Protein AF-A0A5C5VXI8-F1 (afdb_monomer_lite)

Sequence (459 aa):
MVRSVHTVLAAFLIVLPVMAGEPPTLKADAVDLVAGKESPGKAELFVDHAGYRYLFATEANKSAFQKSPEKFEIADGGACGRMGPLSGRGSPERYAVHEGRIYLFASPQCRDGFLKNPLRCIESDDPKPEPVSPAAAKRGKELIELALRGLGGAEKVDAVKSYEEQIDADRKSGEKTYKFSDRRLVAFPARYLEREAWDDSWFGSVLSDAGGAFTSAGEEPRAMVASQRAALARTFARVPLVMLKSRGKAGFEAFAAGEGKVGDAAVEYLVTYFDGAKIKWGIDAKSGRILSAAFRGRGLRSSVGEVEVVFDDFREVGGLTLPHARRASFDGERAESMDAAVTKIVVNGPVDEEAFRMPRQTPVGSALRPGALLGVERASCPFVGPQGRARRPSHPKGRRYESATWRRYKFPRRACSRSSDTNSALKFPCPNPRQPCRSITSKNSVGRSCTGWVKIWSR

Radius of gyration: 32.69 Å; chains: 1; bounding box: 110×113×70 Å

Foldseek 3Di:
DDDDDDDDDDDDDPDDDDPDPAFQEQQFLQQCVLVVHTDGFDPVLWACDLRYIYGHPDVVSSVVCVVCVVQRPAPLSQAAQQQENQHDHAHSVAWDHDPSHIHGHVDPVSNVVCVVPVQQRYDDQADDDDDDDPQQQVVQVVLLQLLCQLFQHPVLLLPFQKKKFKFWDFDDDPNDTWTWMWIWMDGPDQWIKIWIDTHVWIWMKTQDPVAIWIDIPPDDTRGTDPVSSLLRSLVVCQFSSNVSNCCPPPPKGKGWDAWDDDVPATFTWMWIDDSSHTWIFTARPPSRHGQKIWGFDQAPPRTTAIKMKGFDDFDDASSTTHGQWIWMDGNNHGRRVPITGTPDMHTNDDDDVVSNDDDPDDPSDDPDDPDDDDDDDDDDYDDDDDDDDDDDDDDDDDDDDDDPDDPPDDDPPPPDDDDDDPPPPPDDDDDDDDDDDDDDDDDDDDDDDDDDDDDDDDD

pLDDT: mean 79.75, std 26.55, range [22.98, 98.81]

Structure (mmCIF, N/CA/C/O backbone):
data_AF-A0A5C5VXI8-F1
#
_entry.id   AF-A0A5C5VXI8-F1
#
loop_
_atom_site.group_PDB
_atom_site.id
_atom_site.type_symbol
_atom_site.label_atom_id
_atom_site.label_alt_id
_atom_site.label_comp_id
_atom_site.label_asym_id
_atom_site.label_entity_id
_atom_site.label_seq_id
_atom_site.pdbx_PDB_ins_code
_atom_site.Cartn_x
_atom_site.Cartn_y
_atom_site.Cartn_z
_atom_site.occupancy
_atom_site.B_iso_or_equiv
_atom_site.auth_seq_id
_atom_site.auth_comp_id
_atom_site.auth_asym_id
_atom_site.auth_atom_id
_atom_site.pdbx_PDB_model_num
ATOM 1 N N . MET A 1 1 ? 51.232 -60.378 13.528 1.00 40.28 1 MET A N 1
ATOM 2 C CA . MET A 1 1 ? 51.322 -58.960 13.116 1.00 40.28 1 MET A CA 1
ATOM 3 C C . MET A 1 1 ? 50.731 -58.818 11.721 1.00 40.28 1 MET A C 1
ATOM 5 O O . MET A 1 1 ? 51.403 -59.150 10.759 1.00 40.28 1 MET A O 1
ATOM 9 N N . VAL A 1 2 ? 49.479 -58.375 11.608 1.00 31.25 2 VAL A N 1
ATOM 10 C CA . VAL A 1 2 ? 48.857 -57.983 10.332 1.00 31.25 2 VAL A CA 1
ATOM 11 C C . VAL A 1 2 ? 48.099 -56.688 10.619 1.00 31.25 2 VAL A C 1
ATOM 13 O O . VAL A 1 2 ? 47.198 -56.676 11.453 1.00 31.25 2 VAL A O 1
ATOM 16 N N . ARG A 1 3 ? 48.546 -55.575 10.027 1.00 35.53 3 ARG A N 1
ATOM 17 C CA . ARG A 1 3 ? 47.922 -54.249 10.156 1.00 35.53 3 ARG A CA 1
ATOM 18 C C . ARG A 1 3 ? 46.908 -54.082 9.022 1.00 35.53 3 ARG A C 1
ATOM 20 O O . ARG A 1 3 ? 47.312 -53.970 7.870 1.00 35.53 3 ARG A O 1
ATOM 27 N N . SER A 1 4 ? 45.618 -54.044 9.352 1.00 34.59 4 SER A N 1
ATOM 28 C CA . SER A 1 4 ? 44.554 -53.660 8.414 1.00 34.59 4 SER A CA 1
ATOM 29 C C . SER A 1 4 ? 44.500 -52.142 8.265 1.00 34.59 4 SER A C 1
ATOM 31 O O . SER A 1 4 ? 44.203 -51.421 9.217 1.00 34.59 4 SER A O 1
ATOM 33 N N . VAL A 1 5 ? 44.781 -51.666 7.055 1.00 38.09 5 VAL A N 1
ATOM 34 C CA . VAL A 1 5 ? 44.635 -50.271 6.630 1.00 38.09 5 VAL A CA 1
ATOM 35 C C . VAL A 1 5 ? 43.166 -50.034 6.271 1.00 38.09 5 VAL A C 1
ATOM 37 O O . VAL A 1 5 ? 42.651 -50.666 5.355 1.00 38.09 5 VAL A O 1
ATOM 40 N N . HIS A 1 6 ? 42.483 -49.145 6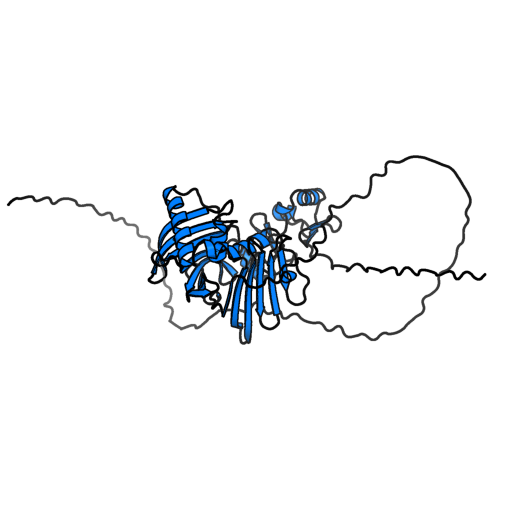.995 1.00 35.47 6 HIS A N 1
ATOM 41 C CA . HIS A 1 6 ? 41.154 -48.659 6.615 1.00 35.47 6 HIS A CA 1
ATOM 42 C C . HIS A 1 6 ? 41.304 -47.448 5.689 1.00 35.47 6 HIS A C 1
ATOM 44 O O . HIS A 1 6 ? 41.794 -46.396 6.098 1.00 35.47 6 HIS A O 1
ATOM 50 N N . THR A 1 7 ? 40.883 -47.604 4.437 1.00 37.56 7 THR A N 1
ATOM 51 C CA . THR A 1 7 ? 40.786 -46.531 3.444 1.00 37.56 7 THR A CA 1
ATOM 52 C C . THR A 1 7 ? 39.490 -45.750 3.668 1.00 37.56 7 THR A C 1
ATOM 54 O O . THR A 1 7 ? 38.400 -46.300 3.531 1.00 37.56 7 THR A O 1
ATOM 57 N N . VAL A 1 8 ? 39.599 -44.464 4.007 1.00 35.50 8 VAL A N 1
ATOM 58 C CA . VAL A 1 8 ? 38.461 -43.536 4.090 1.00 35.50 8 VAL A CA 1
ATOM 59 C C . VAL A 1 8 ? 38.133 -43.041 2.680 1.00 35.50 8 VAL A C 1
ATOM 61 O O . VAL A 1 8 ? 38.940 -42.351 2.058 1.00 35.50 8 VAL A O 1
ATOM 64 N N . LEU A 1 9 ? 36.956 -43.402 2.167 1.00 33.03 9 LEU A N 1
ATOM 65 C CA . LEU A 1 9 ? 36.430 -42.910 0.894 1.00 33.03 9 LEU A CA 1
ATOM 66 C C . LEU A 1 9 ? 35.711 -41.570 1.138 1.00 33.03 9 LEU A C 1
ATOM 68 O O . LEU A 1 9 ? 34.631 -41.536 1.725 1.00 33.03 9 LEU A O 1
ATOM 72 N N . ALA A 1 10 ? 36.311 -40.459 0.712 1.00 34.47 10 ALA A N 1
ATOM 73 C CA . ALA A 1 10 ? 35.669 -39.147 0.743 1.00 34.47 10 ALA A CA 1
ATOM 74 C C . ALA A 1 10 ? 34.676 -39.026 -0.427 1.00 34.47 10 ALA A C 1
ATOM 76 O O . ALA A 1 10 ? 35.074 -38.973 -1.592 1.00 34.47 10 ALA A O 1
ATOM 77 N N . ALA A 1 11 ? 33.379 -38.990 -0.122 1.00 34.41 11 ALA A N 1
ATOM 78 C CA . ALA A 1 11 ? 32.333 -38.717 -1.101 1.00 34.41 11 ALA A CA 1
ATOM 79 C C . ALA A 1 11 ? 32.321 -37.217 -1.445 1.00 34.41 11 ALA A C 1
ATOM 81 O O . ALA A 1 11 ? 31.917 -36.383 -0.636 1.00 34.41 11 ALA A O 1
ATOM 82 N N . PHE A 1 12 ? 32.769 -36.870 -2.653 1.00 33.38 12 PHE A N 1
ATOM 83 C CA . PHE A 1 12 ? 32.604 -35.530 -3.212 1.00 33.38 12 PHE A CA 1
ATOM 84 C C . PHE A 1 12 ? 31.141 -35.325 -3.620 1.00 33.38 12 PHE A C 1
ATOM 86 O O . PHE A 1 12 ? 30.664 -35.904 -4.597 1.00 33.38 12 PHE A O 1
ATOM 93 N N . LEU A 1 13 ? 30.428 -34.486 -2.869 1.00 30.69 13 LEU A N 1
ATOM 94 C CA . LEU A 1 13 ? 29.106 -33.995 -3.242 1.00 30.69 13 LEU A CA 1
ATOM 95 C C . LEU A 1 13 ? 29.274 -33.009 -4.411 1.00 30.69 13 LEU A C 1
ATOM 97 O O . LEU A 1 13 ? 29.706 -31.872 -4.222 1.00 30.69 13 LEU A O 1
ATOM 101 N N . ILE A 1 14 ? 28.969 -33.444 -5.634 1.00 36.59 14 ILE A N 1
ATOM 102 C CA . ILE A 1 14 ? 28.907 -32.552 -6.798 1.00 36.59 14 ILE A CA 1
ATOM 103 C C . ILE A 1 14 ? 27.616 -31.738 -6.680 1.00 36.59 14 ILE A C 1
ATOM 105 O O . ILE A 1 14 ? 26.529 -32.217 -6.998 1.00 36.59 14 ILE A O 1
ATOM 109 N N . VAL A 1 15 ? 27.731 -30.499 -6.202 1.00 34.50 15 VAL A N 1
ATOM 110 C CA . VAL A 1 15 ? 26.657 -29.504 -6.288 1.00 34.50 15 VAL A CA 1
ATOM 111 C C . VAL A 1 15 ? 26.632 -28.997 -7.726 1.00 34.50 15 VAL A C 1
ATOM 113 O O . VAL A 1 15 ? 27.473 -28.191 -8.122 1.00 34.50 15 VAL A O 1
ATOM 116 N N . LEU A 1 16 ? 25.695 -29.494 -8.533 1.00 32.38 16 LEU A N 1
ATOM 117 C CA . LEU A 1 16 ? 25.425 -28.903 -9.840 1.00 32.38 16 LEU A CA 1
ATOM 118 C C . LEU A 1 16 ? 24.794 -27.516 -9.621 1.00 32.38 16 LEU A C 1
ATOM 120 O O . LEU A 1 16 ? 23.770 -27.428 -8.939 1.00 32.38 16 LEU A O 1
ATOM 124 N N . PRO A 1 17 ? 25.369 -26.430 -10.167 1.00 38.72 17 PRO A N 1
ATOM 125 C CA . PRO A 1 17 ? 24.732 -25.125 -10.115 1.00 38.72 17 PRO A CA 1
ATOM 126 C C . PRO A 1 17 ? 23.420 -25.177 -10.900 1.00 38.72 17 PRO A C 1
ATOM 128 O O . PRO A 1 17 ? 23.397 -25.543 -12.076 1.00 38.72 17 PRO A O 1
ATOM 131 N N . VAL A 1 18 ? 22.323 -24.793 -10.246 1.00 40.06 18 VAL A N 1
ATOM 132 C CA . VAL A 1 18 ? 21.066 -24.477 -10.926 1.00 40.06 18 VAL A CA 1
ATOM 133 C C . VAL A 1 18 ? 21.372 -23.345 -11.904 1.00 40.06 18 VAL A C 1
ATOM 135 O O . VAL A 1 18 ? 21.678 -22.226 -11.494 1.00 40.06 18 VAL A O 1
ATOM 138 N N . MET A 1 19 ? 21.345 -23.645 -13.201 1.00 39.88 19 MET A N 1
ATOM 139 C CA . MET A 1 19 ? 21.411 -22.632 -14.250 1.00 39.88 19 MET A CA 1
ATOM 140 C C . MET A 1 19 ? 20.093 -21.858 -14.214 1.00 39.88 19 MET A C 1
ATOM 142 O O . MET A 1 19 ? 19.113 -22.251 -14.846 1.00 39.88 19 MET A O 1
ATOM 146 N N . ALA A 1 20 ? 20.047 -20.786 -13.422 1.00 57.00 20 ALA A N 1
ATOM 147 C CA . ALA A 1 20 ? 18.988 -19.796 -13.536 1.00 57.00 20 ALA A CA 1
ATOM 148 C C . ALA A 1 20 ? 18.951 -19.316 -14.997 1.00 57.00 20 ALA A C 1
ATOM 150 O O . ALA A 1 20 ? 19.991 -18.972 -15.561 1.00 57.00 20 ALA A O 1
ATOM 151 N N . GLY A 1 21 ? 17.773 -19.354 -15.627 1.00 67.00 21 GLY A N 1
ATOM 152 C CA . GLY A 1 21 ? 17.603 -18.834 -16.984 1.00 67.00 21 GLY A CA 1
ATOM 153 C C . GLY A 1 21 ? 18.048 -17.373 -17.067 1.00 67.00 21 GLY A C 1
ATOM 154 O O . GLY A 1 21 ? 18.010 -16.654 -16.066 1.00 67.00 21 GLY A O 1
ATOM 155 N N . GLU A 1 22 ? 18.481 -16.930 -18.250 1.00 81.44 22 GLU A N 1
ATOM 156 C CA . GLU A 1 22 ? 18.907 -15.540 -18.427 1.00 81.44 22 GLU A CA 1
ATOM 157 C C . GLU A 1 22 ? 17.801 -14.562 -17.996 1.00 81.44 22 GLU A C 1
ATOM 159 O O . GLU A 1 22 ? 16.627 -14.759 -18.342 1.00 81.44 22 GLU A O 1
ATOM 164 N N . PRO A 1 23 ? 18.145 -13.503 -17.240 1.00 89.94 23 PRO A N 1
ATOM 165 C CA . PRO A 1 23 ? 17.162 -12.533 -16.792 1.00 89.94 23 PRO A CA 1
ATOM 166 C C . PRO A 1 23 ? 16.511 -11.823 -17.991 1.00 89.94 23 PRO A C 1
ATOM 168 O O . PRO A 1 23 ? 17.169 -11.565 -19.007 1.00 89.94 23 PRO A O 1
ATOM 171 N N . PRO A 1 24 ? 15.226 -11.434 -17.882 1.00 94.06 24 PRO A N 1
ATOM 172 C CA . PRO A 1 24 ? 14.580 -10.617 -18.901 1.00 94.06 24 PRO A CA 1
ATOM 173 C C . PRO A 1 24 ? 15.410 -9.363 -19.200 1.00 94.06 24 PRO A C 1
ATOM 175 O O . PRO A 1 24 ? 15.837 -8.660 -18.284 1.00 94.06 24 PRO A O 1
ATOM 178 N N . THR A 1 25 ? 15.648 -9.098 -20.483 1.00 97.38 25 THR A N 1
ATOM 179 C CA . THR A 1 25 ? 16.614 -8.085 -20.926 1.00 97.38 25 THR A CA 1
ATOM 180 C C . THR A 1 25 ? 15.917 -6.867 -21.524 1.00 97.38 25 THR A C 1
ATOM 182 O O . THR A 1 25 ? 15.172 -7.002 -22.494 1.00 97.38 25 THR A O 1
ATOM 185 N N . LEU A 1 26 ? 16.191 -5.678 -20.985 1.00 98.00 26 LEU A N 1
ATOM 186 C CA . LEU A 1 26 ? 15.889 -4.401 -21.625 1.00 98.00 26 LEU A CA 1
ATOM 187 C C . LEU A 1 26 ? 17.008 -4.083 -22.624 1.00 98.00 26 LEU A C 1
ATOM 189 O O . LEU A 1 26 ? 18.146 -3.815 -22.240 1.00 98.00 26 LEU A O 1
ATOM 193 N N . LYS A 1 27 ? 16.681 -4.166 -23.917 1.00 98.00 27 LYS A N 1
ATOM 194 C CA . LYS A 1 27 ? 17.654 -4.001 -25.008 1.00 98.00 27 LYS A CA 1
ATOM 195 C C . LYS A 1 27 ? 17.974 -2.548 -25.333 1.00 98.00 27 LYS A C 1
ATOM 197 O O . LYS A 1 27 ? 19.033 -2.284 -25.889 1.00 98.00 27 LYS A O 1
ATOM 202 N N . ALA A 1 28 ? 17.058 -1.633 -25.044 1.00 98.06 28 ALA A N 1
ATOM 203 C CA . ALA A 1 28 ? 17.297 -0.208 -25.186 1.00 98.06 28 ALA A CA 1
ATOM 204 C C . ALA A 1 28 ? 18.098 0.312 -23.983 1.00 98.06 28 ALA A C 1
ATOM 206 O O . ALA A 1 28 ? 17.891 -0.133 -22.853 1.00 98.06 28 ALA A O 1
ATOM 207 N N . ASP A 1 29 ? 19.006 1.253 -24.232 1.00 98.50 29 ASP A N 1
ATOM 208 C CA . ASP A 1 29 ? 19.813 1.886 -23.193 1.00 98.50 29 ASP A CA 1
ATOM 209 C C . ASP A 1 29 ? 18.921 2.694 -22.245 1.00 98.50 29 ASP A C 1
ATOM 211 O O . ASP A 1 29 ? 18.275 3.656 -22.653 1.00 98.50 29 ASP A O 1
ATOM 215 N N . ALA A 1 30 ? 18.881 2.294 -20.973 1.00 98.25 30 ALA A N 1
ATOM 216 C CA . ALA A 1 30 ? 18.009 2.906 -19.975 1.00 98.25 30 ALA A CA 1
ATOM 217 C C . ALA A 1 30 ? 18.332 4.385 -19.695 1.00 98.25 30 ALA A C 1
ATOM 219 O O . ALA A 1 30 ? 17.421 5.162 -19.414 1.00 98.25 30 ALA A O 1
ATOM 220 N N . VAL A 1 31 ? 19.603 4.786 -19.790 1.00 98.38 31 VAL A N 1
ATOM 221 C CA . VAL A 1 31 ? 20.026 6.177 -19.564 1.00 98.38 31 VAL A CA 1
ATOM 222 C C . VAL A 1 31 ? 19.559 7.054 -20.717 1.00 98.38 31 VAL A C 1
ATOM 224 O O . VAL A 1 31 ? 18.947 8.097 -20.488 1.00 98.38 31 VAL A O 1
ATOM 227 N N . ASP A 1 32 ? 19.781 6.599 -21.952 1.00 98.31 32 ASP A N 1
ATOM 228 C CA . ASP A 1 32 ? 19.279 7.296 -23.136 1.00 98.31 32 ASP A CA 1
ATOM 229 C C . ASP A 1 32 ? 17.737 7.329 -23.128 1.00 98.31 32 ASP A C 1
ATOM 231 O O . ASP A 1 32 ? 17.155 8.387 -23.381 1.00 98.31 32 ASP A O 1
ATOM 235 N N . LEU A 1 33 ? 17.067 6.221 -22.770 1.00 97.69 33 LEU A N 1
ATOM 236 C CA . LEU A 1 33 ? 15.601 6.137 -22.722 1.00 97.69 33 LEU A CA 1
ATOM 237 C C . LEU A 1 33 ? 15.001 7.181 -21.782 1.00 97.69 33 LEU A C 1
ATOM 239 O O . LEU A 1 33 ? 14.067 7.888 -22.163 1.00 97.69 33 LEU A O 1
ATOM 243 N N . VAL A 1 34 ? 15.534 7.297 -20.564 1.00 97.69 34 VAL A N 1
ATOM 244 C CA . VAL A 1 34 ? 15.089 8.305 -19.590 1.00 97.69 34 VAL A CA 1
ATOM 245 C C . VAL A 1 34 ? 15.332 9.726 -20.105 1.00 97.69 34 VAL A C 1
ATOM 247 O O . VAL A 1 34 ? 14.513 10.609 -19.859 1.00 97.69 34 VAL A O 1
ATOM 250 N N . ALA A 1 35 ? 16.394 9.941 -20.886 1.00 96.69 35 ALA A N 1
ATOM 251 C CA . ALA A 1 35 ? 16.671 11.205 -21.568 1.00 96.69 35 ALA A CA 1
ATOM 252 C C . ALA A 1 35 ? 15.810 11.444 -22.831 1.00 96.69 35 ALA A C 1
ATOM 254 O O . ALA A 1 35 ? 15.997 12.445 -23.522 1.00 96.69 35 ALA A O 1
ATOM 255 N N . GLY A 1 36 ? 14.864 10.551 -23.148 1.00 96.50 36 GLY A N 1
ATOM 256 C CA . GLY A 1 36 ? 13.959 10.679 -24.293 1.00 96.50 36 GLY A CA 1
ATOM 257 C C . GLY A 1 36 ? 14.549 10.205 -25.624 1.00 96.50 36 GLY A C 1
ATOM 258 O O . GLY A 1 36 ? 13.991 10.504 -26.679 1.00 96.50 36 GLY A O 1
ATOM 259 N N . LYS A 1 37 ? 15.661 9.464 -25.594 1.00 96.88 37 LYS A N 1
ATOM 260 C CA . LYS A 1 37 ? 16.331 8.917 -26.775 1.00 96.88 37 LYS A CA 1
ATOM 261 C C . LYS A 1 37 ? 16.330 7.392 -26.728 1.00 96.88 37 LYS A C 1
ATOM 263 O O . LYS A 1 37 ? 16.755 6.786 -25.759 1.00 96.88 37 LYS A O 1
ATOM 268 N N . GLU A 1 38 ? 15.919 6.744 -27.809 1.00 96.62 38 GLU A N 1
ATOM 269 C CA . GLU A 1 38 ? 16.016 5.288 -27.902 1.00 96.62 38 GLU A CA 1
ATOM 270 C C . GLU A 1 38 ? 17.298 4.889 -28.637 1.00 96.62 38 GLU A C 1
ATOM 272 O O . GLU A 1 38 ? 17.416 5.069 -29.848 1.00 96.62 38 GLU A O 1
ATOM 277 N N . SER A 1 39 ? 18.267 4.355 -27.892 1.00 97.94 39 SER A N 1
ATOM 278 C CA . SER A 1 39 ? 19.497 3.782 -28.448 1.00 97.94 39 SER A CA 1
ATOM 279 C C . SER A 1 39 ? 19.555 2.285 -28.153 1.00 97.94 39 SER A C 1
ATOM 281 O O . SER A 1 39 ? 19.330 1.895 -27.004 1.00 97.94 39 SER A O 1
ATOM 283 N N . PRO A 1 40 ? 19.899 1.429 -29.130 1.00 97.94 40 PRO A N 1
ATOM 284 C CA . PRO A 1 40 ? 20.121 0.016 -28.860 1.00 97.94 40 PRO A CA 1
ATOM 285 C C . PRO A 1 40 ? 21.375 -0.163 -27.996 1.00 97.94 40 PRO A C 1
ATOM 287 O O . PRO A 1 40 ? 22.440 0.383 -28.295 1.00 97.94 40 PRO A O 1
ATOM 290 N N . GLY A 1 41 ? 21.250 -0.941 -26.925 1.00 97.56 41 GLY A N 1
ATOM 291 C CA . GLY A 1 41 ? 22.374 -1.360 -26.105 1.00 97.56 41 GLY A CA 1
ATOM 292 C C . GLY A 1 41 ? 23.172 -2.494 -26.750 1.00 97.56 41 GLY A C 1
ATOM 293 O O . GLY A 1 41 ? 22.683 -3.213 -27.625 1.00 97.56 41 GLY A O 1
ATOM 294 N N . LYS A 1 42 ? 24.421 -2.657 -26.314 1.00 98.12 42 LYS A N 1
ATOM 295 C CA . LYS A 1 42 ? 25.337 -3.696 -26.803 1.00 98.12 42 LYS A CA 1
ATOM 296 C C . LYS A 1 42 ? 25.363 -4.879 -25.841 1.00 98.12 42 LYS A C 1
ATOM 298 O O . LYS A 1 42 ? 25.330 -4.684 -24.629 1.00 98.12 42 LYS A O 1
ATOM 303 N N . ALA A 1 43 ? 25.447 -6.100 -26.368 1.00 95.69 43 ALA A N 1
ATOM 304 C CA . ALA A 1 43 ? 25.390 -7.321 -25.558 1.00 95.69 43 ALA A CA 1
ATOM 305 C C . ALA A 1 43 ? 26.557 -7.426 -24.558 1.00 95.69 43 ALA A C 1
ATOM 307 O O . ALA A 1 43 ? 26.394 -7.972 -23.474 1.00 95.69 43 ALA A O 1
ATOM 308 N N . GLU A 1 44 ? 27.717 -6.868 -24.904 1.00 97.00 44 GLU A N 1
ATOM 309 C CA . GLU A 1 44 ? 28.917 -6.802 -24.070 1.00 97.00 44 GLU A CA 1
ATOM 310 C C . GLU A 1 44 ? 28.880 -5.681 -23.014 1.00 97.00 44 GLU A C 1
ATOM 312 O O . GLU A 1 44 ? 29.651 -5.704 -22.054 1.00 97.00 44 GLU A O 1
ATOM 317 N N . LEU A 1 45 ? 27.975 -4.708 -23.160 1.00 98.00 45 LEU A N 1
ATOM 318 C CA . LEU A 1 45 ? 27.805 -3.589 -22.237 1.00 98.00 45 LEU A CA 1
ATOM 319 C C . LEU A 1 45 ? 26.515 -3.775 -21.446 1.00 98.00 45 LEU A C 1
ATOM 321 O O . LEU A 1 45 ? 25.496 -3.173 -21.771 1.00 98.00 45 LEU A O 1
ATOM 325 N N . PHE A 1 46 ? 26.557 -4.599 -20.400 1.00 98.19 46 PHE A N 1
ATOM 326 C CA . PHE A 1 46 ? 25.370 -4.886 -19.600 1.00 98.19 46 PHE A CA 1
ATOM 327 C C . PHE A 1 46 ? 25.583 -4.761 -18.091 1.00 98.19 46 PHE A C 1
ATOM 329 O O . PHE A 1 46 ? 26.711 -4.793 -17.591 1.00 98.19 46 PHE A O 1
ATOM 336 N N . VAL A 1 47 ? 24.465 -4.619 -17.378 1.00 97.75 47 VAL A N 1
ATOM 337 C CA . VAL A 1 47 ? 24.356 -4.719 -15.917 1.00 97.75 47 VAL A CA 1
ATOM 338 C C . VAL A 1 47 ? 23.111 -5.534 -15.586 1.00 97.75 47 VAL A C 1
ATOM 340 O O . VAL A 1 47 ? 22.029 -5.233 -16.088 1.00 97.75 47 VAL A O 1
ATOM 343 N N . ASP A 1 48 ? 23.256 -6.538 -14.723 1.00 95.75 48 ASP A N 1
ATOM 344 C CA . ASP A 1 48 ? 22.120 -7.249 -14.137 1.00 95.75 48 ASP A CA 1
ATOM 345 C C . ASP A 1 48 ? 21.732 -6.547 -12.827 1.00 95.75 48 ASP A C 1
ATOM 347 O O . ASP A 1 48 ? 22.539 -6.432 -11.906 1.00 95.75 48 ASP A O 1
ATOM 351 N N . HIS A 1 49 ? 20.503 -6.035 -12.754 1.00 94.00 49 HIS A N 1
ATOM 352 C CA . HIS A 1 49 ? 20.002 -5.254 -11.621 1.00 94.00 49 HIS A CA 1
ATOM 353 C C . HIS A 1 49 ? 18.505 -5.497 -11.411 1.00 94.00 49 HIS A C 1
ATOM 355 O O . HIS A 1 49 ? 17.741 -5.590 -12.370 1.00 94.00 49 HIS A O 1
ATOM 361 N N . ALA A 1 50 ? 18.072 -5.631 -10.154 1.00 90.62 50 ALA A N 1
ATOM 362 C CA . ALA A 1 50 ? 16.665 -5.843 -9.776 1.00 90.62 50 ALA A CA 1
ATOM 363 C C . ALA A 1 50 ? 15.930 -6.959 -10.567 1.00 90.62 50 ALA A C 1
ATOM 365 O O . ALA A 1 50 ? 14.725 -6.887 -10.814 1.00 90.62 50 ALA A O 1
ATOM 366 N N . GLY A 1 51 ? 16.650 -8.014 -10.970 1.00 90.56 51 GLY A N 1
ATOM 367 C CA . GLY A 1 51 ? 16.090 -9.153 -11.708 1.00 90.56 51 GLY A CA 1
ATOM 368 C C . GLY A 1 51 ? 15.851 -8.914 -13.205 1.00 90.56 51 GLY A C 1
ATOM 369 O O . GLY A 1 51 ? 15.052 -9.648 -13.800 1.00 90.56 51 GLY A O 1
ATOM 370 N N . TYR A 1 52 ? 16.520 -7.911 -13.783 1.00 95.25 52 TYR A N 1
ATOM 371 C CA . TYR A 1 52 ? 16.573 -7.611 -15.216 1.00 95.25 52 TYR A CA 1
ATOM 372 C C . TYR A 1 52 ? 18.014 -7.408 -15.673 1.00 95.25 52 TYR A C 1
ATOM 374 O O . TYR A 1 52 ? 18.862 -6.972 -14.896 1.00 95.25 52 TYR A O 1
ATOM 382 N N . ARG A 1 53 ? 18.261 -7.665 -16.956 1.00 97.56 53 ARG A N 1
ATOM 383 C CA . ARG A 1 53 ? 19.484 -7.247 -17.641 1.00 97.56 53 ARG A CA 1
ATOM 384 C C . ARG A 1 53 ? 19.245 -5.945 -18.384 1.00 97.56 53 ARG A C 1
ATOM 386 O O . ARG A 1 53 ? 18.302 -5.850 -19.165 1.00 97.56 53 ARG A O 1
ATOM 393 N N . TYR A 1 54 ? 20.112 -4.970 -18.173 1.00 98.44 54 TYR A N 1
ATOM 394 C CA . TYR A 1 54 ? 20.115 -3.690 -18.874 1.00 98.44 54 TYR A CA 1
ATOM 395 C C . TYR A 1 54 ? 21.277 -3.679 -19.854 1.00 98.44 54 TYR A C 1
ATOM 397 O O . TYR A 1 54 ? 22.409 -3.908 -19.431 1.00 98.44 54 TYR A O 1
ATOM 405 N N . LEU A 1 55 ? 21.013 -3.432 -21.138 1.00 98.50 55 LEU A N 1
ATOM 406 C CA . LEU A 1 55 ? 22.063 -3.208 -22.134 1.00 98.50 55 LEU A CA 1
ATOM 407 C C . LEU A 1 55 ? 22.312 -1.707 -22.301 1.00 98.50 55 LEU A C 1
ATOM 409 O O . LEU A 1 55 ? 21.376 -0.918 -22.235 1.00 98.50 55 LEU A O 1
ATOM 413 N N . PHE A 1 56 ? 23.557 -1.317 -22.569 1.00 98.75 56 PHE A N 1
ATOM 414 C CA . PHE A 1 56 ? 23.958 0.082 -22.726 1.00 98.75 56 PHE A CA 1
ATOM 415 C C . PHE A 1 56 ? 24.624 0.321 -24.078 1.00 98.75 56 PHE A C 1
ATOM 417 O O . PHE A 1 56 ? 25.360 -0.518 -24.597 1.00 98.75 56 PHE A O 1
ATOM 424 N N . ALA A 1 57 ? 24.365 1.482 -24.667 1.00 98.50 57 ALA A N 1
ATOM 425 C CA . ALA A 1 57 ? 24.957 1.908 -25.927 1.00 98.50 57 ALA A CA 1
ATOM 426 C C . ALA A 1 57 ? 26.429 2.324 -25.739 1.00 98.50 57 ALA A C 1
ATOM 428 O O . ALA A 1 57 ? 27.248 2.163 -26.651 1.00 98.50 57 ALA A O 1
ATOM 429 N N . THR A 1 58 ? 26.775 2.841 -24.551 1.00 98.62 58 THR A N 1
ATOM 430 C CA . THR A 1 58 ? 28.114 3.345 -24.206 1.00 98.62 58 THR A CA 1
ATOM 431 C C . THR A 1 58 ? 28.554 2.925 -22.798 1.00 98.62 58 THR A C 1
ATOM 433 O O . THR A 1 58 ? 27.729 2.722 -21.906 1.00 98.62 58 THR A O 1
ATOM 436 N N . GLU A 1 59 ? 29.871 2.851 -22.561 1.00 98.50 59 GLU A N 1
ATOM 437 C CA . GLU A 1 59 ? 30.419 2.590 -21.215 1.00 98.50 59 GLU A CA 1
ATOM 438 C C . GLU A 1 59 ? 30.098 3.737 -20.239 1.00 98.50 59 GLU A C 1
ATOM 440 O O . GLU A 1 59 ? 29.966 3.514 -19.035 1.00 98.50 59 GLU A O 1
ATOM 445 N N . ALA A 1 60 ? 29.927 4.963 -20.751 1.00 98.50 60 ALA A N 1
ATOM 446 C CA . ALA A 1 60 ? 29.530 6.121 -19.957 1.00 98.50 60 ALA A CA 1
ATOM 447 C C . ALA A 1 60 ? 28.117 5.951 -19.378 1.00 98.50 60 ALA A C 1
ATOM 449 O O . ALA A 1 60 ? 27.932 6.148 -18.178 1.00 98.50 60 ALA A O 1
ATOM 450 N N . ASN A 1 61 ? 27.151 5.509 -20.190 1.00 98.62 61 ASN A N 1
ATOM 451 C CA . ASN A 1 61 ? 25.781 5.244 -19.739 1.00 98.62 61 ASN A CA 1
ATOM 452 C C . ASN A 1 61 ? 25.730 4.078 -18.752 1.00 98.62 61 ASN A C 1
ATOM 454 O O . ASN A 1 61 ? 25.135 4.197 -17.684 1.00 98.62 61 ASN A O 1
ATOM 458 N N . LYS A 1 62 ? 26.442 2.984 -19.045 1.00 98.62 62 LYS A N 1
ATOM 459 C CA . LYS A 1 62 ? 26.601 1.867 -18.104 1.00 98.62 62 LYS A CA 1
ATOM 460 C C . LYS A 1 62 ? 27.157 2.339 -16.757 1.00 98.62 62 LYS A C 1
ATOM 462 O O . LYS A 1 62 ? 26.618 2.000 -15.706 1.00 98.62 62 LYS A O 1
ATOM 467 N N . SER A 1 63 ? 28.198 3.171 -16.785 1.00 98.50 63 SER A N 1
ATOM 468 C CA . SER A 1 63 ? 28.802 3.748 -15.580 1.00 98.50 63 SER A CA 1
ATOM 469 C C . SER A 1 63 ? 27.846 4.689 -14.839 1.00 98.50 63 SER A C 1
ATOM 471 O O . SER A 1 63 ? 27.845 4.711 -13.611 1.00 98.50 63 SER A O 1
ATOM 473 N N . ALA A 1 64 ? 27.036 5.473 -15.556 1.00 98.38 64 ALA A N 1
ATOM 474 C CA . ALA A 1 64 ? 26.011 6.333 -14.964 1.00 98.38 64 ALA A CA 1
ATOM 475 C C . ALA A 1 64 ? 24.920 5.507 -14.268 1.00 98.38 64 ALA A C 1
ATOM 477 O O . ALA A 1 64 ? 24.574 5.805 -13.126 1.00 98.38 64 ALA A O 1
ATOM 478 N N . PHE A 1 65 ? 24.458 4.427 -14.905 1.00 98.44 65 PHE A N 1
ATOM 479 C CA . PHE A 1 65 ? 23.510 3.490 -14.310 1.00 98.44 65 PHE A CA 1
ATOM 480 C C . PHE A 1 65 ? 24.069 2.846 -13.043 1.00 98.44 65 PHE A C 1
ATOM 482 O O . PHE A 1 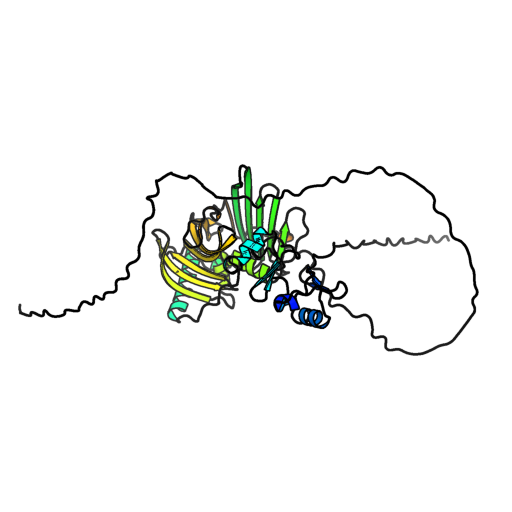65 ? 23.412 2.862 -12.014 1.00 98.44 65 PHE A O 1
ATOM 489 N N . GLN A 1 66 ? 25.301 2.331 -13.069 1.00 98.00 66 GLN A N 1
ATOM 490 C CA . GLN A 1 66 ? 25.907 1.697 -11.889 1.00 98.00 66 GLN A CA 1
ATOM 491 C C . GLN A 1 66 ? 26.080 2.658 -10.703 1.00 98.00 66 GLN A C 1
ATOM 493 O O . GLN A 1 66 ? 26.050 2.219 -9.557 1.00 98.00 66 GLN A O 1
ATOM 498 N N . LYS A 1 67 ? 26.273 3.958 -10.965 1.00 98.19 67 LYS A N 1
ATOM 499 C CA . LYS A 1 67 ? 26.406 4.988 -9.921 1.00 98.19 67 LYS A CA 1
ATOM 500 C C . LYS A 1 67 ? 25.073 5.391 -9.294 1.00 98.19 67 LYS A C 1
ATOM 502 O O . LYS A 1 67 ? 25.063 5.814 -8.142 1.00 98.19 67 LYS A O 1
ATOM 507 N N . SER A 1 68 ? 23.986 5.343 -10.057 1.00 96.69 68 SER A N 1
ATOM 508 C CA . SER A 1 68 ? 22.667 5.822 -9.626 1.00 96.69 68 SER A CA 1
ATOM 509 C C . SER A 1 68 ? 21.552 5.008 -10.292 1.00 96.69 68 SER A C 1
ATOM 511 O O . SER A 1 68 ? 20.801 5.558 -11.107 1.00 96.69 68 SER A O 1
ATOM 513 N N . PRO A 1 69 ? 21.459 3.691 -10.020 1.00 96.19 69 PRO A N 1
ATOM 514 C CA . PRO A 1 69 ? 20.505 2.821 -10.702 1.00 96.19 69 PRO A CA 1
ATOM 515 C C . PRO A 1 69 ? 19.060 3.267 -10.470 1.00 96.19 69 PRO A C 1
ATOM 517 O O . PRO A 1 69 ? 18.253 3.200 -11.390 1.00 96.19 69 PRO A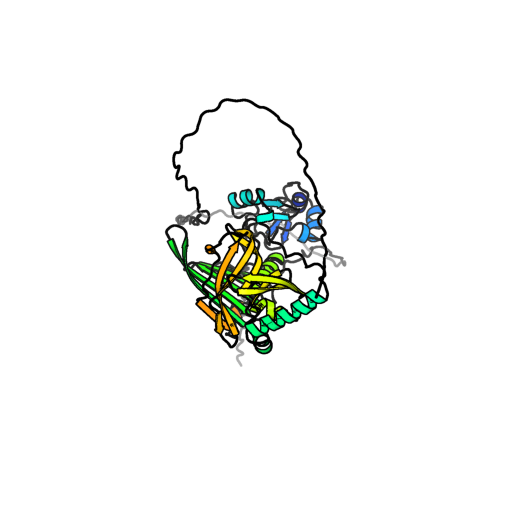 O 1
ATOM 520 N N . GLU A 1 70 ? 18.747 3.840 -9.308 1.00 94.06 70 GLU A N 1
ATOM 521 C CA . GLU A 1 70 ? 17.420 4.342 -8.939 1.00 94.06 70 GLU A CA 1
ATOM 522 C C . GLU A 1 70 ? 16.865 5.423 -9.885 1.00 94.06 70 GLU A C 1
ATOM 524 O O . GLU A 1 70 ? 15.654 5.634 -9.936 1.00 94.06 70 GLU A O 1
ATOM 529 N N . LYS A 1 71 ? 17.731 6.102 -10.653 1.00 95.81 71 LYS A N 1
ATOM 530 C CA . LYS A 1 71 ? 17.332 7.126 -11.635 1.00 95.81 71 LYS A CA 1
ATOM 531 C C . LYS A 1 71 ? 16.943 6.552 -12.994 1.00 95.81 71 LYS A C 1
ATOM 533 O O . LYS A 1 71 ? 16.293 7.241 -13.774 1.00 95.81 71 LYS A O 1
ATOM 538 N N . PHE A 1 72 ? 17.387 5.336 -13.297 1.00 97.56 72 PHE A N 1
ATOM 539 C CA . PHE A 1 72 ? 17.308 4.753 -14.639 1.00 97.56 72 PHE A CA 1
ATOM 540 C C . PHE A 1 72 ? 16.649 3.374 -14.656 1.00 97.56 72 PHE A C 1
ATOM 542 O O . PHE A 1 72 ? 16.307 2.865 -15.721 1.00 97.56 72 PHE A O 1
ATOM 549 N N . GLU A 1 73 ? 16.501 2.737 -13.497 1.00 96.88 73 GLU A N 1
ATOM 550 C CA . GLU A 1 73 ? 15.918 1.412 -13.392 1.00 96.88 73 GLU A CA 1
ATOM 551 C C . GLU A 1 73 ? 14.455 1.389 -13.838 1.00 96.88 73 GLU A C 1
ATOM 553 O O . GLU A 1 73 ? 13.712 2.375 -13.796 1.00 96.88 73 GLU A O 1
ATOM 558 N N . ILE A 1 74 ? 14.032 0.203 -14.260 1.00 97.94 74 ILE A N 1
ATOM 559 C CA . ILE A 1 74 ? 12.640 -0.081 -14.558 1.00 97.94 74 ILE A CA 1
ATOM 560 C C . ILE A 1 74 ? 11.802 0.157 -13.296 1.00 97.94 74 ILE A C 1
ATOM 562 O O . ILE A 1 74 ? 12.054 -0.421 -12.237 1.00 97.94 74 ILE A O 1
ATOM 566 N N . ALA A 1 75 ? 10.753 0.963 -13.439 1.00 96.81 75 ALA A N 1
ATOM 567 C CA . ALA A 1 75 ? 9.826 1.285 -12.373 1.00 96.81 75 ALA A CA 1
ATOM 568 C C . ALA A 1 75 ? 9.179 0.024 -11.784 1.00 96.81 75 ALA A C 1
ATOM 570 O O . ALA A 1 75 ? 8.842 -0.931 -12.491 1.00 96.81 75 ALA A O 1
ATOM 571 N N . ASP A 1 76 ? 8.999 0.044 -10.465 1.00 95.62 76 ASP A N 1
ATOM 572 C CA . ASP A 1 76 ? 8.261 -0.962 -9.702 1.00 95.62 76 ASP A CA 1
ATOM 573 C C . ASP A 1 76 ? 8.730 -2.401 -9.926 1.00 95.62 76 ASP A C 1
ATOM 575 O O . ASP A 1 76 ? 7.933 -3.339 -9.976 1.00 95.62 76 ASP A O 1
ATOM 579 N N . GLY A 1 77 ? 10.043 -2.588 -10.099 1.00 94.50 77 GLY A N 1
ATOM 580 C CA . GLY A 1 77 ? 10.633 -3.908 -10.330 1.00 94.50 77 GLY A CA 1
ATOM 581 C C . GLY A 1 77 ? 10.080 -4.577 -11.593 1.00 94.50 77 GLY A C 1
ATOM 582 O O . GLY A 1 77 ? 9.981 -5.805 -11.670 1.00 94.50 77 GLY A O 1
ATOM 583 N N . GLY A 1 78 ? 9.642 -3.764 -12.558 1.00 96.19 78 GLY A N 1
ATOM 584 C CA . GLY A 1 78 ? 9.024 -4.186 -13.807 1.00 96.19 78 GLY A CA 1
ATOM 585 C C . GLY A 1 78 ? 7.645 -4.809 -13.655 1.00 96.19 78 GLY A C 1
ATOM 586 O O . GLY A 1 78 ? 7.244 -5.590 -14.518 1.00 96.19 78 GLY A O 1
ATOM 587 N N . ALA A 1 79 ? 6.910 -4.483 -12.591 1.00 96.12 79 ALA A N 1
ATOM 588 C CA . ALA A 1 79 ? 5.474 -4.728 -12.547 1.00 96.12 79 ALA A CA 1
ATOM 589 C C . ALA A 1 79 ? 4.765 -4.025 -13.722 1.00 96.12 79 ALA A C 1
ATOM 591 O O . ALA A 1 79 ? 5.284 -3.078 -14.319 1.00 96.12 79 ALA A O 1
ATOM 592 N N . CYS A 1 80 ? 3.577 -4.498 -14.094 1.00 96.62 80 CYS A N 1
ATOM 593 C CA . CYS A 1 80 ? 2.825 -3.875 -15.177 1.00 96.62 80 CYS A CA 1
ATOM 594 C C . CYS A 1 80 ? 2.408 -2.449 -14.779 1.00 96.62 80 CYS A C 1
ATOM 596 O O . CYS A 1 80 ? 1.573 -2.276 -13.893 1.00 96.62 80 CYS A O 1
ATOM 598 N N . GLY A 1 81 ? 2.901 -1.429 -15.488 1.00 96.50 81 GLY A N 1
ATOM 599 C CA . GLY A 1 81 ? 2.656 -0.018 -15.160 1.00 96.50 81 GLY A CA 1
ATOM 600 C C . GLY A 1 81 ? 1.176 0.382 -15.157 1.00 96.50 81 GLY A C 1
ATOM 601 O O . GLY A 1 81 ? 0.789 1.331 -14.488 1.00 96.50 81 GLY A O 1
ATOM 602 N N . ARG A 1 82 ? 0.315 -0.371 -15.857 1.00 95.88 82 ARG A N 1
ATOM 603 C CA . ARG A 1 82 ? -1.151 -0.209 -15.806 1.00 95.88 82 ARG A CA 1
ATOM 604 C C . ARG A 1 82 ? -1.764 -0.772 -14.519 1.00 95.88 82 ARG A C 1
ATOM 606 O O . ARG A 1 82 ? -2.744 -0.224 -14.030 1.00 95.88 82 ARG A O 1
ATOM 613 N N . MET A 1 83 ? -1.229 -1.886 -14.025 1.00 94.25 83 MET A N 1
ATOM 614 C CA . MET A 1 83 ? -1.817 -2.688 -12.945 1.00 94.25 83 MET A CA 1
ATOM 615 C C . MET A 1 83 ? -1.205 -2.388 -11.575 1.00 94.25 83 MET A C 1
ATOM 617 O O . MET A 1 83 ? -1.811 -2.740 -10.570 1.00 94.25 83 MET A O 1
ATOM 621 N N . GLY A 1 84 ? -0.046 -1.729 -11.532 1.00 94.44 84 GLY A N 1
ATOM 622 C CA . GLY A 1 84 ? 0.577 -1.248 -10.304 1.00 94.44 84 GLY A CA 1
ATOM 623 C C . GLY A 1 84 ? 1.722 -2.106 -9.777 1.00 94.44 84 GLY A C 1
ATOM 624 O O . GLY A 1 84 ? 1.990 -3.189 -10.307 1.00 94.44 84 GLY A O 1
ATOM 625 N N . PRO A 1 85 ? 2.386 -1.635 -8.709 1.00 95.31 85 PRO A N 1
ATOM 626 C CA . PRO A 1 85 ? 3.621 -2.221 -8.192 1.00 95.31 85 PRO A CA 1
ATOM 627 C C . PRO A 1 85 ? 3.463 -3.650 -7.667 1.00 95.31 85 PRO A C 1
ATOM 629 O O . PRO A 1 85 ? 4.400 -4.442 -7.768 1.00 95.31 85 PRO A O 1
ATOM 632 N N . LEU A 1 86 ? 2.283 -4.004 -7.154 1.00 94.69 86 LEU A N 1
ATOM 633 C CA . LEU A 1 86 ? 1.998 -5.333 -6.602 1.00 94.69 86 LEU A CA 1
ATOM 634 C C . LEU A 1 86 ? 1.517 -6.348 -7.654 1.00 94.69 86 LEU A C 1
ATOM 636 O O . LEU A 1 86 ? 1.120 -7.457 -7.312 1.00 94.69 86 LEU A O 1
ATOM 640 N N . SER A 1 87 ? 1.547 -5.982 -8.939 1.00 92.88 87 SER A N 1
ATOM 641 C CA . SER A 1 87 ? 1.125 -6.860 -10.031 1.00 92.88 87 SER A CA 1
ATOM 642 C C . SER A 1 87 ? 2.244 -7.778 -10.547 1.00 92.88 87 SER A C 1
ATOM 644 O O . SER A 1 87 ? 3.420 -7.669 -10.182 1.00 92.88 87 SER A O 1
ATOM 646 N N . GLY A 1 88 ? 1.872 -8.699 -11.443 1.00 90.06 88 GLY A N 1
ATOM 647 C CA . GLY A 1 88 ? 2.820 -9.502 -12.214 1.00 90.06 88 GLY A CA 1
ATOM 648 C C . GLY A 1 88 ? 3.707 -8.666 -13.151 1.00 90.06 88 GLY A C 1
ATOM 649 O O . GLY A 1 88 ? 3.453 -7.486 -13.413 1.00 90.06 88 GLY A O 1
ATOM 650 N N . ARG A 1 89 ? 4.764 -9.293 -13.682 1.00 91.38 89 ARG A N 1
ATOM 651 C CA . ARG A 1 89 ? 5.755 -8.614 -14.531 1.00 91.38 89 ARG A CA 1
ATOM 652 C C . ARG A 1 89 ? 5.171 -8.148 -15.868 1.00 91.38 89 ARG A C 1
ATOM 654 O O . ARG A 1 89 ? 4.393 -8.847 -16.518 1.00 91.38 89 ARG A O 1
ATOM 661 N N . GLY A 1 90 ? 5.620 -6.979 -16.309 1.00 95.25 90 GLY A N 1
ATOM 662 C CA . GLY A 1 90 ? 5.553 -6.559 -17.699 1.00 95.25 90 GLY A CA 1
ATOM 663 C C . GLY A 1 90 ? 6.665 -7.187 -18.545 1.00 95.25 90 GLY A C 1
ATOM 664 O O . GLY A 1 90 ? 7.535 -7.904 -18.054 1.00 95.25 90 GLY A O 1
ATOM 665 N N . SER A 1 91 ? 6.633 -6.918 -19.849 1.00 96.44 91 SER A N 1
ATOM 666 C CA . SER A 1 91 ? 7.663 -7.376 -20.783 1.00 96.44 91 SER A CA 1
ATOM 667 C C . SER A 1 91 ? 8.671 -6.258 -21.073 1.00 96.44 91 SER A C 1
ATOM 669 O O . SER A 1 91 ? 8.230 -5.162 -21.415 1.00 96.44 91 SER A O 1
ATOM 671 N N . PRO A 1 92 ? 9.993 -6.521 -21.043 1.00 96.56 92 PRO A N 1
ATOM 672 C CA . PRO A 1 92 ? 11.012 -5.555 -21.475 1.00 96.56 92 PRO A CA 1
ATOM 673 C C . PRO A 1 92 ? 10.903 -5.119 -22.942 1.00 96.56 92 PRO A C 1
ATOM 675 O O . PRO A 1 92 ? 11.482 -4.113 -23.318 1.00 96.56 92 PRO A O 1
ATOM 678 N N . GLU A 1 93 ? 10.142 -5.847 -23.765 1.00 96.25 93 GLU A N 1
ATOM 679 C CA . GLU A 1 93 ? 9.847 -5.491 -25.163 1.00 96.25 93 GLU A CA 1
ATOM 680 C C . GLU A 1 93 ? 8.604 -4.584 -25.283 1.00 96.25 93 GLU A C 1
ATOM 682 O O . GLU A 1 93 ? 8.199 -4.183 -26.372 1.00 96.25 93 GLU A O 1
ATOM 687 N N . ARG A 1 94 ? 7.919 -4.309 -24.165 1.00 97.25 94 ARG A N 1
ATOM 688 C CA . ARG A 1 94 ? 6.734 -3.450 -24.095 1.00 97.25 94 ARG A CA 1
ATOM 689 C C . ARG A 1 94 ? 6.931 -2.442 -22.980 1.00 97.25 94 ARG A C 1
ATOM 691 O O . ARG A 1 94 ? 6.494 -2.683 -21.856 1.00 97.25 94 ARG A O 1
ATOM 698 N N . TYR A 1 95 ? 7.536 -1.309 -23.313 1.00 97.94 95 TYR A N 1
ATOM 699 C CA . TYR A 1 95 ? 7.765 -0.229 -22.364 1.00 97.94 95 TYR A CA 1
ATOM 700 C C . TYR A 1 95 ? 7.230 1.122 -22.842 1.00 97.94 95 TYR A C 1
ATOM 702 O O . TYR A 1 95 ? 6.802 1.299 -23.990 1.00 97.94 95 TYR A O 1
ATOM 710 N N . ALA A 1 96 ? 7.214 2.067 -21.910 1.00 97.81 96 ALA A N 1
ATOM 711 C CA . ALA A 1 96 ? 7.004 3.485 -22.138 1.00 97.81 96 ALA A CA 1
ATOM 712 C C . ALA A 1 96 ? 7.777 4.268 -21.075 1.00 97.81 96 ALA A C 1
ATOM 714 O O . ALA A 1 96 ? 7.893 3.813 -19.936 1.00 97.81 96 ALA A O 1
ATOM 715 N N . VAL A 1 97 ? 8.270 5.444 -21.451 1.00 97.56 97 VAL A N 1
ATOM 716 C CA . VAL A 1 97 ? 8.886 6.387 -20.517 1.00 97.56 97 VAL A CA 1
ATOM 717 C C . VAL A 1 97 ? 7.852 7.441 -20.147 1.00 97.56 97 VAL A C 1
ATOM 719 O O . VAL A 1 97 ? 7.195 8.004 -21.022 1.00 97.56 97 VAL A O 1
ATOM 722 N N . HIS A 1 98 ? 7.683 7.691 -18.854 1.00 97.00 98 HIS A N 1
ATOM 723 C CA . HIS A 1 98 ? 6.817 8.747 -18.344 1.00 97.00 98 HIS A CA 1
ATOM 724 C C . HIS A 1 98 ? 7.468 9.379 -17.117 1.00 97.00 98 HIS A C 1
ATOM 726 O O . HIS A 1 98 ? 7.891 8.654 -16.219 1.00 97.00 98 HIS A O 1
ATOM 732 N N . GLU A 1 99 ? 7.584 10.711 -17.112 1.00 94.44 99 GLU A N 1
ATOM 733 C CA . GLU A 1 99 ? 8.223 11.486 -16.032 1.00 94.44 99 GLU A CA 1
ATOM 734 C C . GLU A 1 99 ? 9.609 10.941 -15.638 1.00 94.44 99 GLU A C 1
ATOM 736 O O . GLU A 1 99 ? 9.934 10.771 -14.467 1.00 94.44 99 GLU A O 1
ATOM 741 N N . GLY A 1 100 ? 10.423 10.606 -16.646 1.00 94.38 100 GLY A N 1
ATOM 742 C CA . GLY A 1 100 ? 11.778 10.090 -16.441 1.00 94.38 100 GLY A CA 1
ATOM 743 C C . GLY A 1 100 ? 11.848 8.665 -15.881 1.00 94.38 100 GLY A C 1
ATOM 744 O O . GLY A 1 100 ? 12.914 8.242 -15.453 1.00 94.38 100 GLY A O 1
ATOM 745 N N . ARG A 1 101 ? 10.744 7.904 -15.880 1.00 96.25 101 ARG A N 1
ATOM 746 C CA . ARG A 1 101 ? 10.706 6.512 -15.404 1.00 96.25 101 ARG A CA 1
ATOM 747 C C . ARG A 1 101 ? 10.283 5.548 -16.506 1.00 96.25 101 ARG A C 1
ATOM 749 O O . ARG A 1 101 ? 9.382 5.849 -17.289 1.00 96.25 101 ARG A O 1
ATOM 756 N N . ILE A 1 102 ? 10.912 4.373 -16.541 1.00 98.12 102 ILE A N 1
ATOM 757 C CA . ILE A 1 102 ? 10.636 3.316 -17.524 1.00 98.12 102 ILE A CA 1
ATOM 758 C C . ILE A 1 102 ? 9.588 2.355 -16.954 1.00 98.12 102 ILE A C 1
ATOM 760 O O . ILE A 1 102 ? 9.856 1.656 -15.982 1.00 98.12 102 ILE A O 1
ATOM 764 N N . TYR A 1 103 ? 8.414 2.265 -17.575 1.00 98.19 103 TYR A N 1
ATOM 765 C CA . TYR A 1 103 ? 7.344 1.342 -17.181 1.00 98.19 103 TYR A CA 1
ATOM 766 C C . TYR A 1 103 ? 7.239 0.181 -18.164 1.00 98.19 103 TYR A C 1
ATOM 768 O O . TYR A 1 103 ? 7.262 0.405 -19.373 1.00 98.19 103 TYR A O 1
ATOM 776 N N . LEU A 1 104 ? 7.069 -1.047 -17.660 1.00 98.44 104 LEU A N 1
ATOM 777 C CA . LEU A 1 104 ? 6.810 -2.233 -18.485 1.00 98.44 104 LEU A CA 1
ATOM 778 C C . LEU A 1 104 ? 5.325 -2.588 -18.516 1.00 98.44 104 LEU A C 1
ATOM 780 O O . LEU A 1 104 ? 4.567 -2.246 -17.609 1.00 98.44 104 LEU A O 1
ATOM 784 N N . PHE A 1 105 ? 4.904 -3.348 -19.529 1.00 98.25 105 PHE A N 1
ATOM 785 C CA . PHE A 1 105 ? 3.501 -3.733 -19.689 1.00 98.25 105 PHE A CA 1
ATOM 786 C C . PHE A 1 105 ? 3.319 -5.219 -19.993 1.00 98.25 105 PHE A C 1
ATOM 788 O O . PHE A 1 105 ? 4.014 -5.800 -20.829 1.00 98.25 105 PHE A O 1
ATOM 795 N N . ALA A 1 106 ? 2.334 -5.834 -19.332 1.00 96.50 106 ALA A N 1
ATOM 796 C CA . ALA A 1 106 ? 1.968 -7.237 -19.542 1.00 96.50 106 ALA A CA 1
ATOM 797 C C . ALA A 1 106 ? 1.351 -7.481 -20.934 1.00 96.50 106 ALA A C 1
ATOM 799 O O . ALA A 1 106 ? 1.463 -8.568 -21.500 1.00 96.50 106 ALA A O 1
ATOM 800 N N . SER A 1 107 ? 0.721 -6.458 -21.517 1.00 96.81 107 SER A N 1
ATOM 801 C CA . SER A 1 107 ? 0.085 -6.521 -22.833 1.00 96.81 107 SER A CA 1
ATOM 802 C C . SER A 1 107 ? 0.160 -5.173 -23.563 1.00 96.81 107 SER A C 1
ATOM 804 O O . SER A 1 107 ? 0.337 -4.137 -22.914 1.00 96.81 107 SER A O 1
ATOM 806 N N . PRO A 1 108 ? -0.010 -5.154 -24.900 1.00 97.25 108 PRO A N 1
ATOM 807 C CA . PRO A 1 108 ? -0.202 -3.911 -25.648 1.00 97.25 108 PRO A CA 1
ATOM 808 C C . PRO A 1 108 ? -1.359 -3.067 -25.099 1.00 97.25 108 PRO A C 1
ATOM 810 O O . PRO A 1 108 ? -1.210 -1.867 -24.919 1.00 97.25 108 PRO A O 1
ATOM 813 N N . GLN A 1 109 ? -2.470 -3.700 -24.711 1.00 96.19 109 GLN A N 1
ATOM 814 C CA . GLN A 1 109 ? -3.635 -3.009 -24.155 1.00 96.19 109 GLN A CA 1
ATOM 815 C C . GLN A 1 109 ? -3.312 -2.295 -22.837 1.00 96.19 109 GLN A C 1
ATOM 817 O O . GLN A 1 109 ? -3.786 -1.183 -22.607 1.00 96.19 109 GLN A O 1
ATOM 822 N N . CYS A 1 110 ? -2.490 -2.903 -21.975 1.00 97.06 110 CYS A N 1
ATOM 823 C CA . CYS A 1 110 ? -2.019 -2.251 -20.754 1.00 97.06 110 CYS A CA 1
ATOM 824 C C . CYS A 1 110 ? -1.186 -1.004 -21.075 1.00 97.06 110 CYS A C 1
ATOM 826 O O . CYS A 1 110 ? -1.405 0.035 -20.454 1.00 97.06 110 CYS A O 1
ATOM 828 N N . ARG A 1 111 ? -0.276 -1.097 -22.054 1.00 97.69 111 ARG A N 1
ATOM 829 C CA . ARG A 1 111 ? 0.552 0.032 -22.504 1.00 97.69 111 ARG A CA 1
ATOM 830 C C . ARG A 1 111 ? -0.304 1.164 -23.057 1.00 97.69 111 ARG A C 1
ATOM 832 O O . ARG A 1 111 ? -0.181 2.298 -22.610 1.00 97.69 111 ARG A O 1
ATOM 839 N N . ASP A 1 112 ? -1.204 0.853 -23.981 1.00 96.62 112 ASP A N 1
ATOM 840 C CA . ASP A 1 112 ? -2.053 1.855 -24.625 1.00 96.62 112 ASP A CA 1
ATOM 841 C C . ASP A 1 112 ? -2.997 2.515 -23.613 1.00 96.62 112 ASP A C 1
ATOM 843 O O . ASP A 1 112 ? -3.223 3.723 -23.651 1.00 96.62 112 ASP A O 1
ATOM 847 N N . GLY A 1 113 ? -3.526 1.735 -22.665 1.00 95.25 113 GLY A N 1
ATOM 848 C CA . GLY A 1 113 ? -4.317 2.260 -21.558 1.00 95.25 113 GLY A CA 1
ATOM 849 C C . GLY A 1 113 ? -3.510 3.199 -20.662 1.00 95.25 113 GLY A C 1
ATOM 850 O O . GLY A 1 113 ? -4.008 4.260 -20.292 1.00 95.25 113 GLY A O 1
ATOM 851 N N . PHE A 1 114 ? -2.278 2.823 -20.314 1.00 97.06 114 PHE A N 1
ATOM 852 C CA . PHE A 1 114 ? -1.380 3.660 -19.521 1.00 97.06 114 PHE A CA 1
ATOM 853 C C . PHE A 1 114 ? -1.092 4.989 -20.220 1.00 97.06 114 PHE A C 1
ATOM 855 O O . PHE A 1 114 ? -1.312 6.034 -19.624 1.00 97.06 114 PHE A O 1
ATOM 862 N N . LEU A 1 115 ? -0.704 4.963 -21.499 1.00 97.06 115 LEU A N 1
ATOM 863 C CA . LEU A 1 115 ? -0.371 6.169 -22.265 1.00 97.06 115 LEU A CA 1
ATOM 864 C C . LEU A 1 115 ? -1.534 7.167 -22.368 1.00 97.06 115 LEU A C 1
ATOM 866 O O . LEU A 1 115 ? -1.300 8.368 -22.451 1.00 97.06 115 LEU A O 1
ATOM 870 N N . LYS A 1 116 ? -2.784 6.692 -22.328 1.00 96.56 116 LYS A N 1
ATOM 871 C CA . LYS A 1 116 ? -3.969 7.563 -22.316 1.00 96.56 116 LYS A CA 1
ATOM 872 C C . LYS A 1 116 ? -4.140 8.332 -21.007 1.00 96.56 116 LYS A C 1
ATOM 874 O O . LYS A 1 116 ? -4.678 9.432 -21.032 1.00 96.56 116 LYS A O 1
ATOM 879 N N . ASN A 1 117 ? -3.769 7.740 -19.869 1.00 94.50 117 ASN A N 1
ATOM 880 C CA . ASN A 1 117 ? -3.890 8.393 -18.565 1.00 94.50 117 ASN A CA 1
ATOM 881 C C . ASN A 1 117 ? -2.906 7.800 -17.530 1.00 94.50 117 ASN A C 1
ATOM 883 O O . ASN A 1 117 ? -3.310 6.981 -16.692 1.00 94.50 117 ASN A O 1
ATOM 887 N N . PRO A 1 118 ? -1.619 8.192 -17.575 1.00 94.94 118 PRO A N 1
ATOM 888 C CA . PRO A 1 118 ? -0.587 7.630 -16.700 1.00 94.94 118 PRO A CA 1
ATOM 889 C C . PRO A 1 118 ? -0.847 7.890 -15.210 1.00 94.94 118 PRO A C 1
ATOM 891 O O . PRO A 1 118 ? -0.677 6.992 -14.387 1.00 94.94 118 PRO A O 1
ATOM 894 N N . LEU A 1 119 ? -1.359 9.076 -14.861 1.00 92.25 119 LEU A N 1
ATOM 895 C CA . LEU A 1 119 ? -1.657 9.478 -13.477 1.00 92.25 119 LEU A CA 1
ATOM 896 C C . LEU A 1 119 ? -2.771 8.641 -12.827 1.00 92.25 119 LEU A C 1
ATOM 898 O O . LEU A 1 119 ? -2.845 8.524 -11.603 1.00 92.25 119 LEU A O 1
ATOM 902 N N . ARG A 1 120 ? -3.633 8.021 -13.642 1.00 94.62 120 ARG A N 1
ATOM 903 C CA . ARG A 1 120 ? -4.625 7.035 -13.188 1.00 94.62 120 ARG A CA 1
ATOM 904 C C . ARG A 1 120 ? -4.044 5.633 -13.037 1.00 94.62 120 ARG A C 1
ATOM 906 O O . ARG A 1 120 ? -4.785 4.735 -12.670 1.00 94.62 120 ARG A O 1
ATOM 913 N N . CYS A 1 121 ? -2.771 5.405 -13.330 1.00 95.12 121 CYS A N 1
ATOM 914 C CA . CYS A 1 121 ? -2.145 4.083 -13.253 1.00 95.12 121 CYS A CA 1
ATOM 915 C C . CYS A 1 121 ? -1.042 4.024 -12.190 1.00 95.12 121 CYS A C 1
ATOM 917 O O . CYS A 1 121 ? -0.900 3.002 -11.512 1.00 95.12 121 CYS A O 1
ATOM 919 N N . ILE A 1 122 ? -0.288 5.118 -12.060 1.00 93.94 122 ILE A N 1
ATOM 920 C CA . ILE A 1 122 ? 0.876 5.237 -11.184 1.00 93.94 122 ILE A CA 1
ATOM 921 C C . ILE A 1 122 ? 0.417 5.441 -9.741 1.00 93.94 122 ILE A C 1
ATOM 923 O O . ILE A 1 122 ? -0.322 6.375 -9.428 1.00 93.94 122 ILE A O 1
ATOM 927 N N . GLU A 1 123 ? 0.871 4.549 -8.866 1.00 90.25 123 GLU A N 1
ATOM 928 C CA . GLU A 1 123 ? 0.759 4.718 -7.422 1.00 90.25 123 GLU A CA 1
ATOM 929 C C . GLU A 1 123 ? 2.014 5.403 -6.893 1.00 90.25 123 GLU A C 1
ATOM 931 O O . GLU A 1 123 ? 3.134 5.029 -7.241 1.00 90.25 123 GLU A O 1
ATOM 936 N N . SER A 1 124 ? 1.818 6.379 -6.018 1.00 88.88 124 SER A N 1
ATOM 937 C CA . SER A 1 124 ? 2.881 7.050 -5.282 1.00 88.88 124 SER A CA 1
ATOM 938 C C . SER A 1 124 ? 2.594 6.967 -3.790 1.00 88.88 124 SER A C 1
ATOM 940 O O . SER A 1 124 ? 1.500 6.572 -3.375 1.00 88.88 124 SER A O 1
ATOM 942 N N . ASP A 1 125 ? 3.579 7.347 -2.988 1.00 91.44 125 ASP A N 1
ATOM 943 C CA . ASP A 1 125 ? 3.327 7.698 -1.598 1.00 91.44 125 ASP A CA 1
ATOM 944 C C . ASP A 1 125 ? 2.355 8.881 -1.557 1.00 91.44 125 ASP A C 1
ATOM 946 O O . ASP A 1 125 ? 2.343 9.736 -2.456 1.00 91.44 125 ASP A O 1
ATOM 950 N N . ASP A 1 126 ? 1.523 8.919 -0.524 1.00 91.62 126 ASP A N 1
ATOM 951 C CA . ASP A 1 126 ? 0.716 10.089 -0.247 1.00 91.62 126 ASP A CA 1
ATOM 952 C C . ASP A 1 126 ? 1.628 11.249 0.161 1.00 91.62 126 ASP A C 1
ATOM 954 O O . ASP A 1 126 ? 2.595 11.053 0.904 1.00 91.62 126 ASP A O 1
ATOM 958 N N . PRO A 1 127 ? 1.326 12.480 -0.283 1.00 90.56 127 PRO A N 1
ATOM 959 C CA . PRO A 1 127 ? 2.115 13.628 0.114 1.00 90.56 127 PRO A CA 1
ATOM 960 C C . PRO A 1 127 ? 2.019 13.802 1.626 1.00 90.56 127 PRO A C 1
ATOM 962 O O . PRO A 1 127 ? 0.922 13.760 2.205 1.00 90.56 127 PRO A O 1
ATOM 965 N N . LYS A 1 128 ? 3.182 14.032 2.239 1.00 89.62 128 LYS A N 1
ATOM 966 C CA . LYS A 1 128 ? 3.276 14.373 3.652 1.00 89.62 128 LYS A CA 1
ATOM 967 C C . LYS A 1 128 ? 2.348 15.564 3.952 1.00 89.62 128 LYS A C 1
ATOM 969 O O . LYS A 1 128 ? 2.374 16.534 3.192 1.00 89.62 128 LYS A O 1
ATOM 974 N N . PRO A 1 129 ? 1.525 15.504 5.014 1.00 89.25 129 PRO A N 1
ATOM 975 C CA . PRO A 1 129 ? 0.668 16.616 5.393 1.00 89.25 129 PRO A CA 1
ATOM 976 C C . PRO A 1 129 ? 1.470 17.889 5.659 1.00 89.25 129 PRO A C 1
ATOM 978 O O . PRO A 1 129 ? 2.581 17.846 6.191 1.00 89.25 129 PRO A O 1
ATOM 981 N N . GLU A 1 130 ? 0.883 19.029 5.310 1.00 90.06 130 GLU A N 1
ATOM 982 C CA . GLU A 1 130 ? 1.401 20.320 5.748 1.00 90.06 130 GLU A CA 1
ATOM 983 C C . GLU A 1 130 ? 1.247 20.465 7.271 1.00 90.06 130 GLU A C 1
ATOM 985 O O . GLU A 1 130 ? 0.344 19.855 7.858 1.00 90.06 130 GLU A O 1
ATOM 990 N N . PRO A 1 131 ? 2.093 21.278 7.931 1.00 85.38 131 PRO A N 1
ATOM 991 C CA . PRO A 1 131 ? 1.943 21.563 9.349 1.00 85.38 131 PRO A CA 1
ATOM 992 C C . PRO A 1 131 ? 0.532 22.058 9.672 1.00 85.38 131 PRO A C 1
ATOM 994 O O . PRO A 1 131 ? 0.055 23.054 9.130 1.00 85.38 131 PRO A O 1
ATOM 997 N N . VAL A 1 132 ? -0.133 21.363 10.587 1.00 91.12 132 VAL A N 1
ATOM 998 C CA . VAL A 1 132 ? -1.483 21.710 11.037 1.00 91.12 132 VAL A CA 1
ATOM 999 C C . VAL A 1 132 ? -1.449 22.587 12.283 1.00 91.12 132 VAL A C 1
ATOM 1001 O O . VAL A 1 132 ? -0.450 22.646 13.004 1.00 91.12 132 VAL A O 1
ATOM 1004 N N . SER A 1 133 ? -2.570 23.248 12.583 1.00 94.69 133 SER A N 1
ATOM 1005 C CA . SER A 1 133 ? -2.683 24.034 13.812 1.00 94.69 133 SER A CA 1
ATOM 1006 C C . SER A 1 133 ? -2.451 23.161 15.061 1.00 94.69 133 SER A C 1
ATOM 1008 O O . SER A 1 133 ? -2.878 21.999 15.093 1.00 94.69 133 SER A O 1
ATOM 1010 N N . PRO A 1 134 ? -1.851 23.707 16.138 1.00 95.94 134 PRO A N 1
ATOM 1011 C CA . PRO A 1 134 ? -1.686 22.975 17.395 1.00 95.94 134 PRO A CA 1
ATOM 1012 C C . PRO A 1 134 ? -3.008 22.438 17.962 1.00 95.94 134 PRO A C 1
ATOM 1014 O O . PRO A 1 134 ? -3.034 21.365 18.563 1.00 95.94 134 PRO A O 1
ATOM 1017 N N . ALA A 1 135 ? -4.117 23.152 17.733 1.00 97.31 135 ALA A N 1
ATOM 1018 C CA . ALA A 1 135 ? -5.454 22.721 18.128 1.00 97.31 135 ALA A CA 1
ATOM 1019 C C . ALA A 1 135 ? -5.912 21.473 17.353 1.00 97.31 135 ALA A C 1
ATOM 1021 O O . ALA A 1 135 ? -6.362 20.508 17.970 1.00 97.31 135 ALA A O 1
ATOM 1022 N N . ALA A 1 136 ? -5.738 21.451 16.027 1.00 97.62 136 ALA A N 1
ATOM 1023 C CA . ALA A 1 136 ? -6.077 20.290 15.204 1.00 97.62 136 ALA A CA 1
ATOM 1024 C C . ALA A 1 136 ? -5.201 19.075 15.540 1.00 97.62 136 ALA A C 1
ATOM 1026 O O . ALA A 1 136 ? -5.714 17.959 15.620 1.00 97.62 136 ALA A O 1
ATOM 1027 N N . ALA A 1 137 ? -3.907 19.284 15.802 1.00 97.00 137 ALA A N 1
ATOM 1028 C CA . ALA A 1 137 ? -3.000 18.226 16.247 1.00 97.00 137 ALA A CA 1
ATOM 1029 C C . ALA A 1 137 ? -3.396 17.670 17.625 1.00 97.00 137 ALA A C 1
ATOM 1031 O O . ALA A 1 137 ? -3.438 16.454 17.821 1.00 97.00 137 ALA A O 1
ATOM 1032 N N . LYS A 1 138 ? -3.736 18.543 18.586 1.00 97.94 138 LYS A N 1
ATOM 1033 C CA . LYS A 1 138 ? -4.238 18.126 19.903 1.00 97.94 138 LYS A CA 1
ATOM 1034 C C . LYS A 1 138 ? -5.524 17.310 19.765 1.00 97.94 138 LYS A C 1
ATOM 1036 O O . LYS A 1 138 ? -5.596 16.212 20.312 1.00 97.94 138 LYS A O 1
ATOM 1041 N N . ARG A 1 139 ? -6.496 17.794 18.982 1.00 98.19 139 ARG A N 1
ATOM 1042 C CA . ARG A 1 139 ? -7.750 17.068 18.744 1.00 98.19 139 ARG A CA 1
ATOM 1043 C C . ARG A 1 139 ? -7.518 15.742 18.021 1.00 98.19 139 ARG A C 1
ATOM 1045 O O . ARG A 1 139 ? -8.150 14.752 18.361 1.00 98.19 139 ARG A O 1
ATOM 1052 N N . GLY A 1 140 ? -6.563 15.682 17.093 1.00 98.12 140 GLY A N 1
ATOM 1053 C CA . GLY A 1 140 ? -6.151 14.435 16.445 1.00 98.12 140 GLY A CA 1
ATOM 1054 C C . GLY A 1 140 ? -5.702 13.369 17.443 1.00 98.12 140 GLY A C 1
ATOM 1055 O O . GLY A 1 140 ? -6.121 12.221 17.340 1.00 98.12 140 GLY A O 1
ATOM 1056 N N . LYS A 1 141 ? -4.918 13.750 18.461 1.00 97.94 141 LYS A N 1
ATOM 1057 C CA . LYS A 1 141 ? -4.527 12.835 19.549 1.00 97.94 141 LYS A CA 1
ATOM 1058 C C . LYS A 1 141 ? -5.734 12.360 20.361 1.00 97.94 141 LYS A C 1
ATOM 1060 O O . LYS A 1 141 ? -5.841 11.178 20.654 1.00 97.94 141 LYS A O 1
ATOM 1065 N N . GLU A 1 142 ? -6.669 13.251 20.679 1.00 98.44 142 GLU A N 1
ATOM 1066 C CA . GLU A 1 142 ? -7.905 12.887 21.390 1.00 98.44 142 GLU A CA 1
ATOM 1067 C C . GLU A 1 142 ? -8.789 11.928 20.572 1.00 98.44 142 GLU A C 1
ATOM 1069 O O . GLU A 1 142 ? -9.375 11.002 21.133 1.00 98.44 142 GLU A O 1
ATOM 1074 N N . LEU A 1 143 ? -8.849 12.112 19.247 1.00 98.81 143 LEU A N 1
ATOM 1075 C CA . LEU A 1 143 ? -9.552 11.212 18.330 1.00 98.81 143 LEU A CA 1
ATOM 1076 C C . LEU A 1 143 ? -8.865 9.848 18.213 1.00 98.81 143 LEU A C 1
ATOM 1078 O O . LEU A 1 143 ? -9.559 8.841 18.118 1.00 98.81 143 LEU A O 1
ATOM 1082 N N . ILE A 1 144 ? -7.532 9.788 18.278 1.00 98.75 144 ILE A N 1
ATOM 1083 C CA . ILE A 1 144 ? -6.799 8.518 18.391 1.00 98.75 144 ILE A CA 1
ATOM 1084 C C . ILE A 1 144 ? -7.195 7.790 19.680 1.00 98.75 144 ILE A C 1
ATOM 1086 O O . ILE A 1 144 ? -7.530 6.610 19.625 1.00 98.75 144 ILE A O 1
ATOM 1090 N N . GLU A 1 145 ? -7.235 8.478 20.822 1.00 98.62 145 GLU A N 1
ATOM 1091 C CA . GLU A 1 145 ? -7.667 7.865 22.086 1.00 98.62 145 GLU A CA 1
ATOM 1092 C C . GLU A 1 145 ? -9.126 7.398 22.041 1.00 98.62 145 GLU A C 1
ATOM 1094 O O . GLU A 1 145 ? -9.467 6.335 22.564 1.00 98.62 145 GLU A O 1
ATOM 1099 N N . LEU A 1 146 ? -10.003 8.166 21.391 1.00 98.62 146 LEU A N 1
ATOM 1100 C CA . LEU A 1 146 ? -11.385 7.761 21.152 1.00 98.62 146 LEU A CA 1
ATOM 1101 C C . LEU A 1 146 ? -11.459 6.510 20.260 1.00 98.62 146 LEU A C 1
ATOM 1103 O O . LEU A 1 146 ? -12.169 5.567 20.607 1.00 98.62 146 LEU A O 1
ATOM 1107 N N . ALA A 1 147 ? -10.682 6.469 19.176 1.00 98.75 147 ALA A N 1
ATOM 1108 C CA . ALA A 1 147 ? -10.594 5.323 18.276 1.00 98.75 147 ALA A CA 1
ATOM 1109 C C . ALA A 1 147 ? -10.075 4.062 18.983 1.00 98.75 147 ALA A C 1
ATOM 1111 O O . ALA A 1 147 ? -10.616 2.972 18.800 1.00 98.75 147 ALA A O 1
ATOM 1112 N N . LEU A 1 148 ? -9.065 4.205 19.848 1.00 98.75 148 LEU A N 1
ATOM 1113 C CA . LEU A 1 148 ? -8.558 3.110 20.676 1.00 98.75 148 LEU A CA 1
ATOM 1114 C C . LEU A 1 148 ? -9.643 2.584 21.613 1.00 98.75 148 LEU A C 1
ATOM 1116 O O . LEU A 1 148 ? -9.812 1.370 21.698 1.00 98.75 148 LEU A O 1
ATOM 1120 N N . ARG A 1 149 ? -10.409 3.461 22.279 1.00 98.25 149 ARG A N 1
ATOM 1121 C CA . ARG A 1 149 ? -11.542 3.036 23.119 1.00 98.25 149 ARG A CA 1
ATOM 1122 C C . ARG A 1 149 ? -12.582 2.260 22.315 1.00 98.25 149 ARG A C 1
ATOM 1124 O O . ARG A 1 149 ? -12.974 1.185 22.756 1.00 98.25 149 ARG A O 1
ATOM 1131 N N . GLY A 1 150 ? -12.963 2.754 21.137 1.00 98.00 150 GLY A N 1
ATOM 1132 C CA . GLY A 1 150 ? -13.927 2.075 20.266 1.00 98.00 150 GLY A CA 1
ATOM 1133 C C . GLY A 1 150 ? -13.447 0.721 19.741 1.00 98.00 150 GLY A C 1
ATOM 1134 O O . GLY A 1 150 ? -14.265 -0.154 19.473 1.00 98.00 150 GLY A O 1
ATOM 1135 N N . LEU A 1 151 ? -12.130 0.525 19.632 1.00 97.81 151 LEU A N 1
ATOM 1136 C CA . LEU A 1 151 ? -11.529 -0.745 19.227 1.00 97.81 151 LEU A CA 1
ATOM 1137 C C . LEU A 1 151 ? -11.396 -1.746 20.387 1.00 97.81 151 LEU A C 1
ATOM 1139 O O . LEU A 1 151 ? -11.328 -2.943 20.130 1.00 97.81 151 LEU A O 1
ATOM 1143 N N . GLY A 1 152 ? -11.362 -1.295 21.645 1.00 97.38 152 GLY A N 1
ATOM 1144 C CA . GLY A 1 152 ? -11.225 -2.160 22.831 1.00 97.38 152 GLY A CA 1
ATOM 1145 C C . GLY A 1 152 ? -10.240 -1.671 23.903 1.00 97.38 152 GLY A C 1
ATOM 1146 O O . GLY A 1 152 ? -10.066 -2.347 24.918 1.00 97.38 152 GLY A O 1
ATOM 1147 N N . GLY A 1 153 ? -9.613 -0.510 23.702 1.00 98.19 153 GLY A N 1
ATOM 1148 C CA . GLY A 1 153 ? -8.666 0.139 24.613 1.00 98.19 153 GLY A CA 1
ATOM 1149 C C . GLY A 1 153 ? -7.206 0.035 24.158 1.00 98.19 153 GLY A C 1
ATOM 1150 O O . GLY A 1 153 ? -6.809 -0.926 23.499 1.00 98.19 153 GLY A O 1
ATOM 1151 N N . ALA A 1 154 ? -6.392 1.026 24.540 1.00 98.12 154 ALA A N 1
ATOM 1152 C CA . ALA A 1 154 ? -4.984 1.125 24.148 1.00 98.12 154 ALA A CA 1
ATOM 1153 C C . ALA A 1 154 ? -4.162 -0.109 24.555 1.00 98.12 154 ALA A C 1
ATOM 1155 O O . ALA A 1 154 ? -3.448 -0.663 23.726 1.00 98.12 154 ALA A O 1
ATOM 1156 N N . GLU A 1 155 ? -4.331 -0.595 25.787 1.00 98.19 155 GLU A N 1
ATOM 1157 C CA . GLU A 1 155 ? -3.590 -1.753 26.306 1.00 98.19 155 GLU A CA 1
ATOM 1158 C C . GLU A 1 155 ? -3.819 -3.016 25.469 1.00 98.19 155 GLU A C 1
ATOM 1160 O O . GLU A 1 155 ? -2.866 -3.705 25.103 1.00 98.19 155 GLU A O 1
ATOM 1165 N N . LYS A 1 156 ? -5.076 -3.304 25.103 1.00 98.12 156 LYS A N 1
ATOM 1166 C CA . LYS A 1 156 ? -5.404 -4.471 24.273 1.00 98.12 156 LYS A CA 1
ATOM 1167 C C . LYS A 1 156 ? -4.848 -4.328 22.864 1.00 98.12 156 LYS A C 1
ATOM 1169 O O . LYS A 1 156 ? -4.297 -5.287 22.333 1.00 98.12 156 LYS A O 1
ATOM 1174 N N . VAL A 1 157 ? -4.962 -3.135 22.277 1.00 98.38 157 VAL A N 1
ATOM 1175 C CA . VAL A 1 157 ? -4.398 -2.827 20.956 1.00 98.38 157 VAL A CA 1
ATOM 1176 C C . VAL A 1 157 ? -2.881 -3.005 20.967 1.00 98.38 157 VAL A C 1
ATOM 1178 O O . VAL A 1 157 ? -2.328 -3.626 20.059 1.00 98.38 157 VAL A O 1
ATOM 1181 N N . ASP A 1 158 ? -2.195 -2.529 22.001 1.00 97.88 158 ASP A N 1
ATOM 1182 C CA . ASP A 1 158 ? -0.741 -2.632 22.125 1.00 97.88 158 ASP A CA 1
ATOM 1183 C C . ASP A 1 158 ? -0.284 -4.071 22.367 1.00 97.88 158 ASP A C 1
ATOM 1185 O O . ASP A 1 158 ? 0.711 -4.495 21.774 1.00 97.88 158 ASP A O 1
ATOM 1189 N N . ALA A 1 159 ? -1.069 -4.854 23.111 1.00 98.06 159 ALA A N 1
ATOM 1190 C CA . ALA A 1 159 ? -0.820 -6.269 23.364 1.00 98.06 159 ALA A CA 1
ATOM 1191 C C . ALA A 1 159 ? -0.983 -7.175 22.128 1.00 98.06 159 ALA A C 1
ATOM 1193 O O . ALA A 1 159 ? -0.524 -8.319 22.163 1.00 98.06 159 ALA A O 1
ATOM 1194 N N . VAL A 1 160 ? -1.603 -6.705 21.033 1.00 98.56 160 VAL A N 1
ATOM 1195 C CA . VAL A 1 160 ? -1.733 -7.513 19.808 1.00 98.56 160 VAL A CA 1
ATOM 1196 C C . VAL A 1 160 ? -0.364 -7.804 19.193 1.00 98.56 160 VAL A C 1
ATOM 1198 O O . VAL A 1 160 ? 0.368 -6.886 18.818 1.00 98.56 160 VAL A O 1
ATOM 1201 N N . LYS A 1 161 ? -0.054 -9.088 19.024 1.00 98.19 161 LYS A N 1
ATOM 1202 C CA . LYS A 1 161 ? 1.155 -9.615 18.378 1.00 98.19 161 LYS A CA 1
ATOM 1203 C C . LYS A 1 161 ? 0.893 -10.058 16.941 1.00 98.19 161 LYS A C 1
ATOM 1205 O O . LYS A 1 161 ? 1.762 -9.893 16.089 1.00 98.19 161 LYS A O 1
ATOM 1210 N N . SER A 1 162 ? -0.305 -10.564 16.660 1.00 98.31 162 SER A N 1
ATOM 1211 C CA . SER A 1 162 ? -0.722 -10.967 15.316 1.00 98.31 162 SER A CA 1
ATOM 1212 C C . SER A 1 162 ? -2.198 -10.669 15.058 1.00 98.31 162 SER A C 1
ATOM 1214 O O . SER A 1 162 ? -3.015 -10.656 15.981 1.00 98.31 162 SER A O 1
ATOM 1216 N N . TYR A 1 163 ? -2.527 -10.412 13.797 1.00 98.31 163 TYR A N 1
ATOM 1217 C CA . TYR A 1 163 ? -3.884 -10.200 13.299 1.00 98.31 163 TYR A CA 1
ATOM 1218 C C . TYR A 1 163 ? -4.032 -10.921 11.965 1.00 98.31 163 TYR A C 1
ATOM 1220 O O . TYR A 1 163 ? -3.232 -10.693 11.062 1.00 98.31 163 TYR A O 1
ATOM 1228 N N . GLU A 1 164 ? -5.044 -11.769 11.839 1.00 98.19 164 GLU A N 1
ATOM 1229 C CA . GLU A 1 164 ? -5.378 -12.459 10.598 1.00 98.19 164 GLU A CA 1
ATOM 1230 C C . GLU A 1 164 ? -6.822 -12.166 10.201 1.00 98.19 164 GLU A C 1
ATOM 1232 O O . GLU A 1 164 ? -7.718 -12.217 11.042 1.00 98.19 164 GLU A O 1
ATOM 1237 N N . GLU A 1 165 ? -7.030 -11.902 8.918 1.00 97.62 165 GLU A N 1
ATOM 1238 C CA . GLU A 1 165 ? -8.320 -11.731 8.260 1.00 97.62 165 GLU A CA 1
ATOM 1239 C C . GLU A 1 165 ? -8.421 -12.744 7.116 1.00 97.62 165 GLU A C 1
ATOM 1241 O O . GLU A 1 165 ? -7.479 -12.901 6.337 1.00 97.62 165 GLU A O 1
ATOM 1246 N N . GLN A 1 166 ? -9.567 -13.412 7.015 1.00 97.94 166 GLN A N 1
ATOM 1247 C CA . GLN A 1 166 ? -9.903 -14.316 5.922 1.00 97.94 166 GLN A CA 1
ATOM 1248 C C . GLN A 1 166 ? -11.214 -13.872 5.277 1.00 97.94 166 GLN A C 1
ATOM 1250 O O . GLN A 1 166 ? -12.173 -13.506 5.963 1.00 97.94 166 GLN A O 1
ATOM 1255 N N . ILE A 1 167 ? -11.257 -13.949 3.953 1.00 97.56 167 ILE A N 1
ATOM 1256 C CA . ILE A 1 167 ? -12.464 -13.806 3.146 1.00 97.56 167 ILE A CA 1
ATOM 1257 C C . ILE A 1 167 ? -12.593 -15.066 2.308 1.00 97.56 167 ILE A C 1
ATOM 1259 O O . ILE A 1 167 ? -11.669 -15.401 1.578 1.00 97.56 167 ILE A O 1
ATOM 1263 N N . ASP A 1 168 ? -13.757 -15.704 2.352 1.00 96.75 168 ASP A N 1
ATOM 1264 C CA . ASP A 1 168 ? -14.106 -16.812 1.467 1.00 96.75 168 ASP A CA 1
ATOM 1265 C C . ASP A 1 168 ? -15.400 -16.464 0.735 1.00 96.75 168 ASP A C 1
ATOM 1267 O O . ASP A 1 168 ? -16.382 -16.040 1.348 1.00 96.75 168 ASP A O 1
ATOM 1271 N N . ALA A 1 169 ? -15.404 -16.600 -0.589 1.00 94.75 169 ALA A N 1
ATOM 1272 C CA . ALA A 1 169 ? -16.551 -16.235 -1.408 1.00 94.75 169 ALA A CA 1
ATOM 1273 C C . ALA A 1 169 ? -16.611 -17.030 -2.713 1.00 94.75 169 ALA A C 1
ATOM 1275 O O . ALA A 1 169 ? -15.598 -17.479 -3.242 1.00 94.75 169 ALA A O 1
ATOM 1276 N N . ASP A 1 170 ? -17.804 -17.108 -3.294 1.00 93.44 170 ASP A N 1
ATOM 1277 C CA . ASP A 1 170 ? -17.978 -17.539 -4.678 1.00 93.44 170 ASP A CA 1
ATOM 1278 C C . ASP A 1 170 ? -17.933 -16.304 -5.584 1.00 93.44 170 ASP A C 1
ATOM 1280 O O . ASP A 1 170 ? -18.810 -15.438 -5.526 1.00 93.44 170 ASP A O 1
ATOM 1284 N N . ARG A 1 171 ? -16.900 -16.193 -6.425 1.00 90.06 171 ARG A N 1
ATOM 1285 C CA . ARG A 1 171 ? -16.717 -15.056 -7.343 1.00 90.06 171 ARG A CA 1
ATOM 1286 C C . ARG A 1 171 ? -16.988 -15.498 -8.776 1.00 90.06 171 ARG A C 1
ATOM 1288 O O . ARG A 1 171 ? -16.430 -16.483 -9.252 1.00 90.06 171 ARG A O 1
ATOM 1295 N N . LYS A 1 172 ? -17.812 -14.743 -9.502 1.00 87.56 172 LYS A N 1
ATOM 1296 C CA . LYS A 1 172 ? -18.024 -14.967 -10.938 1.00 87.56 172 LYS A CA 1
ATOM 1297 C C . LYS A 1 172 ? -17.003 -14.193 -11.760 1.00 87.56 172 LYS A C 1
ATOM 1299 O O . LYS A 1 172 ? -16.804 -13.001 -11.545 1.00 87.56 172 LYS A O 1
ATOM 1304 N N . SER A 1 173 ? -16.409 -14.857 -12.743 1.00 82.00 173 SER A N 1
ATOM 1305 C CA . SER A 1 173 ? -15.619 -14.215 -13.793 1.00 82.00 173 SER A CA 1
ATOM 1306 C C . SER A 1 173 ? -16.017 -14.809 -15.142 1.00 82.00 173 SER A C 1
ATOM 1308 O O . SER A 1 173 ? -15.753 -15.976 -15.448 1.00 82.00 173 SER A O 1
ATOM 1310 N N . GLY A 1 174 ? -16.736 -14.006 -15.931 1.00 85.12 174 GLY A N 1
ATOM 1311 C CA . GLY A 1 174 ? -17.486 -14.493 -17.087 1.00 85.12 174 GLY A CA 1
ATOM 1312 C C . GLY A 1 174 ? -18.603 -15.450 -16.658 1.00 85.12 174 GLY A C 1
ATOM 1313 O O . GLY A 1 174 ? -19.345 -15.167 -15.722 1.00 85.12 174 GLY A O 1
ATOM 1314 N N . GLU A 1 175 ? -18.708 -16.592 -17.334 1.00 89.81 175 GLU A N 1
ATOM 1315 C CA . GLU A 1 175 ? -19.707 -17.634 -17.037 1.00 89.81 175 GLU A CA 1
ATOM 1316 C C . GLU A 1 175 ? -19.273 -18.595 -15.921 1.00 89.81 175 GLU A C 1
ATOM 1318 O O . GLU A 1 175 ? -20.055 -19.437 -15.487 1.00 89.81 175 GLU A O 1
ATOM 1323 N N . LYS A 1 176 ? -18.022 -18.497 -15.458 1.00 92.56 176 LYS A N 1
ATOM 1324 C CA . LYS A 1 176 ? -17.466 -19.395 -14.445 1.00 92.56 176 LYS A CA 1
ATOM 1325 C C . LYS A 1 176 ? -17.574 -18.790 -13.053 1.00 92.56 176 LYS A C 1
ATOM 1327 O O . LYS A 1 176 ? -17.303 -17.603 -12.866 1.00 92.56 176 LYS A O 1
ATOM 1332 N N . THR A 1 177 ? -17.902 -19.640 -12.088 1.00 93.69 177 THR A N 1
ATOM 1333 C CA . THR A 1 177 ? -17.801 -19.350 -10.656 1.00 93.69 177 THR A CA 1
ATOM 1334 C C . THR A 1 177 ? -16.520 -19.981 -10.126 1.00 93.69 177 THR A C 1
ATOM 1336 O O . THR A 1 177 ? -16.270 -21.151 -10.399 1.00 93.69 177 THR A O 1
ATOM 1339 N N . TYR A 1 178 ? -15.745 -19.206 -9.379 1.00 93.81 178 TYR A N 1
ATOM 1340 C CA . TYR A 1 178 ? -14.497 -19.609 -8.740 1.00 93.81 178 TYR A CA 1
ATOM 1341 C C . TYR A 1 178 ? -14.674 -19.575 -7.225 1.00 93.81 178 TYR A C 1
ATOM 1343 O O . TYR A 1 178 ? -15.344 -18.674 -6.704 1.00 93.81 178 TYR A O 1
ATOM 1351 N N . LYS A 1 179 ? -14.038 -20.516 -6.527 1.00 95.50 179 LYS A N 1
ATOM 1352 C CA . LYS A 1 179 ? -13.828 -20.433 -5.083 1.00 95.50 179 LYS A CA 1
ATOM 1353 C C . LYS A 1 179 ? -12.725 -19.422 -4.825 1.00 95.50 179 LYS A C 1
ATOM 1355 O O . LYS A 1 179 ? -11.566 -19.649 -5.154 1.00 95.50 179 LYS A O 1
ATOM 1360 N N . PHE A 1 180 ? -13.113 -18.279 -4.289 1.00 95.31 180 PHE A N 1
ATOM 1361 C CA . PHE A 1 180 ? -12.203 -17.213 -3.927 1.00 95.31 180 PHE A CA 1
ATOM 1362 C C . PHE A 1 180 ? -11.869 -17.302 -2.445 1.00 95.31 180 PHE A C 1
ATOM 1364 O O . PHE A 1 180 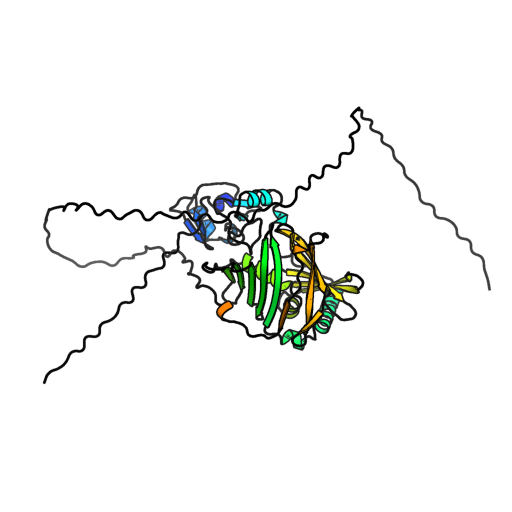? -12.778 -17.410 -1.619 1.00 95.31 180 PHE A O 1
ATOM 1371 N N . SER A 1 181 ? -10.585 -17.188 -2.119 1.00 96.81 181 SER A N 1
ATOM 1372 C CA . SER A 1 181 ? -10.128 -17.012 -0.746 1.00 96.81 181 SER A CA 1
ATOM 1373 C C . SER A 1 181 ? -9.054 -15.927 -0.682 1.00 96.81 181 SER A C 1
ATOM 1375 O O . SER A 1 181 ? -8.082 -16.011 -1.430 1.00 96.81 181 SER A O 1
ATOM 1377 N N . ASP A 1 182 ? -9.181 -14.958 0.216 1.00 96.69 182 ASP A N 1
ATOM 1378 C CA . ASP A 1 182 ? -8.133 -13.975 0.515 1.00 96.69 182 ASP A CA 1
ATOM 1379 C C . ASP A 1 182 ? -7.747 -14.083 1.987 1.00 96.69 182 ASP A C 1
ATOM 1381 O O . ASP A 1 182 ? -8.601 -13.969 2.868 1.00 96.69 182 ASP A O 1
ATOM 1385 N N . ARG A 1 183 ? -6.460 -14.321 2.238 1.00 96.62 183 ARG A N 1
ATOM 1386 C CA . ARG A 1 183 ? -5.874 -14.405 3.572 1.00 96.62 183 ARG A CA 1
ATOM 1387 C C . ARG A 1 183 ? -4.897 -13.262 3.768 1.00 96.62 183 ARG A C 1
ATOM 1389 O O . ARG A 1 183 ? -3.882 -13.189 3.075 1.00 96.62 183 ARG A O 1
ATOM 1396 N N . ARG A 1 184 ? -5.131 -12.446 4.792 1.00 97.38 184 ARG A N 1
ATOM 1397 C CA . ARG A 1 184 ? -4.242 -11.356 5.202 1.00 97.38 184 ARG A CA 1
ATOM 1398 C C . ARG A 1 184 ? -3.771 -11.580 6.623 1.00 97.38 184 ARG A C 1
ATOM 1400 O O . ARG A 1 184 ? -4.580 -11.655 7.536 1.00 97.38 184 ARG A O 1
ATOM 1407 N N . LEU A 1 185 ? -2.463 -11.646 6.816 1.00 97.69 185 LEU A N 1
ATOM 1408 C CA . LEU A 1 185 ? -1.828 -11.834 8.112 1.00 97.69 185 LEU A CA 1
ATOM 1409 C C . LEU A 1 185 ? -0.855 -10.690 8.385 1.00 97.69 185 LEU A C 1
ATOM 1411 O O . LEU A 1 185 ? -0.003 -10.352 7.566 1.00 97.69 185 LEU A O 1
ATOM 1415 N N . VAL A 1 186 ? -0.960 -10.138 9.584 1.00 98.06 186 VAL A N 1
ATOM 1416 C CA . VAL A 1 186 ? -0.021 -9.186 10.160 1.00 98.06 186 VAL A CA 1
ATOM 1417 C C . VAL A 1 186 ? 0.629 -9.843 11.362 1.00 98.06 186 VAL A C 1
ATOM 1419 O O . VAL A 1 186 ? -0.061 -10.228 12.305 1.00 98.06 186 VAL A O 1
ATOM 1422 N N . ALA A 1 187 ? 1.954 -9.927 11.360 1.00 97.62 187 ALA A N 1
ATOM 1423 C CA . ALA A 1 187 ? 2.734 -10.182 12.561 1.00 97.62 187 ALA A CA 1
ATOM 1424 C C . ALA A 1 187 ? 3.463 -8.887 12.934 1.00 97.62 187 ALA A C 1
ATOM 1426 O O . ALA A 1 187 ? 4.349 -8.407 12.222 1.00 97.62 187 ALA A O 1
ATOM 1427 N N . PHE A 1 188 ? 3.048 -8.283 14.045 1.00 96.50 188 PHE A N 1
ATOM 1428 C CA . PHE A 1 188 ? 3.572 -6.993 14.478 1.00 96.50 188 PHE A CA 1
ATOM 1429 C C . PHE A 1 188 ? 5.053 -7.112 14.885 1.00 96.50 188 PHE A C 1
ATOM 1431 O O . PHE A 1 188 ? 5.454 -8.144 15.427 1.00 96.50 188 PHE A O 1
ATOM 1438 N N . PRO A 1 189 ? 5.874 -6.068 14.647 1.00 91.19 189 PRO A N 1
ATOM 1439 C CA . PRO A 1 189 ? 5.463 -4.711 14.271 1.00 91.19 189 PRO A CA 1
ATOM 1440 C C . PRO A 1 189 ? 5.201 -4.459 12.777 1.00 91.19 189 PRO A C 1
ATOM 1442 O O . PRO A 1 189 ? 4.422 -3.556 12.495 1.00 91.19 189 PRO A O 1
ATOM 1445 N N . ALA A 1 190 ? 5.819 -5.188 11.842 1.00 91.38 190 ALA A N 1
ATOM 1446 C CA . ALA A 1 190 ? 5.777 -4.821 10.416 1.00 91.38 190 ALA A CA 1
ATOM 1447 C C . ALA A 1 190 ? 5.979 -5.999 9.439 1.00 91.38 190 ALA A C 1
ATOM 1449 O O . ALA A 1 190 ? 6.552 -5.820 8.365 1.00 91.38 190 ALA A O 1
ATOM 1450 N N . ARG A 1 191 ? 5.531 -7.210 9.796 1.00 96.38 191 ARG A N 1
ATOM 1451 C CA . ARG A 1 191 ? 5.552 -8.365 8.886 1.00 96.38 191 ARG A CA 1
ATOM 1452 C C . ARG A 1 191 ? 4.158 -8.594 8.320 1.00 96.38 191 ARG A C 1
ATOM 1454 O O . ARG A 1 191 ? 3.194 -8.700 9.080 1.00 96.38 191 ARG A O 1
ATOM 1461 N N . TYR A 1 192 ? 4.057 -8.667 6.998 1.00 97.44 192 TYR A N 1
ATOM 1462 C CA . TYR A 1 192 ? 2.787 -8.742 6.281 1.00 97.44 192 TYR A CA 1
ATOM 1463 C C . TYR A 1 192 ? 2.766 -9.923 5.327 1.00 97.44 192 TYR A C 1
ATOM 1465 O O . TYR A 1 192 ? 3.755 -10.198 4.652 1.00 97.44 192 TYR A O 1
ATOM 1473 N N . LEU A 1 193 ? 1.631 -10.600 5.252 1.00 96.75 193 LEU A N 1
ATOM 1474 C CA . LEU A 1 193 ? 1.367 -11.629 4.264 1.00 96.75 193 LEU A CA 1
ATOM 1475 C C . LEU A 1 193 ? -0.033 -11.413 3.712 1.00 96.75 193 LEU A C 1
ATOM 1477 O O . LEU A 1 193 ? -0.989 -11.293 4.470 1.00 96.75 193 LEU A O 1
ATOM 1481 N N . GLU A 1 194 ? -0.146 -11.394 2.395 1.00 96.31 194 GLU A N 1
ATOM 1482 C CA . GLU A 1 194 ? -1.411 -11.462 1.673 1.00 96.31 194 GLU A CA 1
ATOM 1483 C C . GLU A 1 194 ? -1.343 -12.647 0.716 1.00 96.31 194 GLU A C 1
ATOM 1485 O O . GLU A 1 194 ? -0.320 -12.862 0.059 1.00 96.31 194 GLU A O 1
ATOM 1490 N N . ARG A 1 195 ? -2.412 -13.436 0.653 1.00 95.31 195 ARG A N 1
ATOM 1491 C CA . ARG A 1 195 ? -2.539 -14.547 -0.283 1.00 95.31 195 ARG A CA 1
ATOM 1492 C C . ARG A 1 195 ? -3.961 -14.607 -0.807 1.00 95.31 195 ARG A C 1
ATOM 1494 O O . ARG A 1 195 ? -4.877 -14.974 -0.080 1.00 95.31 195 ARG A O 1
ATOM 1501 N N . GLU A 1 196 ? -4.085 -14.352 -2.096 1.00 95.25 196 GLU A N 1
ATOM 1502 C CA . GLU A 1 196 ? -5.319 -14.474 -2.850 1.00 95.25 196 GLU A CA 1
ATOM 1503 C C . GLU A 1 196 ? -5.304 -15.793 -3.629 1.00 95.25 196 GLU A C 1
ATOM 1505 O O . GLU A 1 196 ? -4.332 -16.101 -4.326 1.00 95.25 196 GLU A O 1
ATOM 1510 N N . ALA A 1 197 ? -6.371 -16.580 -3.524 1.00 95.25 197 ALA A N 1
ATOM 1511 C CA . ALA A 1 197 ? -6.557 -17.815 -4.270 1.00 95.25 197 ALA A CA 1
ATOM 1512 C C . ALA A 1 197 ? -7.882 -17.817 -5.037 1.00 95.25 197 ALA A C 1
ATOM 1514 O O . ALA A 1 197 ? -8.905 -17.329 -4.556 1.00 95.25 197 ALA A O 1
ATOM 1515 N N . TRP A 1 198 ? -7.829 -18.398 -6.231 1.00 93.56 198 TRP A N 1
ATOM 1516 C CA . TRP A 1 198 ? -8.937 -18.642 -7.143 1.00 93.56 198 TRP A CA 1
ATOM 1517 C C . TRP A 1 198 ? -8.886 -20.119 -7.535 1.00 93.56 198 TRP A C 1
ATOM 1519 O O . TRP A 1 198 ? -8.059 -20.524 -8.360 1.00 93.56 198 TRP A O 1
ATOM 1529 N N . ASP A 1 199 ? -9.751 -20.919 -6.917 1.00 92.44 199 ASP A N 1
ATOM 1530 C CA . ASP A 1 199 ? -9.660 -22.380 -6.895 1.00 92.44 199 ASP A CA 1
ATOM 1531 C C . ASP A 1 199 ? -8.250 -22.828 -6.440 1.00 92.44 199 ASP A C 1
ATOM 1533 O O . ASP A 1 199 ? -7.783 -22.424 -5.375 1.00 92.44 199 ASP A O 1
ATOM 1537 N N . ASP A 1 200 ? -7.544 -23.626 -7.247 1.00 88.00 200 ASP A N 1
ATOM 1538 C CA . ASP A 1 200 ? -6.203 -24.138 -6.924 1.00 88.00 200 ASP A CA 1
ATOM 1539 C C . ASP A 1 200 ? -5.067 -23.141 -7.232 1.00 88.00 200 ASP A C 1
ATOM 1541 O O . ASP A 1 200 ? -3.911 -23.352 -6.850 1.00 88.00 200 ASP A O 1
ATOM 1545 N N . SER A 1 201 ? -5.360 -22.055 -7.955 1.00 91.31 201 SER A N 1
ATOM 1546 C CA . SER A 1 201 ? -4.368 -21.038 -8.307 1.00 91.31 201 SER A CA 1
ATOM 1547 C C . SER A 1 201 ? -4.292 -19.979 -7.219 1.00 91.31 201 SER A C 1
ATOM 1549 O O . SER A 1 201 ? -5.318 -19.537 -6.715 1.00 91.31 201 SER A O 1
ATOM 1551 N N . TRP A 1 202 ? -3.089 -19.531 -6.865 1.00 93.44 202 TRP A N 1
ATOM 1552 C CA . TRP A 1 202 ? -2.927 -18.462 -5.886 1.00 93.44 202 TRP A CA 1
ATOM 1553 C C . TRP A 1 202 ? -1.729 -17.572 -6.195 1.00 93.44 202 TRP A C 1
ATOM 1555 O O . TRP A 1 202 ? -0.737 -18.006 -6.792 1.00 93.44 202 TRP A O 1
ATOM 1565 N N . PHE A 1 203 ? -1.841 -16.327 -5.750 1.00 93.56 203 PHE A N 1
ATOM 1566 C CA . PHE A 1 203 ? -0.803 -15.313 -5.777 1.00 93.56 203 PHE A CA 1
ATOM 1567 C C . PHE A 1 203 ? -0.727 -14.655 -4.403 1.00 93.56 203 PHE A C 1
ATOM 1569 O O . PHE A 1 203 ? -1.740 -14.436 -3.743 1.00 93.56 203 PHE A O 1
ATOM 1576 N N . GLY A 1 204 ? 0.481 -14.361 -3.954 1.00 93.94 204 GLY A N 1
ATOM 1577 C CA . GLY A 1 204 ? 0.730 -13.821 -2.638 1.00 93.94 204 GLY A CA 1
ATOM 1578 C C . GLY A 1 204 ? 1.869 -12.823 -2.623 1.00 93.94 204 GLY A C 1
ATOM 1579 O O . GLY A 1 204 ? 2.705 -12.745 -3.525 1.00 93.94 204 GLY A O 1
ATOM 1580 N N . SER A 1 205 ? 1.869 -12.039 -1.561 1.00 95.94 205 SER A N 1
ATOM 1581 C CA . SER A 1 205 ? 2.867 -11.034 -1.249 1.00 95.94 205 SER A CA 1
ATOM 1582 C C . SER A 1 205 ? 3.272 -11.211 0.203 1.00 95.94 205 SER A C 1
ATOM 1584 O O . SER A 1 205 ? 2.416 -11.326 1.077 1.00 95.94 205 SER A O 1
ATOM 1586 N N . VAL A 1 206 ? 4.573 -11.224 0.465 1.00 95.81 206 VAL A N 1
ATOM 1587 C CA . VAL A 1 206 ? 5.126 -11.324 1.813 1.00 95.81 206 VAL A CA 1
ATOM 1588 C C . VAL A 1 206 ? 6.125 -10.202 2.056 1.00 95.81 206 VAL A C 1
ATOM 1590 O O . VAL A 1 206 ? 6.918 -9.865 1.176 1.00 95.81 206 VAL A O 1
ATOM 1593 N N . LEU A 1 207 ? 6.085 -9.629 3.254 1.00 96.25 207 LEU A N 1
ATOM 1594 C CA . LEU A 1 207 ? 7.047 -8.673 3.783 1.00 96.25 207 LEU A CA 1
ATOM 1595 C C . LEU A 1 207 ? 7.521 -9.146 5.155 1.00 96.25 207 LEU A C 1
ATOM 1597 O O . LEU A 1 207 ? 6.709 -9.439 6.034 1.00 96.25 207 LEU A O 1
ATOM 1601 N N . SER A 1 208 ? 8.832 -9.189 5.343 1.00 93.69 208 SER A N 1
ATOM 1602 C CA . SER A 1 208 ? 9.496 -9.485 6.608 1.00 93.69 208 SER A CA 1
ATOM 1603 C C . SER A 1 208 ? 10.714 -8.579 6.805 1.00 93.69 208 SER A C 1
ATOM 1605 O O . SER A 1 208 ? 11.065 -7.778 5.936 1.00 93.69 208 SER A O 1
ATOM 1607 N N . ASP A 1 209 ? 11.400 -8.729 7.938 1.00 89.12 209 ASP A N 1
ATOM 1608 C CA . ASP A 1 209 ? 12.608 -7.953 8.248 1.00 89.12 209 ASP A CA 1
ATOM 1609 C C . ASP A 1 209 ? 13.747 -8.205 7.238 1.00 89.12 209 ASP A C 1
ATOM 1611 O O . ASP A 1 209 ? 14.621 -7.363 7.049 1.00 89.12 209 ASP A O 1
ATOM 1615 N N . ALA A 1 210 ? 13.722 -9.352 6.548 1.00 87.81 210 ALA A N 1
ATOM 1616 C CA . ALA A 1 210 ? 14.701 -9.725 5.527 1.00 87.81 210 ALA A CA 1
ATOM 1617 C C . ALA A 1 210 ? 14.379 -9.170 4.121 1.00 87.81 210 ALA A C 1
ATOM 1619 O O . ALA A 1 210 ? 15.162 -9.358 3.187 1.00 87.81 210 ALA A O 1
ATOM 1620 N N . GLY A 1 211 ? 13.231 -8.510 3.936 1.00 92.25 211 GLY A N 1
ATOM 1621 C CA . GLY A 1 211 ? 12.786 -7.958 2.657 1.00 92.25 211 GLY A CA 1
ATOM 1622 C C . GLY A 1 211 ? 11.357 -8.368 2.310 1.00 92.25 211 GLY A C 1
ATOM 1623 O O . GLY A 1 211 ? 10.567 -8.705 3.179 1.00 92.25 211 GLY A O 1
ATOM 1624 N N . GLY A 1 212 ? 11.001 -8.325 1.026 1.00 94.88 212 GLY A N 1
ATOM 1625 C CA . GLY A 1 212 ? 9.678 -8.756 0.569 1.00 94.88 212 GLY A CA 1
ATOM 1626 C C . GLY A 1 212 ? 9.753 -9.567 -0.712 1.00 94.88 212 GLY A C 1
ATOM 1627 O O . GLY A 1 212 ? 10.722 -9.433 -1.465 1.00 94.88 212 GLY A O 1
ATOM 1628 N N . ALA A 1 213 ? 8.769 -10.428 -0.945 1.00 94.69 213 ALA A N 1
ATOM 1629 C CA . ALA A 1 213 ? 8.675 -11.271 -2.129 1.00 94.69 213 ALA A CA 1
ATOM 1630 C C . ALA A 1 213 ? 7.228 -11.442 -2.594 1.00 94.69 213 ALA A C 1
ATOM 1632 O O . ALA A 1 213 ? 6.290 -11.398 -1.805 1.00 94.69 213 ALA A O 1
ATOM 1633 N N . PHE A 1 214 ? 7.075 -11.686 -3.890 1.00 94.25 214 PHE A N 1
ATOM 1634 C CA . PHE A 1 214 ? 5.871 -12.273 -4.456 1.00 94.25 214 PHE A CA 1
ATOM 1635 C C . PHE A 1 214 ? 6.009 -13.788 -4.486 1.00 94.25 214 PHE A C 1
ATOM 1637 O O . PHE A 1 214 ? 7.087 -14.308 -4.790 1.00 94.25 214 PHE A O 1
ATOM 1644 N N . THR A 1 215 ? 4.913 -14.476 -4.212 1.00 91.69 215 THR A N 1
ATOM 1645 C CA . THR A 1 215 ? 4.820 -15.933 -4.186 1.00 91.69 215 THR A CA 1
ATOM 1646 C C . THR A 1 215 ? 3.599 -16.375 -4.989 1.00 91.69 215 THR A C 1
ATOM 1648 O O . THR A 1 215 ? 2.607 -15.656 -5.077 1.00 91.69 215 THR A O 1
ATOM 1651 N N . SER A 1 216 ? 3.671 -17.530 -5.636 1.00 90.06 216 SER A N 1
ATOM 1652 C CA . SER A 1 216 ? 2.584 -18.048 -6.473 1.00 90.06 216 SER A CA 1
ATOM 1653 C C . SER A 1 216 ? 2.663 -19.566 -6.574 1.00 90.06 216 SER A C 1
ATOM 1655 O O . SER A 1 216 ? 3.687 -20.185 -6.273 1.00 90.06 216 SER A O 1
ATOM 1657 N N . ALA A 1 217 ? 1.558 -20.187 -6.984 1.00 83.69 217 ALA A N 1
ATOM 1658 C CA . ALA A 1 217 ? 1.494 -21.631 -7.164 1.00 83.69 217 ALA A CA 1
ATOM 1659 C C . ALA A 1 217 ? 2.509 -22.121 -8.216 1.00 83.69 217 ALA A C 1
ATOM 1661 O O . ALA A 1 217 ? 2.355 -21.851 -9.405 1.00 83.69 217 ALA A O 1
ATOM 1662 N N . GLY A 1 218 ? 3.507 -22.897 -7.784 1.00 80.44 218 GLY A N 1
ATOM 1663 C CA . GLY A 1 218 ? 4.441 -23.587 -8.681 1.00 80.44 218 GLY A CA 1
ATOM 1664 C C . GLY A 1 218 ? 5.518 -22.706 -9.322 1.00 80.44 218 GLY A C 1
ATOM 1665 O O . GLY A 1 218 ? 6.177 -23.164 -10.254 1.00 80.44 218 GLY A O 1
ATOM 1666 N N . GLU A 1 219 ? 5.713 -21.475 -8.842 1.00 83.19 219 GLU A N 1
ATOM 1667 C CA . GLU A 1 219 ? 6.785 -20.587 -9.302 1.00 83.19 219 GLU A CA 1
ATOM 1668 C C . GLU A 1 219 ? 7.762 -20.265 -8.165 1.00 83.19 219 GLU A C 1
ATOM 1670 O O . GLU A 1 219 ? 7.399 -20.241 -6.987 1.00 83.19 219 GLU A O 1
ATOM 1675 N N . GLU A 1 220 ? 9.014 -19.988 -8.529 1.00 83.62 220 GLU A N 1
ATOM 1676 C CA . GLU A 1 220 ? 10.022 -19.527 -7.576 1.00 83.62 220 GLU A CA 1
ATOM 1677 C C . GLU A 1 220 ? 9.653 -18.140 -7.020 1.00 83.62 220 GLU A C 1
ATOM 1679 O O . GLU A 1 220 ? 9.298 -17.241 -7.797 1.00 83.62 220 GLU A O 1
ATOM 1684 N N . PRO A 1 221 ? 9.777 -17.914 -5.698 1.00 88.62 221 PRO A N 1
ATOM 1685 C CA . PRO A 1 221 ? 9.507 -16.616 -5.105 1.00 88.62 221 PRO A CA 1
ATOM 1686 C C . PRO A 1 221 ? 10.362 -15.506 -5.720 1.00 88.62 221 PRO A C 1
ATOM 1688 O O . PRO A 1 221 ? 11.578 -15.626 -5.890 1.00 88.62 221 PRO A O 1
ATOM 1691 N N . ARG A 1 222 ? 9.730 -14.368 -5.998 1.00 89.06 222 ARG A N 1
ATOM 1692 C CA . ARG A 1 222 ? 10.387 -13.213 -6.612 1.00 89.06 222 ARG A CA 1
ATOM 1693 C C . ARG A 1 222 ? 10.560 -12.092 -5.605 1.00 89.06 222 ARG A C 1
ATOM 1695 O O . ARG A 1 222 ? 9.572 -11.521 -5.158 1.00 89.06 222 ARG A O 1
ATOM 1702 N N . ALA A 1 223 ? 11.803 -11.700 -5.338 1.00 91.81 223 ALA A N 1
ATOM 1703 C CA . ALA A 1 223 ? 12.099 -10.556 -4.481 1.00 91.81 223 ALA A CA 1
ATOM 1704 C C . ALA A 1 223 ? 11.437 -9.254 -4.986 1.00 91.81 223 ALA A C 1
ATOM 1706 O O . ALA A 1 223 ? 11.417 -8.965 -6.186 1.00 91.81 223 ALA A O 1
ATOM 1707 N N . MET A 1 224 ? 10.907 -8.474 -4.047 1.00 94.12 224 MET A N 1
ATOM 1708 C CA . MET A 1 224 ? 10.331 -7.147 -4.244 1.00 94.12 224 MET A CA 1
ATOM 1709 C C . MET A 1 224 ? 11.418 -6.077 -4.206 1.00 94.12 224 MET A C 1
ATOM 1711 O O . MET A 1 224 ? 12.287 -6.105 -3.330 1.00 94.12 224 MET A O 1
ATOM 1715 N N . VAL A 1 225 ? 11.315 -5.076 -5.080 1.00 92.69 225 VAL A N 1
ATOM 1716 C CA . VAL A 1 225 ? 12.090 -3.829 -4.952 1.00 92.69 225 VAL A CA 1
ATOM 1717 C C . VAL A 1 225 ? 11.495 -2.913 -3.873 1.00 92.69 225 VAL A C 1
ATOM 1719 O O . VAL A 1 225 ? 10.417 -3.181 -3.340 1.00 92.69 225 VAL A O 1
ATOM 1722 N N . ALA A 1 226 ? 12.186 -1.820 -3.536 1.00 92.19 226 ALA A N 1
ATOM 1723 C CA . ALA A 1 226 ? 11.766 -0.908 -2.468 1.00 92.19 226 ALA A CA 1
ATOM 1724 C C . ALA A 1 226 ? 10.354 -0.333 -2.676 1.00 92.19 226 ALA A C 1
ATOM 1726 O O . ALA A 1 226 ? 9.547 -0.387 -1.749 1.00 92.19 226 ALA A O 1
ATOM 1727 N N . SER A 1 227 ? 10.016 0.123 -3.890 1.00 92.69 227 SER A N 1
ATOM 1728 C CA . SER A 1 227 ? 8.684 0.688 -4.163 1.00 92.69 227 SER A CA 1
ATOM 1729 C C . SER A 1 227 ? 7.552 -0.334 -4.010 1.00 92.69 227 SER A C 1
ATOM 1731 O O . SER A 1 227 ? 6.460 0.017 -3.572 1.00 92.69 227 SER A O 1
ATOM 1733 N N . GLN A 1 228 ? 7.814 -1.614 -4.292 1.00 95.81 228 GLN A N 1
ATOM 1734 C CA . GLN A 1 228 ? 6.842 -2.696 -4.103 1.00 95.81 228 GLN A CA 1
ATOM 1735 C C . GLN A 1 228 ? 6.612 -2.989 -2.618 1.00 95.81 228 GLN A C 1
ATOM 1737 O O . GLN A 1 228 ? 5.469 -3.136 -2.195 1.00 95.81 228 GLN A O 1
ATOM 1742 N N . ARG A 1 229 ? 7.680 -3.002 -1.810 1.00 95.69 229 ARG A N 1
ATOM 1743 C CA . ARG A 1 229 ? 7.562 -3.159 -0.351 1.00 95.69 229 ARG A CA 1
ATOM 1744 C C . ARG A 1 229 ? 6.790 -1.999 0.279 1.00 95.69 229 ARG A C 1
ATOM 1746 O O . ARG A 1 229 ? 5.907 -2.241 1.094 1.00 95.69 229 ARG A O 1
ATOM 1753 N N . ALA A 1 230 ? 7.070 -0.767 -0.150 1.00 94.50 230 ALA A N 1
ATOM 1754 C CA . ALA A 1 230 ? 6.342 0.418 0.300 1.00 94.50 230 ALA A CA 1
ATOM 1755 C C . ALA A 1 230 ? 4.850 0.351 -0.079 1.00 94.50 230 ALA A C 1
ATOM 1757 O O . ALA A 1 230 ? 3.986 0.592 0.760 1.00 94.50 230 ALA A O 1
ATOM 1758 N N . ALA A 1 231 ? 4.522 -0.057 -1.311 1.00 95.69 231 ALA A N 1
ATOM 1759 C CA . ALA A 1 231 ? 3.131 -0.223 -1.743 1.00 95.69 231 ALA A CA 1
ATOM 1760 C C . ALA A 1 231 ? 2.375 -1.295 -0.935 1.00 95.69 231 ALA A C 1
ATOM 1762 O O . ALA A 1 231 ? 1.203 -1.110 -0.589 1.00 95.69 231 ALA A O 1
ATOM 1763 N N . LEU A 1 232 ? 3.046 -2.399 -0.592 1.00 96.38 232 LEU A N 1
ATOM 1764 C CA . LEU A 1 232 ? 2.478 -3.439 0.264 1.00 96.38 232 LEU A CA 1
ATOM 1765 C C . LEU A 1 232 ? 2.224 -2.911 1.682 1.00 96.38 232 LEU A C 1
ATOM 1767 O O . LEU A 1 232 ? 1.114 -3.047 2.192 1.00 96.38 232 LEU A O 1
ATOM 1771 N N . ALA A 1 233 ? 3.202 -2.233 2.286 1.00 95.94 233 ALA A N 1
ATOM 1772 C CA . ALA A 1 233 ? 3.047 -1.622 3.606 1.00 95.94 233 ALA A CA 1
ATOM 1773 C C . ALA A 1 233 ? 1.879 -0.618 3.647 1.00 95.94 233 ALA A C 1
ATOM 1775 O O . ALA A 1 233 ? 1.046 -0.682 4.554 1.00 95.94 233 ALA A O 1
ATOM 1776 N N . ARG A 1 234 ? 1.733 0.235 2.619 1.00 95.56 234 ARG A N 1
ATOM 1777 C CA . ARG A 1 234 ? 0.588 1.158 2.496 1.00 95.56 234 ARG A CA 1
ATOM 1778 C C . ARG A 1 234 ? -0.755 0.439 2.390 1.00 95.56 234 ARG A C 1
ATOM 1780 O O . ARG A 1 234 ? -1.755 0.944 2.894 1.00 95.56 234 ARG A O 1
ATOM 1787 N N . THR A 1 235 ? -0.799 -0.734 1.761 1.00 95.12 235 THR A N 1
ATOM 1788 C CA . THR A 1 235 ? -2.028 -1.540 1.690 1.00 95.12 235 THR A CA 1
ATOM 1789 C C . THR A 1 235 ? -2.459 -2.002 3.082 1.00 95.12 235 THR A C 1
ATOM 1791 O O . THR A 1 235 ? -3.629 -1.854 3.432 1.00 95.12 235 THR A O 1
ATOM 1794 N N . PHE A 1 236 ? -1.519 -2.463 3.911 1.00 97.12 236 PHE A N 1
ATOM 1795 C CA . PHE A 1 236 ? -1.802 -2.878 5.289 1.00 97.12 236 PHE A CA 1
ATOM 1796 C C . PHE A 1 236 ? -2.072 -1.707 6.240 1.00 97.12 236 PHE A C 1
ATOM 1798 O O . PHE A 1 236 ? -2.883 -1.846 7.153 1.00 97.12 236 PHE A O 1
ATOM 1805 N N . ALA A 1 237 ? -1.490 -0.530 5.997 1.00 96.44 237 ALA A N 1
ATOM 1806 C CA . ALA A 1 237 ? -1.782 0.684 6.763 1.00 96.44 237 ALA A CA 1
ATOM 1807 C C . ALA A 1 237 ? -3.266 1.108 6.695 1.00 96.44 237 ALA A C 1
ATOM 1809 O O . ALA A 1 237 ? -3.738 1.841 7.559 1.00 96.44 237 ALA A O 1
ATOM 1810 N N . ARG A 1 238 ? -4.027 0.620 5.702 1.00 95.38 238 ARG A N 1
ATOM 1811 C CA . ARG A 1 238 ? -5.475 0.861 5.559 1.00 95.38 238 ARG A CA 1
ATOM 1812 C C . ARG A 1 238 ? -6.337 0.033 6.513 1.00 95.38 238 ARG A C 1
ATOM 1814 O O . ARG A 1 238 ? -7.538 0.275 6.608 1.00 95.38 238 ARG A O 1
ATOM 1821 N N . VAL A 1 239 ? -5.744 -0.915 7.239 1.00 96.50 239 VAL A N 1
ATOM 1822 C CA . VAL A 1 239 ? -6.422 -1.662 8.302 1.00 96.50 239 VAL A CA 1
ATOM 1823 C C . VAL A 1 239 ? -6.417 -0.817 9.586 1.00 96.50 239 VAL A C 1
ATOM 1825 O O . VAL A 1 239 ? -5.332 -0.471 10.063 1.00 96.50 239 VAL A O 1
ATOM 1828 N N . PRO A 1 240 ? -7.584 -0.523 10.202 1.00 97.69 240 PRO A N 1
ATOM 1829 C CA . PRO A 1 240 ? -7.673 0.332 11.392 1.00 97.69 240 PRO A CA 1
ATOM 1830 C C . PRO A 1 240 ? -6.711 -0.055 12.525 1.00 97.69 240 PRO A C 1
ATOM 1832 O O . PRO A 1 240 ? -5.995 0.790 13.063 1.00 97.69 240 PRO A O 1
ATOM 1835 N N . LEU A 1 241 ? -6.637 -1.352 12.848 1.00 98.12 241 LEU A N 1
ATOM 1836 C CA . LEU A 1 241 ? -5.752 -1.878 13.889 1.00 98.12 241 LEU A CA 1
ATOM 1837 C C . LEU A 1 241 ? -4.267 -1.629 13.580 1.00 98.12 241 LEU A C 1
ATOM 1839 O O . LEU A 1 241 ? -3.503 -1.287 14.482 1.00 98.12 241 LEU A O 1
ATOM 1843 N N . VAL A 1 242 ? -3.856 -1.778 12.317 1.00 97.69 242 VAL A N 1
ATOM 1844 C CA . VAL A 1 242 ? -2.462 -1.577 11.896 1.00 97.69 242 VAL A CA 1
ATOM 1845 C C . VAL A 1 242 ? -2.073 -0.109 12.051 1.00 97.69 242 VAL A C 1
ATOM 1847 O O . VAL A 1 242 ? -1.054 0.180 12.674 1.00 97.69 242 VAL A O 1
ATOM 1850 N N . MET A 1 243 ? -2.908 0.821 11.572 1.00 97.69 243 MET A N 1
ATOM 1851 C CA . MET A 1 243 ? -2.629 2.255 11.703 1.00 97.69 243 MET A CA 1
ATOM 1852 C C . MET A 1 243 ? -2.566 2.698 13.171 1.00 97.69 243 MET A C 1
ATOM 1854 O O . MET A 1 243 ? -1.629 3.389 13.571 1.00 97.69 243 MET A O 1
ATOM 1858 N N . LEU A 1 244 ? -3.515 2.263 14.008 1.00 98.06 244 LEU A N 1
ATOM 1859 C CA . LEU A 1 244 ? -3.526 2.629 15.428 1.00 98.06 244 LEU A CA 1
ATOM 1860 C C . LEU A 1 244 ? -2.331 2.056 16.202 1.00 98.06 244 LEU A C 1
ATOM 1862 O O . LEU A 1 244 ? -1.848 2.695 17.138 1.00 98.06 244 LEU A O 1
ATOM 1866 N N . LYS A 1 245 ? -1.789 0.896 15.819 1.00 96.94 245 LYS A N 1
ATOM 1867 C CA . LYS A 1 245 ? -0.547 0.378 16.422 1.00 96.94 245 LYS A CA 1
ATOM 1868 C C . LYS A 1 245 ? 0.702 1.161 16.008 1.00 96.94 245 LYS A C 1
ATOM 1870 O O . LYS A 1 245 ? 1.690 1.151 16.743 1.00 96.94 245 LYS A O 1
ATOM 1875 N N . SER A 1 246 ? 0.651 1.897 14.901 1.00 96.75 246 SER A N 1
ATOM 1876 C CA . SER A 1 246 ? 1.743 2.768 14.449 1.00 96.75 246 SER A CA 1
ATOM 1877 C C . SER A 1 246 ? 1.779 4.131 15.150 1.00 96.75 246 SER A C 1
ATOM 1879 O O . SER A 1 246 ? 2.762 4.852 15.007 1.00 96.75 246 SER A O 1
ATOM 1881 N N . ARG A 1 247 ? 0.771 4.476 15.967 1.00 96.94 247 ARG A N 1
ATOM 1882 C CA . ARG A 1 247 ? 0.608 5.815 16.576 1.00 96.94 247 ARG A CA 1
ATOM 1883 C C . ARG A 1 247 ? 1.781 6.317 17.428 1.00 96.94 247 ARG A C 1
ATOM 1885 O O . ARG A 1 247 ? 1.943 7.518 17.602 1.00 96.94 247 ARG A O 1
ATOM 1892 N N . GLY A 1 248 ? 2.577 5.402 17.984 1.00 94.88 248 GLY A N 1
ATOM 1893 C CA . GLY A 1 248 ? 3.758 5.723 18.795 1.00 94.88 248 GLY A CA 1
ATOM 1894 C C . GLY A 1 248 ? 5.075 5.737 18.014 1.00 94.88 248 GLY A C 1
ATOM 1895 O O . GLY A 1 248 ? 6.136 5.897 18.612 1.00 94.88 248 GLY A O 1
ATOM 1896 N N . LYS A 1 249 ? 5.046 5.497 16.699 1.00 96.25 249 LYS A N 1
ATOM 1897 C CA . LYS A 1 249 ? 6.247 5.404 15.864 1.00 96.25 249 LYS A CA 1
ATOM 1898 C C . LYS A 1 249 ? 6.700 6.787 15.396 1.00 96.25 249 LYS A C 1
ATOM 1900 O O . LYS A 1 249 ? 5.895 7.690 15.181 1.00 96.25 249 LYS A O 1
ATOM 1905 N N . ALA A 1 250 ? 8.010 6.937 15.205 1.00 95.06 250 ALA A N 1
ATOM 1906 C CA . ALA A 1 250 ? 8.577 8.149 14.627 1.00 95.06 250 ALA A CA 1
ATOM 1907 C C . ALA A 1 250 ? 8.002 8.390 13.221 1.00 95.06 250 ALA A C 1
ATOM 1909 O O . ALA A 1 250 ? 7.892 7.460 12.427 1.00 95.06 250 ALA A O 1
ATOM 1910 N N . GLY A 1 251 ? 7.633 9.638 12.929 1.00 93.62 251 GLY A N 1
ATOM 1911 C CA . GLY A 1 251 ? 7.012 10.016 11.657 1.00 93.62 251 GLY A CA 1
ATOM 1912 C C . GLY A 1 251 ? 5.499 9.787 11.577 1.00 93.62 251 GLY A C 1
ATOM 1913 O O . GLY A 1 251 ? 4.916 10.113 10.547 1.00 93.62 251 GLY A O 1
ATOM 1914 N N . PHE A 1 252 ? 4.860 9.266 12.631 1.00 97.00 252 PHE A N 1
ATOM 1915 C CA . PHE A 1 252 ? 3.402 9.230 12.718 1.00 97.00 252 PHE A CA 1
ATOM 1916 C C . PHE A 1 252 ? 2.842 10.628 12.999 1.00 97.00 252 PHE A C 1
ATOM 1918 O O . PHE A 1 252 ? 3.256 11.300 13.946 1.00 97.00 252 PHE A O 1
ATOM 1925 N N . GLU A 1 253 ? 1.861 11.043 12.204 1.00 97.31 253 GLU A N 1
ATOM 1926 C CA . GLU A 1 253 ? 1.158 12.313 12.362 1.00 97.31 253 GLU A CA 1
ATOM 1927 C C . GLU A 1 253 ? -0.354 12.079 12.398 1.00 97.31 253 GLU A C 1
ATOM 1929 O O . GLU A 1 253 ? -0.879 11.229 11.679 1.00 97.31 253 GLU A O 1
ATOM 1934 N N . ALA A 1 254 ? -1.057 12.834 13.244 1.00 97.81 254 ALA A N 1
ATOM 1935 C CA . ALA A 1 254 ? -2.503 12.741 13.410 1.00 97.81 254 ALA A CA 1
ATOM 1936 C C . ALA A 1 254 ? -3.114 14.113 13.698 1.00 97.81 254 ALA A C 1
ATOM 1938 O O . ALA A 1 254 ? -2.609 14.860 14.540 1.00 97.81 254 ALA A O 1
ATOM 1939 N N . PHE A 1 255 ? -4.219 14.432 13.027 1.00 98.31 255 PHE A N 1
ATOM 1940 C CA . PHE A 1 255 ? -4.923 15.697 13.209 1.00 98.31 255 PHE A CA 1
ATOM 1941 C C . PHE A 1 255 ? -6.405 15.600 12.862 1.00 98.31 255 PHE A C 1
ATOM 1943 O O . PHE A 1 255 ? -6.817 14.809 12.016 1.00 98.31 255 PHE A O 1
ATOM 1950 N N . ALA A 1 256 ? -7.214 16.417 13.530 1.00 98.25 256 ALA A N 1
ATOM 1951 C CA . ALA A 1 256 ? -8.635 16.519 13.233 1.00 98.25 256 ALA A CA 1
ATOM 1952 C C . ALA A 1 256 ? -8.877 17.244 11.902 1.00 98.25 256 ALA A C 1
ATOM 1954 O O . ALA A 1 256 ? -8.196 18.219 11.580 1.00 98.25 256 ALA A O 1
ATOM 1955 N N . ALA A 1 257 ? -9.877 16.783 11.158 1.00 97.00 257 ALA A N 1
ATOM 1956 C CA . ALA A 1 257 ? -10.262 17.283 9.842 1.00 97.00 257 ALA A CA 1
ATOM 1957 C C . ALA A 1 257 ? -11.759 17.648 9.771 1.00 97.00 257 ALA A C 1
ATOM 1959 O O . ALA A 1 257 ? -12.379 17.556 8.713 1.00 97.00 257 ALA A O 1
ATOM 1960 N N . GLY A 1 258 ? -12.326 18.079 10.902 1.00 96.75 258 GLY A N 1
ATOM 1961 C CA . GLY A 1 258 ? -13.711 18.538 11.017 1.00 96.75 258 GLY A CA 1
ATOM 1962 C C . GLY A 1 258 ? -14.713 17.426 11.319 1.00 96.75 258 GLY A C 1
ATOM 1963 O O . GLY A 1 258 ? -14.342 16.300 11.641 1.00 96.75 258 GLY A O 1
ATOM 1964 N N . GLU A 1 259 ? -15.994 17.764 11.223 1.00 97.69 259 GLU A N 1
ATOM 1965 C CA . GLU A 1 259 ? -17.122 16.878 11.523 1.00 97.69 259 GLU A CA 1
ATOM 1966 C C . GLU A 1 259 ? -17.857 16.478 10.240 1.00 97.69 259 GLU A C 1
ATOM 1968 O O . GLU A 1 259 ? -17.770 17.150 9.208 1.00 97.69 259 GLU A O 1
ATOM 1973 N N . GLY A 1 260 ? -18.606 15.383 10.292 1.00 97.31 260 GLY A N 1
ATOM 1974 C CA . GLY A 1 260 ? -19.415 14.924 9.174 1.00 97.31 260 GLY A CA 1
ATOM 1975 C C . GLY A 1 260 ? -20.328 13.769 9.540 1.00 97.31 260 GLY A C 1
ATOM 1976 O O . GLY A 1 260 ? -20.723 13.597 10.695 1.00 97.31 260 GLY A O 1
ATOM 1977 N N . LYS A 1 261 ? -20.687 12.976 8.529 1.00 97.06 261 LYS A N 1
ATOM 1978 C CA . LYS A 1 261 ? -21.524 11.791 8.694 1.00 97.06 261 LYS A CA 1
ATOM 1979 C C . LYS A 1 261 ? -21.025 10.634 7.842 1.00 97.06 261 LYS A C 1
ATOM 1981 O O . LYS A 1 261 ? -20.547 10.853 6.732 1.00 97.06 261 LYS A O 1
ATOM 1986 N N . VAL A 1 262 ? -21.206 9.420 8.350 1.00 96.31 262 VAL A N 1
ATOM 1987 C CA . VAL A 1 262 ? -21.069 8.165 7.601 1.00 96.31 262 VAL A CA 1
ATOM 1988 C C . VAL A 1 262 ? -22.404 7.438 7.711 1.00 96.31 262 VAL A C 1
ATOM 1990 O O . VAL A 1 262 ? -22.785 6.985 8.791 1.00 96.31 262 VAL A O 1
ATOM 1993 N N . GLY A 1 263 ? -23.160 7.393 6.611 1.00 91.62 263 GLY A N 1
ATOM 1994 C CA . GLY A 1 263 ? -24.589 7.077 6.682 1.00 91.62 263 GLY A CA 1
ATOM 1995 C C . GLY A 1 263 ? -25.309 8.078 7.593 1.00 91.62 263 GLY A C 1
ATOM 1996 O O . GLY A 1 263 ? -25.148 9.288 7.433 1.00 91.62 263 GLY A O 1
ATOM 1997 N N . ASP A 1 264 ? -26.047 7.575 8.582 1.00 92.38 264 ASP A N 1
ATOM 1998 C CA . ASP A 1 264 ? -26.759 8.405 9.563 1.00 92.38 264 ASP A CA 1
ATOM 1999 C C . ASP A 1 264 ? -25.932 8.729 10.821 1.00 92.38 264 ASP A C 1
ATOM 2001 O O . ASP A 1 264 ? -26.341 9.555 11.642 1.00 92.38 264 ASP A O 1
ATOM 2005 N N . ALA A 1 265 ? -24.763 8.103 10.988 1.00 96.25 265 ALA A N 1
ATOM 2006 C CA . ALA A 1 265 ? -23.912 8.302 12.155 1.00 96.25 265 ALA A CA 1
ATOM 2007 C C . ALA A 1 265 ? -23.106 9.601 12.032 1.00 96.25 265 ALA A C 1
ATOM 2009 O O . ALA A 1 265 ? -22.437 9.830 11.024 1.00 96.25 265 ALA A O 1
ATOM 2010 N N . ALA A 1 266 ? -23.145 10.436 13.073 1.00 97.81 266 ALA A N 1
ATOM 2011 C CA . ALA A 1 266 ? -22.279 11.605 13.182 1.00 97.81 266 ALA A CA 1
ATOM 2012 C C . ALA A 1 266 ? -20.840 11.161 13.472 1.00 97.81 266 ALA A C 1
ATOM 2014 O O . ALA A 1 266 ? -20.605 10.374 14.391 1.00 97.81 266 ALA A O 1
ATOM 2015 N N . VAL A 1 267 ? -19.888 11.680 12.701 1.00 98.56 267 VAL A N 1
ATOM 2016 C CA . VAL A 1 267 ? -18.469 11.358 12.854 1.00 98.56 267 VAL A CA 1
ATOM 2017 C C . VAL A 1 267 ? -17.626 12.614 12.995 1.00 98.56 267 VAL A C 1
ATOM 2019 O O . VAL A 1 267 ? -17.943 13.662 12.435 1.00 98.56 267 VAL A O 1
ATOM 2022 N N . GLU A 1 268 ? -16.503 12.474 13.681 1.00 98.56 268 GLU A N 1
ATOM 2023 C CA . GLU A 1 268 ? -15.377 13.394 13.573 1.00 98.56 268 GLU A CA 1
ATOM 2024 C C . GLU A 1 268 ? -14.313 12.773 12.672 1.00 98.56 268 GLU A C 1
ATOM 2026 O O . GLU A 1 268 ? -13.976 11.592 12.799 1.00 98.56 268 GLU A O 1
ATOM 2031 N N . TYR A 1 269 ? -13.781 13.562 11.744 1.00 98.69 269 TYR A N 1
ATOM 2032 C CA . TYR A 1 269 ? -12.744 13.104 10.838 1.00 98.69 269 TYR A CA 1
ATOM 2033 C C . TYR A 1 269 ? -11.367 13.245 11.472 1.00 98.69 269 TYR A C 1
ATOM 2035 O O . TYR A 1 269 ? -10.956 14.324 11.898 1.00 98.69 269 TYR A O 1
ATOM 2043 N N . LEU A 1 270 ? -10.627 12.146 11.464 1.00 98.69 270 LEU A N 1
ATOM 2044 C CA . LEU A 1 270 ? -9.225 12.069 11.843 1.00 98.69 270 LEU A CA 1
ATOM 2045 C C . LEU A 1 270 ? -8.404 11.809 10.583 1.00 98.69 270 LEU A C 1
ATOM 2047 O O . LEU A 1 270 ? -8.649 10.830 9.892 1.00 98.69 270 LEU A O 1
ATOM 2051 N N . VAL A 1 271 ? -7.395 12.623 10.299 1.00 98.56 271 VAL A N 1
ATOM 2052 C CA . VAL A 1 271 ? -6.384 12.279 9.295 1.00 98.56 271 VAL A CA 1
ATOM 2053 C C . VAL A 1 271 ? -5.157 11.735 10.004 1.00 98.56 271 VAL A C 1
ATOM 2055 O O . VAL A 1 271 ? -4.656 12.359 10.937 1.00 98.56 271 VAL A O 1
ATOM 2058 N N . THR A 1 272 ? -4.669 10.586 9.546 1.00 98.44 272 THR A N 1
ATOM 2059 C CA . THR A 1 272 ? -3.374 10.030 9.946 1.00 98.44 272 THR A CA 1
ATOM 2060 C C . THR A 1 272 ? -2.425 9.995 8.763 1.00 98.44 272 THR A C 1
ATOM 2062 O O . THR A 1 272 ? -2.850 9.714 7.640 1.00 98.44 272 THR A O 1
ATOM 2065 N N . TYR A 1 273 ? -1.140 10.191 9.029 1.00 97.88 273 TYR A N 1
ATOM 2066 C CA . TYR A 1 273 ? -0.067 9.944 8.079 1.00 97.88 273 TYR A CA 1
ATOM 2067 C C . TYR A 1 273 ? 1.022 9.091 8.722 1.00 97.88 273 TYR A C 1
ATOM 2069 O O . TYR A 1 273 ? 1.501 9.410 9.810 1.00 97.88 273 TYR A O 1
ATOM 2077 N N . PHE A 1 274 ? 1.418 8.019 8.041 1.00 96.38 274 PHE A N 1
ATOM 2078 C CA . PHE A 1 274 ? 2.556 7.197 8.435 1.00 96.38 274 PHE A CA 1
ATOM 2079 C C . PHE A 1 274 ? 3.121 6.459 7.223 1.00 96.38 274 PHE A C 1
ATOM 2081 O O . PHE A 1 274 ? 2.360 5.860 6.469 1.00 96.38 274 PHE A O 1
ATOM 2088 N N . ASP A 1 275 ? 4.444 6.507 7.045 1.00 92.44 275 ASP A N 1
ATOM 2089 C CA . ASP A 1 275 ? 5.180 5.758 6.011 1.00 92.44 275 ASP A CA 1
ATOM 2090 C C . ASP A 1 275 ? 4.566 5.868 4.597 1.00 92.44 275 ASP A C 1
ATOM 2092 O O . ASP A 1 275 ? 4.304 4.885 3.903 1.00 92.44 275 ASP A O 1
ATOM 2096 N N . GLY A 1 276 ? 4.239 7.102 4.198 1.00 94.50 276 GLY A N 1
ATOM 2097 C CA . GLY A 1 276 ? 3.653 7.393 2.890 1.00 94.50 276 GLY A CA 1
ATOM 2098 C C . GLY A 1 276 ? 2.178 7.005 2.738 1.00 94.50 276 GLY A C 1
ATOM 2099 O O . GLY A 1 276 ? 1.659 7.109 1.632 1.00 94.50 276 GLY A O 1
ATOM 2100 N N . ALA A 1 277 ? 1.491 6.565 3.798 1.00 96.75 277 ALA A N 1
ATOM 2101 C CA . ALA A 1 277 ? 0.044 6.343 3.803 1.00 96.75 277 ALA A CA 1
ATOM 2102 C C . ALA A 1 277 ? -0.676 7.486 4.526 1.00 96.75 277 ALA A C 1
ATOM 2104 O O . ALA A 1 277 ? -0.532 7.645 5.740 1.00 96.75 277 ALA A O 1
ATOM 2105 N N . LYS A 1 278 ? -1.491 8.251 3.794 1.00 97.62 278 LYS A N 1
ATOM 2106 C CA . LYS A 1 278 ? -2.389 9.275 4.338 1.00 97.62 278 LYS A CA 1
ATOM 2107 C C . LYS A 1 278 ? -3.826 8.783 4.265 1.00 97.62 278 LYS A C 1
ATOM 2109 O O . LYS A 1 278 ? -4.336 8.489 3.187 1.00 97.62 278 LYS A O 1
ATOM 2114 N N . ILE A 1 279 ? -4.496 8.729 5.409 1.00 98.50 279 ILE A N 1
ATOM 2115 C CA . ILE A 1 279 ? -5.850 8.177 5.499 1.00 98.50 279 ILE A CA 1
ATOM 2116 C C . ILE A 1 279 ? -6.718 9.104 6.336 1.00 98.50 279 ILE A C 1
ATOM 2118 O O . ILE A 1 279 ? -6.309 9.537 7.412 1.00 98.50 279 ILE A O 1
ATOM 2122 N N . LYS A 1 280 ? -7.919 9.402 5.836 1.00 98.62 280 LYS A N 1
ATOM 2123 C CA . LYS A 1 280 ? -8.973 10.108 6.566 1.00 98.62 280 LYS A CA 1
ATOM 2124 C C . LYS A 1 280 ? -9.964 9.090 7.124 1.00 98.62 280 LYS A C 1
ATOM 2126 O O . LYS A 1 280 ? -10.644 8.411 6.363 1.00 98.62 280 LYS A O 1
ATOM 2131 N N . TRP A 1 281 ? -10.067 9.011 8.438 1.00 98.81 281 TRP A N 1
ATOM 2132 C CA . TRP A 1 281 ? -10.934 8.102 9.174 1.00 98.81 281 TRP A CA 1
ATOM 2133 C C . TRP A 1 281 ? -12.173 8.832 9.680 1.00 98.81 281 TRP A C 1
ATOM 2135 O O . TRP A 1 281 ? -12.047 9.914 10.251 1.00 98.81 281 TRP A O 1
ATOM 2145 N N . GLY A 1 282 ? -13.356 8.246 9.509 1.00 98.75 282 GLY A N 1
ATOM 2146 C CA . GLY A 1 282 ? -14.574 8.707 10.179 1.00 98.75 282 GLY A CA 1
ATOM 2147 C C . GLY A 1 282 ? -14.723 8.022 11.533 1.00 98.75 282 GLY A C 1
ATOM 2148 O O . GLY A 1 282 ? -14.971 6.818 11.572 1.00 98.75 282 GLY A O 1
ATOM 2149 N N . ILE A 1 283 ? -14.566 8.762 12.633 1.00 98.81 283 ILE A N 1
ATOM 2150 C CA . ILE A 1 283 ? -14.691 8.240 14.000 1.00 98.81 283 ILE A CA 1
ATOM 2151 C C . ILE A 1 283 ? -16.080 8.571 14.538 1.00 98.81 283 ILE A C 1
ATOM 2153 O O . ILE A 1 283 ? -16.426 9.745 14.645 1.00 98.81 283 ILE A O 1
ATOM 2157 N N . ASP A 1 284 ? -16.873 7.564 14.901 1.00 98.31 284 ASP A N 1
ATOM 2158 C CA . ASP A 1 284 ? -18.157 7.784 15.571 1.00 98.31 284 ASP A CA 1
ATOM 2159 C C . ASP A 1 284 ? -17.941 8.476 16.921 1.00 98.31 284 ASP A C 1
ATOM 2161 O O . ASP A 1 284 ? -17.301 7.920 17.816 1.00 98.31 284 ASP A O 1
ATOM 2165 N N . ALA A 1 285 ? -18.511 9.668 17.091 1.00 92.88 285 ALA A N 1
ATOM 2166 C CA . ALA A 1 285 ? -18.299 10.482 18.288 1.00 92.88 285 ALA A CA 1
ATOM 2167 C C . ALA A 1 285 ? -18.822 9.807 19.572 1.00 92.88 285 ALA A C 1
ATOM 2169 O O . ALA A 1 285 ? -18.358 10.115 20.670 1.00 92.88 285 ALA A O 1
ATOM 2170 N N . LYS A 1 286 ? -19.784 8.879 19.448 1.00 94.06 286 LYS A N 1
ATOM 2171 C CA . LYS A 1 286 ? -20.411 8.198 20.591 1.00 94.06 286 LYS A CA 1
ATOM 2172 C C . LYS A 1 286 ? -19.639 6.963 21.035 1.00 94.06 286 LYS A C 1
ATOM 2174 O O . LYS A 1 286 ? -19.316 6.833 22.212 1.00 94.06 286 LYS A O 1
ATOM 2179 N N . SER A 1 287 ? -19.379 6.037 20.114 1.00 96.00 287 SER A N 1
ATOM 2180 C CA . SER A 1 287 ? -18.734 4.758 20.434 1.00 96.00 287 SER A CA 1
ATOM 2181 C C . SER A 1 287 ? -17.223 4.761 20.230 1.00 96.00 287 SER A C 1
ATOM 2183 O O . SER A 1 287 ? -16.543 3.865 20.718 1.00 96.00 287 SER A O 1
ATOM 2185 N N . GLY A 1 288 ? -16.690 5.738 19.496 1.00 97.81 288 GLY A N 1
ATOM 2186 C CA . GLY A 1 288 ? -15.298 5.770 19.063 1.00 97.81 288 GLY A CA 1
ATOM 2187 C C . GLY A 1 288 ? -14.949 4.752 17.983 1.00 97.81 288 GLY A C 1
ATOM 2188 O O . GLY A 1 288 ? -13.780 4.597 17.650 1.00 97.81 288 GLY A O 1
ATOM 2189 N N . ARG A 1 289 ? -15.927 4.039 17.414 1.00 98.25 289 ARG A N 1
ATOM 2190 C CA . ARG A 1 289 ? -15.668 3.118 16.303 1.00 98.25 289 ARG A CA 1
ATOM 2191 C C . ARG A 1 289 ? -15.211 3.882 15.062 1.00 98.25 289 ARG A C 1
ATOM 2193 O O . ARG A 1 289 ? -15.769 4.921 14.719 1.00 98.25 289 ARG A O 1
ATOM 2200 N N . ILE A 1 290 ? -14.223 3.329 14.364 1.00 98.69 290 ILE A N 1
ATOM 2201 C CA . ILE A 1 290 ? -13.824 3.795 13.033 1.00 98.69 290 ILE A CA 1
ATOM 2202 C C . ILE A 1 290 ? -14.852 3.263 12.033 1.00 98.69 290 ILE A C 1
ATOM 2204 O O . ILE A 1 290 ? -14.865 2.069 11.746 1.00 98.69 290 ILE A O 1
ATOM 2208 N N . LEU A 1 291 ? -15.719 4.136 11.523 1.00 98.75 291 LEU A N 1
ATOM 2209 C CA . LEU A 1 291 ? -16.798 3.782 10.596 1.00 98.75 291 LEU A CA 1
ATOM 2210 C C . LEU A 1 291 ? -16.396 3.894 9.126 1.00 98.75 291 LEU A C 1
ATOM 2212 O O . LEU A 1 291 ? -17.000 3.239 8.280 1.00 98.75 291 LEU A O 1
ATOM 2216 N N . SER A 1 292 ? -15.388 4.702 8.799 1.00 98.69 292 SER A N 1
ATOM 2217 C CA . SER A 1 292 ? -14.904 4.816 7.424 1.00 98.69 292 SER A CA 1
ATOM 2218 C C . SER A 1 292 ? -13.410 5.088 7.322 1.00 98.69 292 SER A C 1
ATOM 2220 O O . SER A 1 292 ? -12.780 5.546 8.277 1.00 98.69 292 SER A O 1
ATOM 2222 N N . ALA A 1 293 ? -12.861 4.815 6.142 1.00 98.69 293 ALA A N 1
ATOM 2223 C CA . ALA A 1 293 ? -11.518 5.180 5.717 1.00 98.69 293 ALA A CA 1
ATOM 2224 C C . ALA A 1 293 ? -11.569 5.729 4.289 1.00 98.69 293 ALA A C 1
ATOM 2226 O O . ALA A 1 293 ? -12.081 5.058 3.397 1.00 98.69 293 ALA A O 1
ATOM 2227 N N . ALA A 1 294 ? -11.006 6.910 4.058 1.00 98.31 294 ALA A N 1
ATOM 2228 C CA . ALA A 1 294 ? -10.837 7.494 2.735 1.00 98.31 294 ALA A CA 1
ATOM 2229 C C . ALA A 1 294 ? -9.353 7.748 2.454 1.00 98.31 294 ALA A C 1
ATOM 2231 O O . ALA A 1 294 ? -8.642 8.304 3.297 1.00 98.31 294 ALA A O 1
ATOM 2232 N N . PHE A 1 295 ? -8.884 7.314 1.289 1.00 97.44 295 PHE A N 1
ATOM 2233 C CA . PHE A 1 295 ? -7.479 7.380 0.893 1.00 97.44 295 PHE A CA 1
ATOM 2234 C C . PHE A 1 295 ? -7.330 7.345 -0.627 1.00 97.44 295 PHE A C 1
ATOM 2236 O O . PHE A 1 295 ? -8.178 6.808 -1.342 1.00 97.44 295 PHE A O 1
ATOM 2243 N N . ARG A 1 296 ? -6.186 7.820 -1.125 1.00 95.56 296 ARG A N 1
ATOM 2244 C CA . ARG A 1 296 ? -5.815 7.617 -2.521 1.00 95.56 296 ARG A CA 1
ATOM 2245 C C . ARG A 1 296 ? -5.300 6.192 -2.719 1.00 95.56 296 ARG A C 1
ATOM 2247 O O . ARG A 1 296 ? -4.408 5.714 -2.015 1.00 95.56 296 ARG A O 1
ATOM 2254 N N . GLY A 1 297 ? -5.864 5.471 -3.679 1.00 94.44 297 GLY A N 1
ATOM 2255 C CA . GLY A 1 297 ? -5.521 4.070 -3.887 1.00 94.44 297 GLY A CA 1
ATOM 2256 C C . GLY A 1 297 ? -6.043 3.495 -5.190 1.00 94.44 297 GLY A C 1
ATOM 2257 O O . GLY A 1 297 ? -6.709 4.166 -5.978 1.00 94.44 297 GLY A O 1
ATOM 2258 N N . ARG A 1 298 ? -5.704 2.228 -5.428 1.00 92.75 298 ARG A N 1
ATOM 2259 C CA . ARG A 1 298 ? -6.195 1.484 -6.585 1.00 92.75 298 ARG A CA 1
ATOM 2260 C C . ARG A 1 298 ? -7.622 1.004 -6.336 1.00 92.75 298 ARG A C 1
ATOM 2262 O O . ARG A 1 298 ? -7.890 0.384 -5.312 1.00 92.75 298 ARG A O 1
ATOM 2269 N N . GLY A 1 299 ? -8.502 1.255 -7.299 1.00 90.31 299 GLY A N 1
ATOM 2270 C CA . GLY A 1 299 ? -9.885 0.793 -7.288 1.00 90.31 299 GLY A CA 1
ATOM 2271 C C . GLY A 1 299 ? -10.320 0.241 -8.642 1.00 90.31 299 GLY A C 1
ATOM 2272 O O . GLY A 1 299 ? -9.645 -0.608 -9.238 1.00 90.31 299 GLY A O 1
ATOM 2273 N N . LEU A 1 300 ? -11.466 0.709 -9.140 1.00 86.31 300 LEU A N 1
ATOM 2274 C CA . LEU A 1 300 ? -12.109 0.153 -10.330 1.00 86.31 300 LEU A CA 1
ATOM 2275 C C . LEU A 1 300 ? -11.216 0.219 -11.574 1.00 86.31 300 LEU A C 1
ATOM 2277 O O . LEU A 1 300 ? -10.510 1.197 -11.835 1.00 86.31 300 LEU A O 1
ATOM 2281 N N . ARG A 1 301 ? -11.273 -0.852 -12.381 1.00 84.00 301 ARG A N 1
ATOM 2282 C CA . ARG A 1 301 ? -10.506 -1.000 -13.635 1.00 84.00 301 ARG A CA 1
ATOM 2283 C C . ARG A 1 301 ? -8.997 -0.810 -13.438 1.00 84.00 301 ARG A C 1
ATOM 2285 O O . ARG A 1 301 ? -8.312 -0.326 -14.343 1.00 84.00 301 ARG A O 1
ATOM 2292 N N . SER A 1 302 ? -8.514 -1.151 -12.241 1.00 83.69 302 SER A N 1
ATOM 2293 C CA . SER A 1 302 ? -7.133 -0.950 -11.808 1.00 83.69 302 SER A CA 1
ATOM 2294 C C . SER A 1 302 ? -6.684 0.506 -11.940 1.00 83.69 302 SER A C 1
ATOM 2296 O O . SER A 1 302 ? -5.521 0.749 -12.229 1.00 83.69 302 SER A O 1
ATOM 2298 N N . SER A 1 303 ? -7.584 1.474 -11.766 1.00 93.38 303 SER A N 1
ATOM 2299 C CA . SER A 1 303 ? -7.225 2.894 -11.784 1.00 93.38 303 SER A CA 1
ATOM 2300 C C . SER A 1 303 ? -6.880 3.384 -10.378 1.00 93.38 303 SER A C 1
ATOM 2302 O O . SER A 1 303 ? -7.381 2.838 -9.399 1.00 93.38 303 SER A O 1
ATOM 2304 N N . VAL A 1 304 ? -6.052 4.421 -10.274 1.00 95.75 304 VAL A N 1
ATOM 2305 C CA . VAL A 1 304 ? -5.683 5.096 -9.025 1.00 95.75 304 VAL A CA 1
ATOM 2306 C C . VAL A 1 304 ? -6.540 6.347 -8.859 1.00 95.75 304 VAL A C 1
ATOM 2308 O O . VAL A 1 304 ? -6.564 7.222 -9.730 1.00 95.75 304 VAL A O 1
ATOM 2311 N N . GLY A 1 305 ? -7.248 6.441 -7.744 1.00 95.75 305 GLY A N 1
ATOM 2312 C CA . GLY A 1 305 ? -8.253 7.464 -7.463 1.00 95.75 305 GLY A CA 1
ATOM 2313 C C . GLY A 1 305 ? -8.542 7.552 -5.975 1.00 95.75 305 GLY A C 1
ATOM 2314 O O . GLY A 1 305 ? -7.794 6.993 -5.171 1.00 95.75 305 GLY A O 1
ATOM 2315 N N . GLU A 1 306 ? -9.615 8.244 -5.624 1.00 96.81 306 GLU A N 1
ATOM 2316 C CA . GLU A 1 306 ? -10.092 8.286 -4.245 1.00 96.81 306 GLU A CA 1
ATOM 2317 C C . GLU A 1 306 ? -10.878 7.013 -3.950 1.00 96.81 306 GLU A C 1
ATOM 2319 O O . GLU A 1 306 ? -11.824 6.675 -4.657 1.00 96.81 306 GLU A O 1
ATOM 2324 N N . VAL A 1 307 ? -10.475 6.289 -2.914 1.00 97.81 307 VAL A N 1
ATOM 2325 C CA . VAL A 1 307 ? -11.192 5.130 -2.390 1.00 97.81 307 VAL A CA 1
ATOM 2326 C C . VAL A 1 307 ? -11.795 5.538 -1.060 1.00 97.81 307 VAL A C 1
ATOM 2328 O O . VAL A 1 307 ? -11.089 6.052 -0.194 1.00 97.81 307 VAL A O 1
ATOM 2331 N N . GLU A 1 308 ? -13.077 5.259 -0.873 1.00 98.25 308 GLU A N 1
ATOM 2332 C CA . GLU A 1 308 ? -13.720 5.336 0.432 1.00 98.25 308 GLU A CA 1
ATOM 2333 C C . GLU A 1 308 ? -14.264 3.960 0.802 1.00 98.25 308 GLU A C 1
ATOM 2335 O O . GLU A 1 308 ? -14.896 3.273 0.002 1.00 98.25 308 GLU A O 1
ATOM 2340 N N . VAL A 1 309 ? -13.975 3.540 2.027 1.00 98.44 309 VAL A N 1
ATOM 2341 C CA . VAL A 1 309 ? -14.406 2.278 2.610 1.00 98.44 309 VAL A CA 1
ATOM 2342 C C . VAL A 1 309 ? -15.267 2.597 3.818 1.00 98.44 309 VAL A C 1
ATOM 2344 O O . VAL A 1 309 ? -14.828 3.316 4.710 1.00 98.44 309 VAL A O 1
ATOM 2347 N N . VAL A 1 310 ? -16.472 2.040 3.862 1.00 98.56 310 VAL A N 1
ATOM 2348 C CA . VAL A 1 310 ? -17.364 2.071 5.023 1.00 98.56 310 VAL A CA 1
ATOM 2349 C C . VAL A 1 310 ? -17.323 0.706 5.691 1.00 98.56 310 VAL A C 1
ATOM 2351 O O . VAL A 1 310 ? -17.553 -0.313 5.035 1.00 98.56 310 VAL A O 1
ATOM 2354 N N . PHE A 1 311 ? -17.024 0.697 6.983 1.00 98.56 311 PHE A N 1
ATOM 2355 C CA . PHE A 1 311 ? -16.948 -0.496 7.816 1.00 98.56 311 PHE A CA 1
ATOM 2356 C C . PHE A 1 311 ? -18.293 -0.778 8.484 1.00 98.56 311 PHE A C 1
ATOM 2358 O O . PHE A 1 311 ? -18.995 0.140 8.904 1.00 98.56 311 PHE A O 1
ATOM 2365 N N . ASP A 1 312 ? -18.639 -2.055 8.592 1.00 97.56 312 ASP A N 1
ATOM 2366 C CA . ASP A 1 312 ? -19.900 -2.519 9.162 1.00 97.56 312 ASP A CA 1
ATOM 2367 C C . ASP A 1 312 ? -19.708 -3.881 9.856 1.00 97.56 312 ASP A C 1
ATOM 2369 O O . ASP A 1 312 ? -18.610 -4.450 9.830 1.00 97.56 312 ASP A O 1
ATOM 2373 N N . ASP A 1 313 ? -20.771 -4.404 10.473 1.00 97.88 313 ASP A N 1
ATOM 2374 C CA . ASP A 1 313 ? -20.795 -5.725 11.119 1.00 97.88 313 ASP A CA 1
ATOM 2375 C C . ASP A 1 313 ? -19.656 -5.883 12.141 1.00 97.88 313 ASP A C 1
ATOM 2377 O O . ASP A 1 313 ? -18.784 -6.749 12.054 1.00 97.88 313 ASP A O 1
ATOM 2381 N N . PHE A 1 314 ? -19.612 -4.958 13.099 1.00 98.25 314 PHE A N 1
ATOM 2382 C CA . PHE A 1 314 ? -18.606 -4.962 14.155 1.00 98.25 314 PHE A CA 1
ATOM 2383 C C . PHE A 1 314 ? -18.869 -6.094 15.146 1.00 98.25 314 PHE A C 1
ATOM 2385 O O . PHE A 1 314 ? -19.956 -6.180 15.718 1.00 98.25 314 PHE A O 1
ATOM 2392 N N . ARG A 1 315 ? -17.852 -6.923 15.393 1.00 98.31 315 ARG A N 1
ATOM 2393 C CA . ARG A 1 315 ? -17.931 -8.063 16.318 1.00 98.31 315 ARG A CA 1
ATOM 2394 C C . ARG A 1 315 ? -16.742 -8.080 17.262 1.00 98.31 315 ARG A C 1
ATOM 2396 O O . ARG A 1 315 ? -15.656 -7.616 16.910 1.00 98.31 315 ARG A O 1
ATOM 2403 N N . GLU A 1 316 ? -16.942 -8.651 18.443 1.00 98.25 316 GLU A N 1
ATOM 2404 C CA . GLU A 1 316 ? -15.852 -8.865 19.389 1.00 98.25 316 GLU A CA 1
ATOM 2405 C C . GLU A 1 316 ? -15.005 -10.083 19.001 1.00 98.25 316 GLU A C 1
ATOM 2407 O O . GLU A 1 316 ? -15.517 -11.192 18.854 1.00 98.25 316 GLU A O 1
ATOM 2412 N N . VAL A 1 317 ? -13.692 -9.887 18.859 1.00 98.06 317 VAL A N 1
ATOM 2413 C CA . VAL A 1 317 ? -12.702 -10.940 18.595 1.00 98.06 317 VAL A CA 1
ATOM 2414 C C . VAL A 1 317 ? -11.429 -10.626 19.375 1.00 98.06 317 VAL A C 1
ATOM 2416 O O . VAL A 1 317 ? -10.850 -9.551 19.238 1.00 98.06 317 VAL A O 1
ATOM 2419 N N . GLY A 1 318 ? -10.983 -11.555 20.226 1.00 95.62 318 GLY A N 1
ATOM 2420 C CA . GLY A 1 318 ? -9.758 -11.373 21.019 1.00 95.62 318 GLY A CA 1
ATOM 2421 C C . GLY A 1 318 ? -9.783 -10.144 21.939 1.00 95.62 318 GLY A C 1
ATOM 2422 O O . GLY A 1 318 ? -8.744 -9.540 22.189 1.00 95.62 318 GLY A O 1
ATOM 2423 N N . GLY A 1 319 ? -10.971 -9.746 22.408 1.00 96.00 319 GLY A N 1
ATOM 2424 C CA . GLY A 1 319 ? -11.165 -8.568 23.255 1.00 96.00 319 GLY A CA 1
ATOM 2425 C C . GLY A 1 319 ? -11.170 -7.227 22.514 1.00 96.00 319 GLY A C 1
ATOM 2426 O O . GLY A 1 319 ? -11.202 -6.196 23.191 1.00 96.00 319 GLY A O 1
ATOM 2427 N N . LEU A 1 320 ? -11.143 -7.242 21.176 1.00 98.44 320 LEU A N 1
ATOM 2428 C CA . LEU A 1 320 ? -11.261 -6.075 20.300 1.00 98.44 320 LEU A CA 1
ATOM 2429 C C . LEU A 1 320 ? -12.590 -6.088 19.538 1.00 98.44 320 LEU A C 1
ATOM 2431 O O . LEU A 1 320 ? -13.089 -7.156 19.209 1.00 98.44 320 LEU A O 1
ATOM 2435 N N . THR A 1 321 ? -13.125 -4.917 19.193 1.00 98.38 321 THR A N 1
ATOM 2436 C CA . THR A 1 321 ? -14.321 -4.763 18.347 1.00 98.38 321 THR A CA 1
ATOM 2437 C C . THR A 1 321 ? -13.915 -4.454 16.905 1.00 98.38 321 THR A C 1
ATOM 2439 O O . THR A 1 321 ? -13.512 -3.334 16.599 1.00 98.38 321 THR A O 1
ATOM 2442 N N . LEU A 1 322 ? -14.006 -5.440 16.011 1.00 98.44 322 LEU A N 1
ATOM 2443 C CA . LEU A 1 322 ? -13.443 -5.388 14.655 1.00 98.44 322 LEU A CA 1
ATOM 2444 C C . LEU A 1 322 ? -14.532 -5.521 13.573 1.00 98.44 322 LEU A C 1
ATOM 2446 O O . LEU A 1 322 ? -15.475 -6.299 13.757 1.00 98.44 322 LEU A O 1
ATOM 2450 N N . PRO A 1 323 ? -14.423 -4.790 12.446 1.00 98.12 323 PRO A N 1
ATOM 2451 C CA . PRO A 1 323 ? -15.415 -4.850 11.377 1.00 98.12 323 PRO A CA 1
ATOM 2452 C C . PRO A 1 323 ? -15.309 -6.157 10.586 1.00 98.12 323 PRO A C 1
ATOM 2454 O O . PRO A 1 323 ? -14.220 -6.530 10.153 1.00 98.12 323 PRO A O 1
ATOM 2457 N N . HIS A 1 324 ? -16.441 -6.829 10.371 1.00 98.44 324 HIS A N 1
ATOM 2458 C CA . HIS A 1 324 ? -16.531 -8.032 9.535 1.00 98.44 324 HIS A CA 1
ATOM 2459 C C . HIS A 1 324 ? -17.140 -7.767 8.157 1.00 98.44 324 HIS A C 1
ATOM 2461 O O . HIS A 1 324 ? -17.211 -8.668 7.325 1.00 98.44 324 HIS A O 1
ATOM 2467 N N . ALA A 1 325 ? -17.534 -6.532 7.865 1.00 97.94 325 ALA A N 1
ATOM 2468 C CA . ALA A 1 325 ? -17.984 -6.145 6.542 1.00 97.94 325 ALA A CA 1
ATOM 2469 C C . ALA A 1 325 ? -17.377 -4.806 6.135 1.00 97.94 325 ALA A C 1
ATOM 2471 O O . ALA A 1 325 ? -17.152 -3.911 6.954 1.00 97.94 325 ALA A O 1
ATOM 2472 N N . ARG A 1 326 ? -17.122 -4.660 4.835 1.00 96.94 326 ARG A N 1
ATOM 2473 C CA . ARG A 1 326 ? -16.728 -3.391 4.235 1.00 96.94 326 ARG A CA 1
ATOM 2474 C C . ARG A 1 326 ? -17.390 -3.187 2.885 1.00 96.94 326 ARG A C 1
ATOM 2476 O O . ARG A 1 326 ? -17.446 -4.105 2.066 1.00 96.94 326 ARG A O 1
ATOM 2483 N N . ARG A 1 327 ? -17.851 -1.960 2.660 1.00 97.69 327 ARG A N 1
ATOM 2484 C CA . ARG A 1 327 ? -18.386 -1.491 1.381 1.00 97.69 327 ARG A CA 1
ATOM 2485 C C . ARG A 1 327 ? -17.505 -0.389 0.836 1.00 97.69 327 ARG A C 1
ATOM 2487 O O . ARG A 1 327 ? -17.114 0.494 1.593 1.00 97.69 327 ARG A O 1
ATOM 2494 N N . ALA A 1 328 ? -17.216 -0.429 -0.457 1.00 97.44 328 ALA A N 1
ATOM 2495 C CA . ALA A 1 328 ? -16.309 0.531 -1.074 1.00 97.44 328 ALA A CA 1
ATOM 2496 C C . ALA A 1 328 ? -16.983 1.413 -2.134 1.00 97.44 328 ALA A C 1
ATOM 2498 O O . ALA A 1 328 ? -17.874 0.980 -2.876 1.00 97.44 328 ALA A O 1
ATOM 2499 N N . SER A 1 329 ? -16.506 2.645 -2.245 1.00 97.94 329 SER A N 1
ATOM 2500 C CA . SER A 1 329 ? -16.698 3.519 -3.395 1.00 97.94 329 SER A CA 1
ATOM 2501 C C . SER A 1 329 ? -15.340 3.935 -3.968 1.00 97.94 329 SER A C 1
ATOM 2503 O O . SER A 1 329 ? -14.305 3.871 -3.299 1.00 97.94 329 SER A O 1
ATOM 2505 N N . PHE A 1 330 ? -15.337 4.306 -5.243 1.00 97.81 330 PHE A N 1
ATOM 2506 C CA . PHE A 1 330 ? -14.166 4.750 -5.978 1.00 97.81 330 PHE A CA 1
ATOM 2507 C C . PHE A 1 330 ? -14.525 5.978 -6.809 1.00 97.81 330 PHE A C 1
ATOM 2509 O O . PHE A 1 330 ? -15.445 5.919 -7.620 1.00 97.81 330 PHE A O 1
ATOM 2516 N N . ASP A 1 331 ? -13.826 7.088 -6.582 1.00 96.62 331 ASP A N 1
ATOM 2517 C CA . ASP A 1 331 ? -14.125 8.406 -7.156 1.00 96.62 331 ASP A CA 1
ATOM 2518 C C . ASP A 1 331 ? -15.605 8.816 -6.982 1.00 96.62 331 ASP A C 1
ATOM 2520 O O . ASP A 1 331 ? -16.216 9.415 -7.864 1.00 96.62 331 ASP A O 1
ATOM 2524 N N . GLY A 1 332 ? -16.196 8.465 -5.833 1.00 95.56 332 GLY A N 1
ATOM 2525 C CA . GLY A 1 332 ? -17.601 8.738 -5.507 1.00 95.56 332 GLY A CA 1
ATOM 2526 C C . GLY A 1 332 ? -18.609 7.734 -6.079 1.00 95.56 332 GLY A C 1
ATOM 2527 O O . GLY A 1 332 ? -19.783 7.785 -5.716 1.00 95.56 332 GLY A O 1
ATOM 2528 N N . GLU A 1 333 ? -18.181 6.788 -6.918 1.00 95.69 333 GLU A N 1
ATOM 2529 C CA . GLU A 1 333 ? -19.046 5.749 -7.484 1.00 95.69 333 GLU A CA 1
ATOM 2530 C C . GLU A 1 333 ? -18.985 4.454 -6.674 1.00 95.69 333 GLU A C 1
ATOM 2532 O O . GLU A 1 333 ? -17.948 4.079 -6.131 1.00 95.69 333 GLU A O 1
ATOM 2537 N N . ARG A 1 334 ? -20.093 3.714 -6.607 1.00 95.75 334 ARG A N 1
ATOM 2538 C CA . ARG A 1 334 ? -20.141 2.439 -5.887 1.00 95.75 334 ARG A CA 1
ATOM 2539 C C . ARG A 1 334 ? -19.214 1.400 -6.530 1.00 95.75 334 ARG A C 1
ATOM 2541 O O . ARG A 1 334 ? -19.343 1.092 -7.710 1.00 95.75 334 ARG A O 1
ATOM 2548 N N . ALA A 1 335 ? -18.330 0.801 -5.734 1.00 94.94 335 ALA A N 1
ATOM 2549 C CA . ALA A 1 335 ? -17.362 -0.197 -6.183 1.00 94.94 335 ALA A CA 1
ATOM 2550 C C . ALA A 1 335 ? -17.636 -1.580 -5.563 1.00 94.94 335 ALA A C 1
ATOM 2552 O O . ALA A 1 335 ? -16.856 -2.071 -4.754 1.00 94.94 335 ALA A O 1
ATOM 2553 N N . GLU A 1 336 ? -18.738 -2.231 -5.947 1.00 93.31 336 GLU A N 1
ATOM 2554 C CA . GLU A 1 336 ? -19.174 -3.522 -5.370 1.00 93.31 336 GLU A CA 1
ATOM 2555 C C . GLU A 1 336 ? -18.116 -4.628 -5.467 1.00 93.31 336 GLU A C 1
ATOM 2557 O O . GLU A 1 336 ? -17.980 -5.457 -4.572 1.00 93.31 336 GLU A O 1
ATOM 2562 N N . SER A 1 337 ? -17.293 -4.618 -6.521 1.00 89.06 337 SER A N 1
ATOM 2563 C CA . SER A 1 337 ? -16.204 -5.590 -6.671 1.00 89.06 337 SER A CA 1
ATOM 2564 C C . SER A 1 337 ? -15.170 -5.524 -5.541 1.00 89.06 337 SER A C 1
ATOM 2566 O O . SER A 1 337 ? -14.467 -6.508 -5.318 1.00 89.06 337 SER A O 1
ATOM 2568 N N . MET A 1 338 ? -15.070 -4.378 -4.862 1.00 92.44 338 MET A N 1
ATOM 2569 C CA . MET A 1 338 ? -14.148 -4.114 -3.755 1.00 92.44 338 MET A CA 1
ATOM 2570 C C . MET A 1 338 ? -14.776 -4.359 -2.376 1.00 92.44 338 MET A C 1
ATOM 2572 O O . MET A 1 338 ? -14.092 -4.211 -1.362 1.00 92.44 338 MET A O 1
ATOM 2576 N N . ASP A 1 339 ? -16.051 -4.741 -2.317 1.00 94.75 339 ASP A N 1
ATOM 2577 C CA . ASP A 1 339 ? -16.657 -5.153 -1.059 1.00 94.75 339 ASP A CA 1
ATOM 2578 C C . ASP A 1 339 ? -16.014 -6.424 -0.531 1.00 94.75 339 ASP A C 1
ATOM 2580 O O . ASP A 1 339 ? -15.550 -7.294 -1.284 1.00 94.75 339 ASP A O 1
ATOM 2584 N N . ALA A 1 340 ? -16.058 -6.552 0.788 1.00 94.50 340 ALA A N 1
ATOM 2585 C CA . ALA A 1 340 ? -15.723 -7.794 1.445 1.00 94.50 340 ALA A CA 1
ATOM 2586 C C . ALA A 1 340 ? -16.647 -8.054 2.630 1.00 94.50 340 ALA A C 1
ATOM 2588 O O . ALA A 1 340 ? -16.943 -7.153 3.416 1.00 94.50 340 ALA A O 1
ATOM 2589 N N . ALA A 1 341 ? -17.034 -9.318 2.759 1.00 97.12 341 ALA A N 1
ATOM 2590 C CA . ALA A 1 341 ? -17.505 -9.905 3.999 1.00 97.12 341 ALA A CA 1
ATOM 2591 C C . ALA A 1 341 ? -16.366 -10.776 4.537 1.00 97.12 341 ALA A C 1
ATOM 2593 O O . ALA A 1 341 ? -15.957 -11.742 3.893 1.00 97.12 341 ALA A O 1
ATOM 2594 N N . VAL A 1 342 ? -15.818 -10.387 5.679 1.00 97.88 342 VAL A N 1
ATOM 2595 C CA . VAL A 1 342 ? -14.762 -11.111 6.377 1.00 97.88 342 VAL A CA 1
ATOM 2596 C C . VAL A 1 342 ? -15.388 -12.325 7.046 1.00 97.88 342 VAL A C 1
ATOM 2598 O O . VAL A 1 342 ? -16.239 -12.205 7.929 1.00 97.88 342 VAL A O 1
ATOM 2601 N N . THR A 1 343 ? -14.970 -13.510 6.618 1.00 97.94 343 THR A N 1
ATOM 2602 C CA . THR A 1 343 ? -15.502 -14.781 7.118 1.00 97.94 343 THR A CA 1
ATOM 2603 C C . THR A 1 343 ? -14.872 -15.162 8.450 1.00 97.94 343 THR A C 1
ATOM 2605 O O . THR A 1 343 ? -15.517 -15.819 9.268 1.00 97.94 343 THR A O 1
ATOM 2608 N N . LYS A 1 344 ? -13.631 -14.728 8.702 1.00 98.25 344 LYS A N 1
ATOM 2609 C CA . LYS A 1 344 ? -12.914 -15.023 9.943 1.00 98.25 344 LYS A CA 1
ATOM 2610 C C . LYS A 1 344 ? -11.883 -13.948 10.272 1.00 98.25 344 LYS A C 1
ATOM 2612 O O . LYS A 1 344 ? -11.143 -13.499 9.403 1.00 98.25 344 LYS A O 1
ATOM 2617 N N . ILE A 1 345 ? -11.795 -13.617 11.559 1.00 98.56 345 ILE A N 1
ATOM 2618 C CA . ILE A 1 345 ? -10.704 -12.835 12.144 1.00 98.56 345 ILE A CA 1
ATOM 2619 C C . ILE A 1 345 ? -10.053 -13.648 13.264 1.00 98.56 345 ILE A C 1
ATOM 2621 O O . ILE A 1 345 ? -10.745 -14.291 14.054 1.00 98.56 345 ILE A O 1
ATOM 2625 N N . VAL A 1 346 ? -8.724 -13.602 13.357 1.00 98.44 346 VAL A N 1
ATOM 2626 C CA . VAL A 1 346 ? -7.961 -14.159 14.482 1.00 98.44 346 VAL A CA 1
ATOM 2627 C C . VAL A 1 346 ? -7.026 -13.092 15.040 1.00 98.44 346 VAL A C 1
ATOM 2629 O O . VAL A 1 346 ? -6.217 -12.521 14.316 1.00 98.44 346 VAL A O 1
ATOM 2632 N N . VAL A 1 347 ? -7.107 -12.846 16.346 1.00 98.56 347 VAL A N 1
ATOM 2633 C CA . VAL A 1 347 ? -6.202 -11.946 17.077 1.00 98.56 347 VAL A CA 1
ATOM 2634 C C . VAL A 1 347 ? -5.282 -12.792 17.945 1.00 98.56 347 VAL A C 1
ATOM 2636 O O . VAL A 1 347 ? -5.752 -13.688 18.644 1.00 98.56 347 VAL A O 1
ATOM 2639 N N . ASN A 1 348 ? -3.980 -12.505 17.916 1.00 98.25 348 ASN A N 1
ATOM 2640 C CA . ASN A 1 348 ? -2.947 -13.264 18.631 1.00 98.25 348 ASN A CA 1
ATOM 2641 C C . ASN A 1 348 ? -2.915 -14.760 18.268 1.00 98.25 348 ASN A C 1
ATOM 2643 O O . ASN A 1 348 ? -2.542 -15.598 19.089 1.00 98.25 348 ASN A O 1
ATOM 2647 N N . GLY A 1 349 ? -3.303 -15.088 17.033 1.00 96.38 349 GLY A N 1
ATOM 2648 C CA . GLY A 1 349 ? -3.173 -16.430 16.477 1.00 96.38 349 GLY A CA 1
ATOM 2649 C C . GLY A 1 349 ? -1.712 -16.823 16.223 1.00 96.38 349 GLY A C 1
ATOM 2650 O O . GLY A 1 349 ? -0.830 -15.954 16.191 1.00 96.38 349 GLY A O 1
ATOM 2651 N N . PRO A 1 350 ? -1.443 -18.125 16.024 1.00 95.00 350 PRO A N 1
ATOM 2652 C CA . PRO A 1 350 ? -0.109 -18.598 15.682 1.00 95.00 350 PRO A CA 1
ATOM 2653 C C . PRO A 1 350 ? 0.368 -17.955 14.376 1.00 95.00 350 PRO A C 1
ATOM 2655 O O . PRO A 1 350 ? -0.390 -17.823 13.417 1.00 95.00 350 PRO A O 1
ATOM 2658 N N . VAL A 1 351 ? 1.640 -17.565 14.349 1.00 94.25 351 VAL A N 1
ATOM 2659 C CA . VAL A 1 351 ? 2.302 -17.045 13.153 1.00 94.25 351 VAL A CA 1
ATOM 2660 C C . VAL A 1 351 ? 3.125 -18.177 12.560 1.00 94.25 351 VAL A C 1
ATOM 2662 O O . VAL A 1 351 ? 4.012 -18.712 13.222 1.00 94.25 351 VAL A O 1
ATOM 2665 N N . ASP A 1 352 ? 2.813 -18.555 11.323 1.00 89.38 352 ASP A N 1
ATOM 2666 C CA . ASP A 1 352 ? 3.637 -19.488 10.563 1.00 89.38 352 ASP A CA 1
ATOM 2667 C C . ASP A 1 352 ? 4.908 -18.769 10.099 1.00 89.38 352 ASP A C 1
ATOM 2669 O O . ASP A 1 352 ? 4.895 -18.010 9.131 1.00 89.38 352 ASP A O 1
ATOM 2673 N N . GLU A 1 353 ? 6.002 -18.981 10.825 1.00 89.88 353 GLU A N 1
ATOM 2674 C CA . GLU A 1 353 ? 7.300 -18.372 10.529 1.00 89.88 353 GLU A CA 1
ATOM 2675 C C . GLU A 1 353 ? 7.870 -18.831 9.178 1.00 89.88 353 GLU A C 1
ATOM 2677 O O . GLU A 1 353 ? 8.607 -18.080 8.535 1.00 89.88 353 GLU A O 1
ATOM 2682 N N . GLU A 1 354 ? 7.490 -20.016 8.690 1.00 86.38 354 GLU A N 1
ATOM 2683 C CA . GLU A 1 354 ? 7.928 -20.494 7.378 1.00 86.38 354 GLU A CA 1
ATOM 2684 C C . GLU A 1 354 ? 7.282 -19.679 6.253 1.00 86.38 354 GLU A C 1
ATOM 2686 O O . GLU A 1 354 ? 7.936 -19.371 5.257 1.00 86.38 354 GLU A O 1
ATOM 2691 N N . ALA A 1 355 ? 6.037 -19.231 6.441 1.00 83.25 355 ALA A N 1
ATOM 2692 C CA . ALA A 1 355 ? 5.345 -18.376 5.480 1.00 83.25 355 ALA A CA 1
ATOM 2693 C C . ALA A 1 355 ? 6.019 -17.000 5.296 1.00 83.25 355 ALA A C 1
ATOM 2695 O O . ALA A 1 355 ? 5.805 -16.350 4.273 1.00 83.25 355 ALA A O 1
ATOM 2696 N N . PHE A 1 356 ? 6.850 -16.570 6.255 1.00 88.69 356 PHE A N 1
ATOM 2697 C CA . PHE A 1 356 ? 7.656 -15.344 6.183 1.00 88.69 356 PHE A CA 1
ATOM 2698 C C . PHE A 1 356 ? 9.103 -15.579 5.737 1.00 88.69 356 PHE A C 1
ATOM 2700 O O . PHE A 1 356 ? 9.876 -14.615 5.621 1.00 88.69 356 PHE A O 1
ATOM 2707 N N . ARG A 1 357 ? 9.494 -16.833 5.471 1.00 82.62 357 ARG A N 1
ATOM 2708 C CA . ARG A 1 357 ? 10.841 -17.142 5.001 1.00 82.62 357 ARG A CA 1
ATOM 2709 C C . ARG A 1 357 ? 11.029 -16.598 3.588 1.00 82.62 357 ARG A C 1
ATOM 2711 O O . ARG A 1 357 ? 10.343 -16.959 2.638 1.00 82.62 357 ARG A O 1
ATOM 2718 N N . MET A 1 358 ? 12.030 -15.740 3.457 1.00 78.06 358 MET A N 1
ATOM 2719 C CA . MET A 1 358 ? 12.416 -15.154 2.183 1.00 78.06 358 MET A CA 1
ATOM 2720 C C . MET A 1 358 ? 13.219 -16.147 1.328 1.00 78.06 358 MET A C 1
ATOM 2722 O O . MET A 1 358 ? 14.049 -16.881 1.878 1.00 78.06 358 MET A O 1
ATOM 2726 N N . PRO A 1 359 ? 13.060 -16.144 -0.012 1.00 66.56 359 PRO A N 1
ATOM 2727 C CA . PRO A 1 359 ? 14.012 -16.814 -0.894 1.00 66.56 359 PRO A CA 1
ATOM 2728 C C . PRO A 1 359 ? 15.419 -16.257 -0.647 1.00 66.56 359 PRO A C 1
ATOM 2730 O O . PRO A 1 359 ? 15.587 -15.057 -0.404 1.00 66.56 359 PRO A O 1
ATOM 2733 N N . ARG A 1 360 ? 16.446 -17.115 -0.725 1.00 56.22 360 ARG A N 1
ATOM 2734 C CA . ARG A 1 360 ? 17.843 -16.665 -0.637 1.00 56.22 360 ARG A CA 1
ATOM 2735 C C . ARG A 1 360 ? 18.084 -15.620 -1.726 1.00 56.22 360 ARG A C 1
ATOM 2737 O O . ARG A 1 360 ? 18.067 -15.945 -2.911 1.00 56.22 360 ARG A O 1
ATOM 2744 N N . GLN A 1 361 ? 18.316 -14.370 -1.329 1.00 48.75 361 GLN A N 1
ATOM 2745 C CA . GLN A 1 361 ? 18.772 -13.355 -2.269 1.00 48.75 361 GLN A CA 1
ATOM 2746 C C . GLN A 1 361 ? 20.162 -13.770 -2.742 1.00 48.75 361 GLN A C 1
ATOM 2748 O O . GLN A 1 361 ? 21.076 -13.934 -1.934 1.00 48.75 361 GLN A O 1
ATOM 2753 N N . THR A 1 362 ? 20.322 -13.985 -4.045 1.00 39.59 362 THR A N 1
ATOM 2754 C CA . THR A 1 362 ? 21.667 -14.128 -4.602 1.00 39.59 362 THR A CA 1
ATOM 2755 C C . THR A 1 362 ? 22.315 -12.747 -4.515 1.00 39.59 362 THR A C 1
ATOM 2757 O O . THR A 1 362 ? 21.712 -11.793 -5.015 1.00 39.59 362 THR A O 1
ATOM 2760 N N . PRO A 1 363 ? 23.486 -12.592 -3.872 1.00 36.19 363 PRO A N 1
ATOM 2761 C CA . PRO A 1 363 ? 24.178 -11.313 -3.849 1.00 36.19 363 PRO A CA 1
ATOM 2762 C C . PRO A 1 363 ? 24.400 -10.848 -5.289 1.00 36.19 363 PRO A C 1
ATOM 2764 O O . PRO A 1 363 ? 25.033 -11.549 -6.079 1.00 36.19 363 PRO A O 1
ATOM 2767 N N . VAL A 1 364 ? 23.860 -9.682 -5.643 1.00 42.94 364 VAL A N 1
ATOM 2768 C CA . VAL A 1 364 ? 24.164 -9.025 -6.916 1.00 42.94 364 VAL A CA 1
ATOM 2769 C C . VAL A 1 364 ? 25.593 -8.508 -6.782 1.00 42.94 364 VAL A C 1
ATOM 2771 O O . VAL A 1 364 ? 25.841 -7.469 -6.176 1.00 42.94 364 VAL A O 1
ATOM 2774 N N . GLY A 1 365 ? 26.551 -9.319 -7.228 1.00 37.06 365 GLY A N 1
ATOM 2775 C CA . GLY A 1 365 ? 27.969 -9.017 -7.114 1.00 37.06 365 GLY A CA 1
ATOM 2776 C C . GLY A 1 365 ? 28.311 -7.741 -7.873 1.00 37.06 365 GLY A C 1
ATOM 2777 O O . GLY A 1 365 ? 28.052 -7.634 -9.073 1.00 37.06 365 GLY A O 1
ATOM 2778 N N . SER A 1 366 ? 28.954 -6.795 -7.184 1.00 36.81 366 SER A N 1
ATOM 2779 C CA . SER A 1 366 ? 29.819 -5.847 -7.870 1.00 36.81 366 SER A CA 1
ATOM 2780 C C . SER A 1 366 ? 30.825 -6.669 -8.673 1.00 36.81 366 SER A C 1
ATOM 2782 O O . SER A 1 366 ? 31.415 -7.629 -8.171 1.00 36.81 366 SER A O 1
ATOM 2784 N N . ALA A 1 367 ? 30.964 -6.357 -9.956 1.00 35.56 367 ALA A N 1
ATOM 2785 C CA . ALA A 1 367 ? 31.942 -7.014 -10.801 1.00 35.56 367 ALA A CA 1
ATOM 2786 C C . ALA A 1 367 ? 33.344 -6.782 -10.210 1.00 35.56 367 ALA A C 1
ATOM 2788 O O . ALA A 1 367 ? 33.929 -5.708 -10.367 1.00 35.56 367 ALA A O 1
ATOM 2789 N N . LEU A 1 368 ? 33.885 -7.787 -9.518 1.00 36.12 368 LEU A N 1
ATOM 2790 C CA . LEU A 1 368 ? 35.309 -7.884 -9.230 1.00 36.12 368 LEU A CA 1
ATOM 2791 C C . LEU A 1 368 ? 36.030 -7.960 -10.578 1.00 36.12 368 L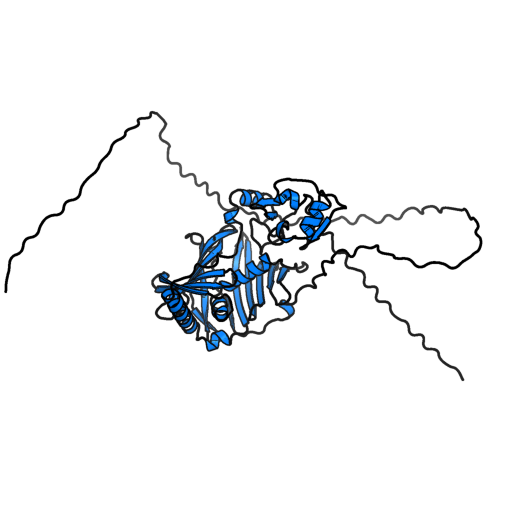EU A C 1
ATOM 2793 O O . LEU A 1 368 ? 35.889 -8.923 -11.330 1.00 36.12 368 LEU A O 1
ATOM 2797 N N . ARG A 1 369 ? 36.773 -6.900 -10.900 1.00 34.84 369 ARG A N 1
ATOM 2798 C CA . ARG A 1 369 ? 37.680 -6.863 -12.049 1.00 34.84 369 ARG A CA 1
ATOM 2799 C C . ARG A 1 369 ? 38.753 -7.950 -11.888 1.00 34.84 369 ARG A C 1
ATOM 2801 O O . ARG A 1 369 ? 39.381 -7.990 -10.830 1.00 34.84 369 ARG A O 1
ATOM 2808 N N . PRO A 1 370 ? 39.068 -8.752 -12.916 1.00 37.56 370 PRO A N 1
ATOM 2809 C CA . PRO A 1 370 ? 40.343 -9.447 -12.968 1.00 37.56 370 PRO A CA 1
ATOM 2810 C C . PRO A 1 370 ? 41.399 -8.489 -13.538 1.00 37.56 370 PRO A C 1
ATOM 2812 O O . PRO A 1 370 ? 41.256 -8.005 -14.659 1.00 37.56 370 PRO A O 1
ATOM 2815 N N . GLY A 1 371 ? 42.461 -8.212 -12.777 1.00 33.78 371 GLY A N 1
ATOM 2816 C CA . GLY A 1 371 ? 43.685 -7.624 -13.333 1.00 33.78 371 GLY A CA 1
ATOM 2817 C C . GLY A 1 371 ? 44.336 -6.531 -12.492 1.00 33.78 371 GLY A C 1
ATOM 2818 O O . GLY A 1 371 ? 44.184 -5.351 -12.785 1.00 33.78 371 GLY A O 1
ATOM 2819 N N . ALA A 1 372 ? 45.133 -6.940 -11.507 1.00 29.75 372 ALA A N 1
ATOM 2820 C CA . ALA A 1 372 ? 46.289 -6.179 -11.037 1.00 29.75 372 ALA A CA 1
ATOM 2821 C C . ALA A 1 372 ? 47.340 -7.176 -10.520 1.00 29.75 372 ALA A C 1
ATOM 2823 O O . ALA A 1 372 ? 47.453 -7.427 -9.324 1.00 29.75 372 ALA A O 1
ATOM 2824 N N . LEU A 1 373 ? 48.062 -7.809 -11.448 1.00 33.28 373 LEU A N 1
ATOM 2825 C CA . LEU A 1 373 ? 49.310 -8.508 -11.145 1.00 33.28 373 LEU A CA 1
ATOM 2826 C C . LEU A 1 373 ? 50.425 -7.457 -11.108 1.00 33.28 373 LEU A C 1
ATOM 2828 O O . LEU A 1 373 ? 50.835 -6.951 -12.151 1.00 33.28 373 LEU A O 1
ATOM 2832 N N . LEU A 1 374 ? 50.892 -7.129 -9.904 1.00 34.69 374 LEU A N 1
ATOM 2833 C CA . LEU A 1 374 ? 52.229 -6.579 -9.686 1.00 34.69 374 LEU A CA 1
ATOM 2834 C C . LEU A 1 374 ? 53.190 -7.760 -9.518 1.00 34.69 374 LEU A C 1
ATOM 2836 O O . LEU A 1 374 ? 52.896 -8.706 -8.788 1.00 34.69 374 LEU A O 1
ATOM 2840 N N . GLY A 1 375 ? 54.286 -7.730 -10.272 1.00 30.52 375 GLY A N 1
ATOM 2841 C CA . GLY A 1 375 ? 55.225 -8.839 -10.405 1.00 30.52 375 GLY A CA 1
ATOM 2842 C C . GLY A 1 375 ? 56.270 -8.941 -9.298 1.00 30.52 375 GLY A C 1
ATOM 2843 O O . GLY A 1 375 ? 56.515 -7.980 -8.577 1.00 30.52 375 GLY A O 1
ATOM 2844 N N . VAL A 1 376 ? 56.931 -10.102 -9.254 1.00 32.56 376 VAL A N 1
ATOM 2845 C CA . VAL A 1 376 ? 58.316 -10.285 -8.792 1.00 32.56 376 VAL A CA 1
ATOM 2846 C C . VAL A 1 376 ? 58.971 -11.385 -9.646 1.00 32.56 376 VAL A C 1
ATOM 2848 O O . VAL A 1 376 ? 58.328 -12.348 -10.059 1.00 32.56 376 VAL A O 1
ATOM 2851 N N . GLU A 1 377 ? 60.243 -11.158 -9.953 1.00 29.44 377 GLU A N 1
ATOM 2852 C CA . GLU A 1 377 ? 61.144 -11.847 -10.877 1.00 29.44 377 GLU A CA 1
ATOM 2853 C C . GLU A 1 377 ? 61.665 -13.249 -10.470 1.00 29.44 377 GLU A C 1
ATOM 2855 O O . GLU A 1 377 ? 61.879 -13.535 -9.299 1.00 29.44 377 GLU A O 1
ATOM 2860 N N . ARG A 1 378 ? 62.007 -14.013 -11.530 1.00 30.09 378 ARG A N 1
ATOM 2861 C CA . ARG A 1 378 ? 63.160 -14.929 -11.772 1.00 30.09 378 ARG A CA 1
ATOM 2862 C C . ARG A 1 378 ? 63.418 -16.171 -10.892 1.00 30.09 378 ARG A C 1
ATOM 2864 O O . ARG A 1 378 ? 63.821 -16.050 -9.746 1.00 30.09 378 ARG A O 1
ATOM 2871 N N . ALA A 1 379 ? 63.479 -17.338 -11.563 1.00 28.42 379 ALA A N 1
ATOM 2872 C CA . ALA A 1 379 ? 64.689 -18.187 -11.670 1.00 28.42 379 ALA A CA 1
ATOM 2873 C C . ALA A 1 379 ? 64.545 -19.332 -12.720 1.00 28.42 379 ALA A C 1
ATOM 2875 O O . ALA A 1 379 ? 63.773 -20.266 -12.547 1.00 28.42 379 ALA A O 1
ATOM 2876 N N . SER A 1 380 ? 65.299 -19.199 -13.820 1.00 26.52 380 SER A N 1
ATOM 2877 C CA . SER A 1 380 ? 66.092 -20.195 -14.589 1.00 26.52 380 SER A CA 1
ATOM 2878 C C . SER A 1 380 ? 65.719 -21.699 -14.729 1.00 26.52 380 SER A C 1
ATOM 2880 O O . SER A 1 380 ? 65.936 -22.471 -13.804 1.00 26.52 380 SER A O 1
ATOM 2882 N N . CYS A 1 381 ? 65.431 -22.071 -15.998 1.00 22.98 381 CYS A N 1
ATOM 2883 C CA . CYS A 1 381 ? 66.010 -23.144 -16.862 1.00 22.98 381 CYS A CA 1
ATOM 2884 C C . CYS A 1 381 ? 65.864 -24.658 -16.534 1.00 22.98 381 CYS A C 1
ATOM 2886 O O . CYS A 1 381 ? 65.816 -25.034 -15.372 1.00 22.98 381 CYS A O 1
ATOM 2888 N N . PRO A 1 382 ? 66.080 -25.566 -17.523 1.00 37.53 382 PRO A N 1
ATOM 2889 C CA . PRO A 1 382 ? 65.586 -25.625 -18.915 1.00 37.53 382 PRO A CA 1
ATOM 2890 C C . PRO A 1 382 ? 65.053 -27.053 -19.272 1.00 37.53 382 PRO A C 1
ATOM 2892 O O . PRO A 1 382 ? 64.979 -27.902 -18.394 1.00 37.53 382 PRO A O 1
ATOM 2895 N N . PHE A 1 383 ? 64.722 -27.319 -20.553 1.00 26.22 383 PHE A N 1
ATOM 2896 C CA . PHE A 1 383 ? 64.977 -28.572 -21.324 1.00 26.22 383 PHE A CA 1
ATOM 2897 C C . PHE A 1 383 ? 63.812 -29.044 -22.247 1.00 26.22 383 PHE A C 1
ATOM 2899 O O . PHE A 1 383 ? 62.804 -29.570 -21.796 1.00 26.22 383 PHE A O 1
ATOM 2906 N N . VAL A 1 384 ? 64.035 -28.860 -23.563 1.00 29.92 384 VAL A N 1
ATOM 2907 C CA . VAL A 1 384 ? 63.854 -29.806 -24.699 1.00 29.92 384 VAL A CA 1
ATOM 2908 C C . VAL A 1 384 ? 62.447 -30.339 -25.067 1.00 29.92 384 VAL A C 1
ATOM 2910 O O . VAL A 1 384 ? 61.850 -31.150 -24.371 1.00 29.92 384 VAL A O 1
ATOM 2913 N N . GLY A 1 385 ? 61.973 -29.957 -26.268 1.00 24.03 385 GLY A N 1
ATOM 2914 C CA . GLY A 1 385 ? 60.958 -30.698 -27.051 1.00 24.03 385 GLY A CA 1
ATOM 2915 C C . GLY A 1 385 ? 61.557 -31.933 -27.759 1.00 24.03 385 GLY A C 1
ATOM 2916 O O . GLY A 1 385 ? 62.768 -32.107 -27.681 1.00 24.03 385 GLY A O 1
ATOM 2917 N N . PRO A 1 386 ? 60.803 -32.764 -28.516 1.00 39.12 386 PRO A N 1
ATOM 2918 C CA . PRO A 1 386 ? 60.161 -32.276 -29.741 1.00 39.12 386 PRO A CA 1
ATOM 2919 C C . PRO A 1 386 ? 58.845 -32.979 -30.170 1.00 39.12 386 PRO A C 1
ATOM 2921 O O . PRO A 1 386 ? 58.445 -34.022 -29.673 1.00 39.12 386 PRO A O 1
ATOM 2924 N N . GLN A 1 387 ? 58.203 -32.335 -31.150 1.00 31.88 387 GLN A N 1
ATOM 2925 C CA . GLN A 1 387 ? 57.386 -32.837 -32.269 1.00 31.88 387 GLN A CA 1
ATOM 2926 C C . GLN A 1 387 ? 56.778 -34.257 -32.225 1.00 31.88 387 GLN A C 1
ATOM 2928 O O . GLN A 1 387 ? 57.477 -35.263 -32.263 1.00 31.88 387 GLN A O 1
ATOM 2933 N N . GLY A 1 388 ? 55.454 -34.316 -32.413 1.00 29.48 388 GLY A N 1
ATOM 2934 C CA . GLY A 1 388 ? 54.742 -35.520 -32.840 1.00 29.48 388 GLY A CA 1
ATOM 2935 C C . GLY A 1 388 ? 53.413 -35.190 -33.522 1.00 29.48 388 GLY A C 1
ATOM 2936 O O . GLY A 1 388 ? 52.430 -34.859 -32.867 1.00 29.48 388 GLY A O 1
ATOM 2937 N N . ARG A 1 389 ? 53.379 -35.277 -34.858 1.00 31.39 389 ARG A N 1
ATOM 2938 C CA . ARG A 1 389 ? 52.143 -35.375 -35.655 1.00 31.39 389 ARG A CA 1
ATOM 2939 C C . ARG A 1 389 ? 51.413 -36.671 -35.285 1.00 31.39 389 ARG A C 1
ATOM 2941 O O . ARG A 1 389 ? 52.084 -37.688 -35.167 1.00 31.39 389 ARG A O 1
ATOM 2948 N N . ALA A 1 390 ? 50.075 -36.666 -35.282 1.00 30.02 390 ALA A N 1
ATOM 2949 C CA . ALA A 1 390 ? 49.242 -37.529 -36.141 1.00 30.02 390 ALA A CA 1
ATOM 2950 C C . ALA A 1 390 ? 47.817 -37.789 -35.601 1.00 30.02 390 ALA A C 1
ATOM 2952 O O . ALA A 1 390 ? 47.623 -38.202 -34.468 1.00 30.02 390 ALA A O 1
ATOM 2953 N N . ARG A 1 391 ? 46.876 -37.713 -36.556 1.00 31.66 391 ARG A N 1
ATOM 2954 C CA . ARG A 1 391 ? 45.673 -38.552 -36.751 1.00 31.66 391 ARG A CA 1
ATOM 2955 C C . ARG A 1 391 ? 44.386 -38.264 -35.957 1.00 31.66 391 ARG A C 1
ATOM 2957 O O . ARG A 1 391 ? 44.235 -38.553 -34.780 1.00 31.66 391 ARG A O 1
ATOM 2964 N N . ARG A 1 392 ? 43.399 -37.826 -36.753 1.00 38.94 392 ARG A N 1
ATOM 2965 C CA . ARG A 1 392 ? 41.947 -38.022 -36.595 1.00 38.94 392 ARG A CA 1
ATOM 2966 C C . ARG A 1 392 ? 41.582 -39.492 -36.323 1.00 38.94 392 ARG A C 1
ATOM 2968 O O . ARG A 1 392 ? 42.182 -40.375 -36.935 1.00 38.94 392 ARG A O 1
ATOM 2975 N N . PRO A 1 393 ? 40.464 -39.708 -35.617 1.00 38.53 393 PRO A N 1
ATOM 2976 C CA . PRO A 1 393 ? 39.458 -40.700 -36.019 1.00 38.53 393 PRO A CA 1
ATOM 2977 C C . PRO A 1 393 ? 38.068 -40.031 -36.116 1.00 38.53 393 PRO A C 1
ATO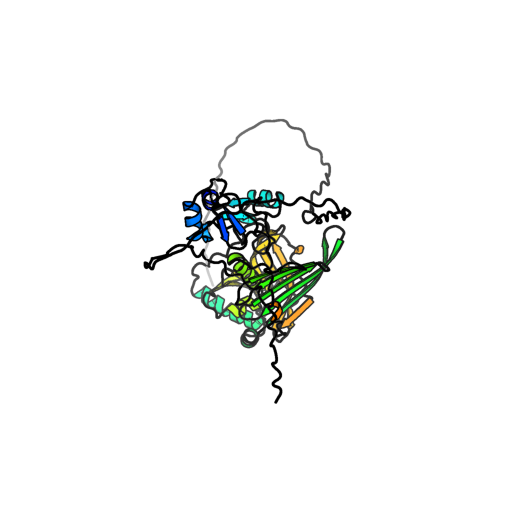M 2979 O O . PRO A 1 393 ? 37.619 -39.352 -35.202 1.00 38.53 393 PRO A O 1
ATOM 2982 N N . SER A 1 394 ? 37.460 -39.949 -37.302 1.00 32.75 394 SER A N 1
ATOM 2983 C CA . SER A 1 394 ? 36.441 -40.885 -37.818 1.00 32.75 394 SER A CA 1
ATOM 2984 C C . SER A 1 394 ? 35.215 -41.070 -36.908 1.00 32.75 394 SER A C 1
ATOM 2986 O O . SER A 1 394 ? 35.262 -41.777 -35.906 1.00 32.75 394 SER A O 1
ATOM 2988 N N . HIS A 1 395 ? 34.099 -40.466 -37.333 1.00 35.34 395 HIS A N 1
ATOM 2989 C CA . HIS A 1 395 ? 32.733 -40.739 -36.879 1.00 35.34 395 HIS A CA 1
ATOM 2990 C C . HIS A 1 395 ? 32.379 -42.234 -36.884 1.00 35.34 395 HIS A C 1
ATOM 2992 O O . HIS A 1 395 ? 32.655 -42.912 -37.877 1.00 35.34 395 HIS A O 1
ATOM 2998 N N . PRO A 1 396 ? 31.563 -42.686 -35.918 1.00 43.16 396 PRO A N 1
ATOM 2999 C CA . PRO A 1 396 ? 30.569 -43.714 -36.148 1.00 43.16 396 PRO A CA 1
ATOM 3000 C C . PRO A 1 396 ? 29.170 -43.106 -36.318 1.00 43.16 396 PRO A C 1
ATOM 3002 O O . PRO A 1 396 ? 28.722 -42.229 -35.580 1.00 43.16 396 PRO A O 1
ATOM 3005 N N . LYS A 1 397 ? 28.492 -43.611 -37.346 1.00 33.75 397 LYS A N 1
ATOM 3006 C CA . LYS A 1 397 ? 27.111 -43.333 -37.727 1.00 33.75 397 LYS A CA 1
ATOM 3007 C C . LYS A 1 397 ? 26.122 -43.906 -36.704 1.00 33.75 397 LYS A C 1
ATOM 3009 O O . LYS A 1 397 ? 26.258 -45.048 -36.288 1.00 33.75 397 LYS A O 1
ATOM 3014 N N . GLY A 1 398 ? 25.054 -43.147 -36.468 1.00 31.05 398 GLY A N 1
ATOM 3015 C CA . GLY A 1 398 ? 23.680 -43.649 -36.518 1.00 31.05 398 GLY A CA 1
ATOM 3016 C C . GLY A 1 398 ? 23.189 -44.535 -35.373 1.00 31.05 398 GLY A C 1
ATOM 3017 O O . GLY A 1 398 ? 23.266 -45.755 -35.451 1.00 31.05 398 GLY A O 1
ATOM 3018 N N . ARG A 1 399 ? 22.461 -43.925 -34.432 1.00 30.84 399 ARG A N 1
ATOM 3019 C CA . ARG A 1 399 ? 21.213 -44.506 -33.915 1.00 30.84 399 ARG A CA 1
ATOM 3020 C C . ARG A 1 399 ? 20.130 -43.437 -33.887 1.00 30.84 399 ARG A C 1
ATOM 3022 O O . ARG A 1 399 ? 20.277 -42.402 -33.247 1.00 30.84 399 ARG A O 1
ATOM 3029 N N . ARG A 1 400 ? 19.062 -43.722 -34.636 1.00 32.84 400 ARG A N 1
ATOM 3030 C CA . ARG A 1 400 ? 17.754 -43.074 -34.543 1.00 32.84 400 ARG A CA 1
ATOM 3031 C C . ARG A 1 400 ? 17.280 -43.170 -33.095 1.00 32.84 400 ARG A C 1
ATOM 3033 O O . ARG A 1 400 ? 17.126 -44.280 -32.597 1.00 32.84 400 ARG A O 1
ATOM 3040 N N . TYR A 1 401 ? 17.025 -42.030 -32.469 1.00 30.94 401 TYR A N 1
ATOM 3041 C CA . TYR A 1 401 ? 16.022 -41.947 -31.418 1.00 30.94 401 TYR A CA 1
ATOM 3042 C C . TYR A 1 401 ? 14.820 -41.221 -31.997 1.00 30.94 401 TYR A C 1
ATOM 3044 O O . TYR A 1 401 ? 14.940 -40.155 -32.604 1.00 30.94 401 TYR A O 1
ATOM 3052 N N . GLU A 1 402 ? 13.685 -41.892 -31.882 1.00 30.75 402 GLU A N 1
ATOM 3053 C CA . GLU A 1 402 ? 12.377 -41.432 -32.295 1.00 30.75 402 GLU A CA 1
ATOM 3054 C C . GLU A 1 402 ? 12.060 -40.082 -31.655 1.00 30.75 402 GLU A C 1
ATOM 3056 O O . GLU A 1 402 ? 12.300 -39.828 -30.474 1.00 30.75 402 GLU A O 1
ATOM 3061 N N . SER A 1 403 ? 11.525 -39.202 -32.489 1.00 31.92 403 SER A N 1
ATOM 3062 C CA . SER A 1 403 ? 11.002 -37.901 -32.124 1.00 31.92 403 SER A CA 1
ATOM 3063 C C . SER A 1 403 ? 9.853 -38.054 -31.128 1.00 31.92 403 SER A C 1
ATOM 3065 O O . SER A 1 403 ? 8.712 -38.302 -31.520 1.00 31.92 403 SER A O 1
ATOM 3067 N N . ALA A 1 404 ? 10.140 -37.852 -29.843 1.00 32.19 404 ALA A N 1
ATOM 3068 C CA . ALA A 1 404 ? 9.116 -37.538 -28.863 1.00 32.19 404 ALA A CA 1
ATOM 3069 C C . ALA A 1 404 ? 8.516 -36.173 -29.232 1.00 32.19 404 ALA A C 1
ATOM 3071 O O . ALA A 1 404 ? 9.171 -35.131 -29.211 1.00 32.19 404 ALA A O 1
ATOM 3072 N N . THR A 1 405 ? 7.258 -36.211 -29.651 1.00 30.94 405 THR A N 1
ATOM 3073 C CA . THR A 1 405 ? 6.432 -35.067 -30.018 1.00 30.94 405 THR A CA 1
ATOM 3074 C C . THR A 1 405 ? 6.420 -34.021 -28.904 1.00 30.94 405 THR A C 1
ATOM 3076 O O . THR A 1 405 ? 5.834 -34.236 -27.841 1.00 30.94 405 THR A O 1
ATOM 3079 N N . TRP A 1 406 ? 7.026 -32.864 -29.166 1.00 26.70 406 TRP A N 1
ATOM 3080 C CA . TRP A 1 406 ? 6.914 -31.677 -28.328 1.00 26.70 406 TRP A CA 1
ATOM 3081 C C . TRP A 1 406 ? 5.455 -31.211 -28.291 1.00 26.70 406 TRP A C 1
ATOM 3083 O O . TRP A 1 406 ? 4.951 -30.577 -29.223 1.00 26.70 406 TRP A O 1
ATOM 3093 N N . ARG A 1 407 ? 4.760 -31.531 -27.196 1.00 26.70 407 ARG A N 1
ATOM 3094 C CA . ARG A 1 407 ? 3.462 -30.943 -26.865 1.00 26.70 407 ARG A CA 1
ATOM 3095 C C . ARG A 1 407 ? 3.659 -29.443 -26.648 1.00 26.70 407 ARG A C 1
ATOM 3097 O O . ARG A 1 407 ? 4.161 -29.010 -25.618 1.00 26.70 407 ARG A O 1
ATOM 3104 N N . ARG A 1 408 ? 3.235 -28.641 -27.627 1.00 32.62 408 ARG A N 1
ATOM 3105 C CA . ARG A 1 408 ? 2.996 -27.203 -27.458 1.00 32.62 408 ARG A CA 1
ATOM 3106 C C . ARG A 1 408 ? 1.892 -27.015 -26.414 1.00 32.62 408 ARG A C 1
ATOM 3108 O O . ARG A 1 408 ? 0.716 -27.121 -26.756 1.00 32.62 408 ARG A O 1
ATOM 3115 N N . TYR A 1 409 ? 2.244 -26.707 -25.170 1.00 28.89 409 TYR A N 1
ATOM 3116 C CA . TYR A 1 409 ? 1.271 -26.185 -24.213 1.00 28.89 409 TYR A CA 1
ATOM 3117 C C . TYR A 1 409 ? 1.076 -24.686 -24.457 1.00 28.89 409 TYR A C 1
ATOM 3119 O O . TYR A 1 409 ? 1.988 -23.874 -24.318 1.00 28.89 409 TYR A O 1
ATOM 3127 N N . LYS A 1 410 ? -0.135 -24.332 -24.899 1.00 31.70 410 LYS A N 1
ATOM 3128 C CA . LYS A 1 410 ? -0.621 -22.956 -25.003 1.00 31.70 410 LYS A CA 1
ATOM 3129 C C . LYS A 1 410 ? -1.092 -22.521 -23.614 1.00 31.70 410 LYS A C 1
ATOM 3131 O O . LYS A 1 410 ? -2.043 -23.098 -23.098 1.00 31.70 410 LYS A O 1
ATOM 3136 N N . PHE A 1 411 ? -0.477 -21.488 -23.045 1.00 34.56 411 PHE A N 1
ATOM 3137 C CA . PHE A 1 411 ? -1.056 -20.756 -21.916 1.00 34.56 411 PHE A CA 1
ATOM 3138 C C . PHE A 1 411 ? -2.469 -20.253 -22.276 1.00 34.56 411 PHE A C 1
ATOM 3140 O O . PHE A 1 411 ? -2.670 -19.775 -23.403 1.00 34.56 411 PHE A O 1
ATOM 3147 N N . PRO A 1 412 ? -3.447 -20.288 -21.354 1.00 31.94 412 PRO A N 1
ATOM 3148 C CA . PRO A 1 412 ? -4.723 -19.627 -21.572 1.00 31.94 412 PRO A CA 1
ATOM 3149 C C . PRO A 1 412 ? -4.518 -18.105 -21.546 1.00 31.94 412 PRO A C 1
ATOM 3151 O O . PRO A 1 412 ? -4.468 -17.468 -20.500 1.00 31.94 412 PRO A O 1
ATOM 3154 N N . ARG A 1 413 ? -4.430 -17.488 -22.730 1.00 42.38 413 ARG A N 1
ATOM 3155 C CA . ARG A 1 413 ? -4.598 -16.038 -22.905 1.00 42.38 413 ARG A CA 1
ATOM 3156 C C . ARG A 1 413 ? -6.058 -15.654 -22.656 1.00 42.38 413 ARG A C 1
ATOM 3158 O O . ARG A 1 413 ? -6.782 -15.419 -23.619 1.00 42.38 413 ARG A O 1
ATOM 3165 N N . ARG A 1 414 ? -6.512 -15.601 -21.402 1.00 35.34 414 ARG A N 1
ATOM 3166 C CA . ARG A 1 414 ? -7.798 -14.983 -21.028 1.00 35.34 414 ARG A CA 1
ATOM 3167 C C . ARG A 1 414 ? -7.735 -14.373 -19.624 1.00 35.34 414 ARG A C 1
ATOM 3169 O O . ARG A 1 414 ? -8.286 -14.914 -18.682 1.00 35.34 414 ARG A O 1
ATOM 3176 N N . ALA A 1 415 ? -7.104 -13.205 -19.535 1.00 30.39 415 ALA A N 1
ATOM 3177 C CA . ALA A 1 415 ? -7.368 -12.189 -18.508 1.00 30.39 415 ALA A CA 1
ATOM 3178 C C . ALA A 1 415 ? -7.462 -10.796 -19.170 1.00 30.39 415 ALA A C 1
ATOM 3180 O O . ALA A 1 415 ? -6.876 -9.810 -18.740 1.00 30.39 415 ALA A O 1
ATOM 3181 N N . CYS A 1 416 ? -8.162 -10.750 -20.306 1.00 35.72 416 CYS A N 1
ATOM 3182 C CA . CYS A 1 416 ? -8.634 -9.538 -20.976 1.00 35.72 416 CYS A CA 1
ATOM 3183 C C . CYS A 1 416 ? -10.025 -9.848 -21.550 1.00 35.72 416 CYS A C 1
ATOM 3185 O O . CYS A 1 416 ? -10.200 -10.001 -22.756 1.00 35.72 416 CYS A O 1
ATOM 3187 N N . SER A 1 417 ? -11.009 -10.025 -20.674 1.00 32.28 417 SER A N 1
ATOM 3188 C CA . SER A 1 417 ? -12.434 -9.938 -21.017 1.00 32.28 417 SER A CA 1
ATOM 3189 C C . SER A 1 417 ? -12.915 -8.578 -20.513 1.00 32.28 417 SER A C 1
ATOM 3191 O O . SER A 1 417 ? -12.815 -8.297 -19.326 1.00 32.28 417 SER A O 1
ATOM 3193 N N . ARG A 1 418 ? -13.172 -7.614 -21.405 1.00 34.88 418 ARG A N 1
ATOM 3194 C CA . ARG A 1 418 ? -14.499 -7.343 -21.989 1.00 34.88 418 ARG A CA 1
ATOM 3195 C C . ARG A 1 418 ? -15.600 -7.232 -20.923 1.00 34.88 418 ARG A C 1
ATOM 3197 O O . ARG A 1 418 ? -16.209 -8.231 -20.570 1.00 34.88 418 ARG A O 1
ATOM 3204 N N . SER A 1 419 ? -15.887 -6.000 -20.515 1.00 33.25 419 SER A N 1
ATOM 3205 C CA . SER A 1 419 ? -17.209 -5.492 -20.118 1.00 33.25 419 SER A CA 1
ATOM 3206 C C . SER A 1 419 ? -17.129 -3.959 -20.253 1.00 33.25 419 SER A C 1
ATOM 3208 O O . SER A 1 419 ? -16.136 -3.365 -19.845 1.00 33.25 419 SER A O 1
ATOM 3210 N N . SER A 1 420 ? -18.017 -3.232 -20.925 1.00 32.66 420 SER A N 1
ATOM 3211 C CA . SER A 1 420 ? -19.399 -3.486 -21.329 1.00 32.66 420 SER A CA 1
ATOM 3212 C C . SER A 1 420 ? -19.765 -2.496 -22.448 1.00 32.66 420 SER A C 1
ATOM 3214 O O . SER A 1 420 ? -19.865 -1.302 -22.181 1.00 32.66 420 SER A O 1
ATOM 3216 N N . ASP A 1 421 ? -19.978 -2.988 -23.670 1.00 28.09 421 ASP A N 1
ATOM 3217 C CA . ASP A 1 421 ? -20.753 -2.277 -24.693 1.00 28.09 421 ASP A CA 1
ATOM 3218 C C . ASP A 1 421 ? -22.187 -2.812 -24.620 1.00 28.09 421 ASP A C 1
ATOM 3220 O O . ASP A 1 421 ? -22.525 -3.832 -25.220 1.00 28.09 421 ASP A O 1
ATOM 3224 N N . THR A 1 422 ? -23.039 -2.149 -23.844 1.00 32.16 422 THR A N 1
ATOM 3225 C CA . THR A 1 422 ? -24.492 -2.279 -23.972 1.00 32.16 422 THR A CA 1
ATOM 3226 C C . THR A 1 422 ? -24.952 -1.355 -25.094 1.00 32.16 422 THR A C 1
ATOM 3228 O O . THR A 1 422 ? -25.320 -0.211 -24.851 1.00 32.16 422 THR A O 1
ATOM 3231 N N . ASN A 1 423 ? -24.943 -1.845 -26.335 1.00 30.41 423 ASN A N 1
ATOM 3232 C CA . ASN A 1 423 ? -25.710 -1.235 -27.423 1.00 30.41 423 ASN A CA 1
ATOM 3233 C C . ASN A 1 423 ? -27.146 -1.775 -27.388 1.00 30.41 423 ASN A C 1
ATOM 3235 O O . ASN A 1 423 ? -27.539 -2.599 -28.209 1.00 30.41 423 ASN A O 1
ATOM 3239 N N . SER A 1 424 ? -27.946 -1.300 -26.434 1.00 37.56 424 SER A N 1
ATOM 3240 C CA . SER A 1 424 ? -29.398 -1.272 -26.605 1.00 37.56 424 SER A CA 1
ATOM 3241 C C . SER A 1 424 ? -29.755 0.080 -27.218 1.00 37.56 424 SER A C 1
ATOM 3243 O O . SER A 1 424 ? -29.973 1.068 -26.518 1.00 37.56 424 SER A O 1
ATOM 3245 N N . ALA A 1 425 ? -29.758 0.131 -28.548 1.00 33.19 425 ALA A N 1
ATOM 3246 C CA . ALA A 1 425 ? -30.233 1.275 -29.308 1.00 33.19 425 ALA A CA 1
ATOM 3247 C C . ALA A 1 425 ? -31.767 1.319 -29.237 1.00 33.19 425 ALA A C 1
ATOM 3249 O O . ALA A 1 425 ? -32.470 0.782 -30.094 1.00 33.19 425 ALA A O 1
ATOM 3250 N N . LEU A 1 426 ? -32.286 1.961 -28.190 1.00 35.41 426 LEU A N 1
ATOM 3251 C CA . LEU A 1 426 ? -33.627 2.533 -28.197 1.00 35.41 426 LEU A CA 1
ATOM 3252 C C . LEU A 1 426 ? -33.656 3.613 -29.284 1.00 35.41 426 LEU A C 1
ATOM 3254 O O . LEU A 1 426 ? -33.051 4.676 -29.151 1.00 35.41 426 LEU A O 1
ATOM 3258 N N . LYS A 1 427 ? -34.320 3.295 -30.399 1.00 34.72 427 LYS A N 1
ATOM 3259 C CA . LYS A 1 427 ? -34.620 4.231 -31.483 1.00 34.72 427 LYS A CA 1
ATOM 3260 C C . LYS A 1 427 ? -35.510 5.350 -30.940 1.00 34.72 427 LYS A C 1
ATOM 3262 O O . LYS A 1 427 ? -36.693 5.123 -30.711 1.00 34.72 427 LYS A O 1
ATOM 3267 N N . PHE A 1 428 ? -34.966 6.556 -30.831 1.00 35.53 428 PHE A N 1
ATOM 3268 C CA . PHE A 1 428 ? -35.750 7.787 -30.881 1.00 35.53 428 PHE A CA 1
ATOM 3269 C C . PHE A 1 428 ? -35.293 8.620 -32.090 1.00 35.53 428 PHE A C 1
ATOM 3271 O O . PHE A 1 428 ? -34.094 8.671 -32.374 1.00 35.53 428 PHE A O 1
ATOM 3278 N N . PRO A 1 429 ? -36.229 9.198 -32.861 1.00 37.94 429 PRO A N 1
ATOM 3279 C CA . PRO A 1 429 ? -35.944 9.777 -34.169 1.00 37.94 429 PRO A CA 1
ATOM 3280 C C . PRO A 1 429 ? -35.195 11.113 -34.067 1.00 37.94 429 PRO A C 1
ATOM 3282 O O . PRO A 1 429 ? -35.573 12.000 -33.305 1.00 37.94 429 PRO A O 1
ATOM 3285 N N . CYS A 1 430 ? -34.155 11.270 -34.888 1.00 33.31 430 CYS A N 1
ATOM 3286 C CA . CYS A 1 430 ? -33.493 12.549 -35.137 1.00 33.31 430 CYS A CA 1
ATOM 3287 C C . CYS A 1 430 ? -34.445 13.533 -35.844 1.00 33.31 430 CYS A C 1
ATOM 3289 O O . CYS A 1 430 ? -35.066 13.146 -36.837 1.00 33.31 430 CYS A O 1
ATOM 3291 N N . PRO A 1 431 ? -34.486 14.819 -35.458 1.00 38.28 431 PRO A N 1
ATOM 3292 C CA . PRO A 1 431 ? -34.920 15.878 -36.354 1.00 38.28 431 PRO A CA 1
ATOM 3293 C C . PRO A 1 431 ? -33.746 16.395 -37.206 1.00 38.28 431 PRO A C 1
ATOM 3295 O O . PRO A 1 431 ? -32.631 16.590 -36.726 1.00 38.28 431 PRO A O 1
ATOM 3298 N N . ASN A 1 432 ? -34.029 16.588 -38.496 1.00 35.59 432 ASN A N 1
ATOM 3299 C CA . ASN A 1 432 ? -33.109 16.998 -39.562 1.00 35.59 432 ASN A CA 1
ATOM 3300 C C . ASN A 1 432 ? -32.490 18.409 -39.390 1.00 35.59 432 ASN A C 1
ATOM 3302 O O . ASN A 1 432 ? -33.061 19.259 -38.706 1.00 35.59 432 ASN A O 1
ATOM 3306 N N . PRO A 1 433 ? -31.365 18.695 -40.084 1.00 46.59 433 PRO A N 1
ATOM 3307 C CA . PRO A 1 433 ? -30.569 19.912 -39.927 1.00 46.59 433 PRO A CA 1
ATOM 3308 C C . PRO A 1 433 ? -31.004 21.044 -40.875 1.00 46.59 433 PRO A C 1
ATOM 3310 O O . PRO A 1 433 ? -31.105 20.829 -42.081 1.00 46.59 433 PRO A O 1
ATOM 3313 N N . ARG A 1 434 ? -31.154 22.276 -40.361 1.00 38.41 434 ARG A N 1
ATOM 3314 C CA . ARG A 1 434 ? -31.033 23.540 -41.123 1.00 38.41 434 ARG A CA 1
ATOM 3315 C C . ARG A 1 434 ? -30.497 24.664 -40.210 1.00 38.41 434 ARG A C 1
ATOM 3317 O O . ARG A 1 434 ? -30.981 24.844 -39.101 1.00 38.41 434 ARG A O 1
ATOM 3324 N N . GLN A 1 435 ? -29.464 25.352 -40.701 1.00 34.47 435 GLN A N 1
ATOM 3325 C CA . GLN A 1 435 ? -28.711 26.509 -40.159 1.00 34.47 435 GLN A CA 1
ATOM 3326 C C . GLN A 1 435 ? -29.577 27.793 -39.951 1.00 34.47 435 GLN A C 1
ATOM 3328 O O . GLN A 1 435 ? -30.761 27.712 -40.282 1.00 34.47 435 GLN A O 1
ATOM 3333 N N . PRO A 1 436 ? -29.058 29.002 -39.563 1.00 48.25 436 PRO A N 1
ATOM 3334 C CA . PRO A 1 436 ? -27.680 29.438 -39.225 1.00 48.25 436 PRO A CA 1
ATOM 3335 C C . PRO A 1 436 ? -27.515 30.335 -37.963 1.00 48.25 436 PRO A C 1
ATOM 3337 O O . PRO A 1 436 ? -28.465 30.795 -37.336 1.00 48.25 436 PRO A O 1
ATOM 3340 N N . CYS A 1 437 ? -26.241 30.616 -37.662 1.00 41.69 437 CYS A N 1
ATOM 3341 C CA . CYS A 1 437 ? -25.665 31.542 -36.681 1.00 41.69 437 CYS A CA 1
ATOM 3342 C C . CYS A 1 437 ? -26.408 32.872 -36.447 1.00 41.69 437 CYS A C 1
ATOM 3344 O O . CYS A 1 437 ? -26.656 33.612 -37.399 1.00 41.69 437 CYS A O 1
ATOM 3346 N N . ARG A 1 438 ? -26.554 33.266 -35.169 1.00 35.22 438 ARG A N 1
ATOM 3347 C CA . ARG A 1 438 ? -26.533 34.673 -34.719 1.00 35.22 438 ARG A CA 1
ATOM 3348 C C . ARG A 1 438 ? -25.881 34.800 -33.337 1.00 35.22 438 ARG A C 1
ATOM 3350 O O . ARG A 1 438 ? -26.279 34.141 -32.385 1.00 35.22 438 ARG A O 1
ATOM 3357 N N . SER A 1 439 ? -24.887 35.677 -33.254 1.00 40.53 439 SER A N 1
ATOM 3358 C CA . SER A 1 439 ? -24.355 36.279 -32.030 1.00 40.53 439 SER A CA 1
ATOM 3359 C C . SER A 1 439 ? -25.382 37.228 -31.410 1.00 40.53 439 SER A C 1
ATOM 3361 O O . SER A 1 439 ? -25.977 38.000 -32.159 1.00 40.53 439 SER A O 1
ATOM 3363 N N . ILE A 1 440 ? -25.517 37.263 -30.080 1.00 35.78 440 ILE A N 1
ATOM 3364 C CA . ILE A 1 440 ? -26.067 38.419 -29.354 1.00 35.78 440 ILE A CA 1
ATOM 3365 C C . ILE A 1 440 ? -25.391 38.543 -27.980 1.00 35.78 440 ILE A C 1
ATOM 3367 O O . ILE A 1 440 ? -25.411 37.645 -27.145 1.00 35.78 440 ILE A O 1
ATOM 3371 N N . THR A 1 441 ? -24.762 39.695 -27.790 1.00 43.34 441 THR A N 1
ATOM 3372 C CA . THR A 1 441 ? -24.403 40.335 -26.525 1.00 43.34 441 THR A CA 1
ATOM 3373 C C . THR A 1 441 ? -25.647 40.913 -25.844 1.00 43.34 441 THR A C 1
ATOM 3375 O O . THR A 1 441 ? -26.400 41.595 -26.532 1.00 43.34 441 THR A O 1
ATOM 3378 N N . SER A 1 442 ? -25.786 40.817 -24.515 1.00 37.94 442 SER A N 1
ATOM 3379 C CA . SER A 1 442 ? -26.101 41.995 -23.676 1.00 37.94 442 SER A CA 1
ATOM 3380 C C . SER A 1 442 ? -26.052 41.718 -22.168 1.00 37.94 442 SER A C 1
ATOM 3382 O O . SER A 1 442 ? -26.575 40.724 -21.674 1.00 37.94 442 SER A O 1
ATOM 3384 N N . LYS A 1 443 ? -25.465 42.700 -21.477 1.00 40.53 443 LYS A N 1
ATOM 3385 C CA . LYS A 1 443 ? -25.559 43.081 -20.059 1.00 40.53 443 LYS A CA 1
ATOM 3386 C C . LYS A 1 443 ? -26.907 42.775 -19.388 1.00 40.53 443 LYS A C 1
ATOM 3388 O O . LYS A 1 443 ? -27.938 42.982 -20.012 1.00 40.53 443 LYS A O 1
ATOM 3393 N N . ASN A 1 444 ? -26.871 42.486 -18.081 1.00 38.97 444 ASN A N 1
ATOM 3394 C CA . ASN A 1 444 ? -27.708 43.195 -17.106 1.00 38.97 444 ASN A CA 1
ATOM 3395 C C . ASN A 1 444 ? -27.162 43.109 -15.671 1.00 38.97 444 ASN A C 1
ATOM 3397 O O . ASN A 1 444 ? -26.839 42.046 -15.151 1.00 38.97 444 ASN A O 1
ATOM 3401 N N . SER A 1 445 ? -27.078 44.290 -15.068 1.00 42.31 445 SER A N 1
ATOM 3402 C CA . SER A 1 445 ? -26.798 44.617 -13.673 1.00 42.31 445 SER A CA 1
ATOM 3403 C C . SER A 1 445 ? -28.103 44.920 -12.933 1.00 42.31 445 SER A C 1
ATOM 3405 O O . SER A 1 445 ? -28.935 45.631 -13.485 1.00 42.31 445 SER A O 1
ATOM 3407 N N . VAL A 1 446 ? -28.231 44.490 -11.678 1.00 41.94 446 VAL A N 1
ATOM 3408 C CA . VAL A 1 446 ? -29.152 45.003 -10.633 1.00 41.94 446 VAL A CA 1
ATOM 3409 C C . VAL A 1 446 ? -28.646 44.416 -9.305 1.00 41.94 446 VAL A C 1
ATOM 3411 O O . VAL A 1 446 ? -28.243 43.261 -9.285 1.00 41.94 446 VAL A O 1
ATOM 3414 N N . GLY A 1 447 ? -28.557 45.080 -8.155 1.00 34.19 447 GLY A N 1
ATOM 3415 C CA . GLY A 1 447 ? -29.042 46.375 -7.683 1.00 34.19 447 GLY A CA 1
ATOM 3416 C C . GLY A 1 447 ? -29.339 46.210 -6.182 1.00 34.19 447 GLY A C 1
ATOM 3417 O O . GLY A 1 447 ? -30.212 45.430 -5.822 1.00 34.19 447 GLY A O 1
ATOM 3418 N N . ARG A 1 448 ? -28.571 46.875 -5.306 1.00 41.44 448 ARG A N 1
ATOM 3419 C CA . ARG A 1 448 ? -28.774 46.909 -3.842 1.00 41.44 448 ARG A CA 1
ATOM 3420 C C . ARG A 1 448 ? -30.012 47.742 -3.484 1.00 41.44 448 ARG A C 1
ATOM 3422 O O . ARG A 1 448 ? -30.220 48.786 -4.093 1.00 41.44 448 ARG A O 1
ATOM 3429 N N . SER A 1 449 ? -30.711 47.387 -2.404 1.00 36.66 449 SER A N 1
ATOM 3430 C CA . SER A 1 449 ? -31.449 48.362 -1.590 1.00 36.66 449 SER A CA 1
ATOM 3431 C C . SER A 1 449 ? -31.269 48.077 -0.093 1.00 36.66 449 SER A C 1
ATOM 3433 O O . SER A 1 449 ? -31.235 46.930 0.351 1.00 36.66 449 SER A O 1
ATOM 3435 N N . CYS A 1 450 ? -31.110 49.151 0.674 1.00 39.38 450 CYS A N 1
ATOM 3436 C CA . CYS A 1 450 ? -31.129 49.200 2.130 1.00 39.38 450 CYS A CA 1
ATOM 3437 C C . CYS A 1 450 ? -31.921 50.453 2.500 1.00 39.38 450 CYS A C 1
ATOM 3439 O O . CYS A 1 450 ? -31.492 51.536 2.114 1.00 39.38 450 CYS A O 1
ATOM 3441 N N . THR A 1 451 ? -33.037 50.334 3.227 1.00 42.75 451 THR A N 1
ATOM 3442 C CA . THR A 1 451 ? -33.545 51.328 4.203 1.00 42.75 451 THR A CA 1
ATOM 3443 C C . THR A 1 451 ? -34.876 50.870 4.801 1.00 42.75 451 THR A C 1
ATOM 3445 O O . THR A 1 451 ? -35.735 50.361 4.090 1.00 42.75 451 THR A O 1
ATOM 3448 N N . GLY A 1 452 ? -35.048 51.082 6.110 1.00 36.38 452 GLY A N 1
ATOM 3449 C CA . GLY A 1 452 ? -36.320 50.880 6.807 1.00 36.38 452 GLY A CA 1
ATOM 3450 C C . GLY A 1 452 ? -36.173 50.725 8.321 1.00 36.38 452 GLY A C 1
ATOM 3451 O O . GLY A 1 452 ? -36.419 49.651 8.853 1.00 36.38 452 GLY A O 1
ATOM 3452 N N . TRP A 1 453 ? -35.743 51.784 9.013 1.00 37.03 453 TRP A N 1
ATOM 3453 C CA . TRP A 1 453 ? -35.846 51.918 10.472 1.00 37.03 453 TRP A CA 1
ATOM 3454 C C . TRP A 1 453 ? -37.197 52.549 10.829 1.00 37.03 453 TRP A C 1
ATOM 3456 O O . TRP A 1 453 ? -37.500 53.624 10.317 1.00 37.03 453 TRP A O 1
ATOM 3466 N N . VAL A 1 454 ? -37.944 51.958 11.768 1.00 43.09 454 VAL A N 1
ATOM 3467 C CA . VAL A 1 454 ? -38.976 52.656 12.556 1.00 43.09 454 VAL A CA 1
ATOM 3468 C C . VAL A 1 454 ? -38.884 52.184 14.015 1.00 43.09 454 VAL A C 1
ATOM 3470 O O . VAL A 1 454 ? -39.071 51.011 14.320 1.00 43.09 454 VAL A O 1
ATOM 3473 N N . LYS A 1 455 ? -38.555 53.123 14.909 1.00 46.19 455 LYS A N 1
ATOM 3474 C CA . LYS A 1 455 ? -38.752 53.071 16.370 1.00 46.19 455 LYS A CA 1
ATOM 3475 C C . LYS A 1 455 ? -40.210 53.456 16.666 1.00 46.19 455 LYS A C 1
ATOM 3477 O O . LYS A 1 455 ? -40.716 54.303 15.944 1.00 46.19 455 LYS A O 1
ATOM 3482 N N . ILE A 1 456 ? -40.813 52.945 17.750 1.00 45.16 456 ILE A N 1
ATOM 3483 C CA . ILE A 1 456 ? -41.367 53.726 18.886 1.00 45.16 456 ILE A CA 1
ATOM 3484 C C . ILE A 1 456 ? -41.934 52.779 19.986 1.00 45.16 456 ILE A C 1
ATOM 3486 O O . ILE A 1 456 ? -42.893 52.056 19.761 1.00 45.16 456 ILE A O 1
ATOM 3490 N N . TRP A 1 457 ? -41.263 52.814 21.147 1.00 42.38 457 TRP A N 1
ATOM 3491 C CA . TRP A 1 457 ? -41.698 52.907 22.562 1.00 42.38 457 TRP A CA 1
ATOM 3492 C C . TRP A 1 457 ? -42.721 51.991 23.290 1.00 42.38 457 TRP A C 1
ATOM 3494 O O . TRP A 1 457 ? -43.876 51.850 22.916 1.00 42.38 457 TRP A O 1
ATOM 3504 N N . SER A 1 458 ? -42.239 51.615 24.494 1.00 48.69 458 SER A N 1
ATOM 3505 C CA . SER A 1 458 ? -42.825 51.571 25.857 1.00 48.69 458 SER A CA 1
ATOM 3506 C C . SER A 1 458 ? -43.891 50.541 26.248 1.00 48.69 458 SER A C 1
ATOM 3508 O O . SER A 1 458 ? -45.052 50.671 25.871 1.00 48.69 458 SER A O 1
ATOM 3510 N N . ARG A 1 459 ? -43.553 49.675 27.213 1.00 46.09 459 ARG A N 1
ATOM 3511 C CA . ARG A 1 459 ? -43.620 49.970 28.660 1.00 46.09 459 ARG A CA 1
ATOM 3512 C C . ARG A 1 459 ? -42.551 49.191 29.414 1.00 46.09 459 ARG A C 1
ATOM 3514 O O . ARG A 1 459 ? -42.174 48.115 28.905 1.00 46.09 459 ARG A O 1
#

Secondary structure (DSSP, 8-state):
-------------------PPPPPEE-B-HHHHHTT---BPEEEEEEEETTEEEEESSHHHHHHHHH-GGGTSBGGGGBBTTT-TTSPB-EEEEEEEETTEEEEESSHHHHHHHHH-GGGT---PPPPPPPPPHHHHHHHHHHHHHHHHHHT-HHHHHH--EEEEEEEEEEEETTEEEEEEEEEEEETTTEEEEEEEETTEEEEEEEETTEEEEEETTS--EEPPHHHHHHHHHHHHTSHHHHHHTTTSTT-EEEEEEEEEETTEEEEEEEEEETTEEEEEEEETTT--EEEEEEEEE-GGG-EEEEEEEEEEEEEETTEEEEEEEEEEETTEE-GGG-EE--EEEESPPP-SGGGPPP-PPP-------------------------------PPP-----------------S-------------PPPPP--------------------------